Protein AF-A0A317QPI5-F1 (afdb_monomer_lite)

Radius of gyration: 30.56 Å; chains: 1; bounding box: 84×62×87 Å

Sequence (393 aa):
MATTNKNPTDRDPDASVELTRADHQRQRTLEEIRAASKDKVAAAPPISWEVANDVYGLLYATRDRDPSELVVWRCRLYCGHVAEWTAHRDHREPSSHRCPECEQDMTIVAAKRLGPPREGWRPRPPRLPEKALPGRVRPQREVLAEVEQHNAKVRQRIREHWQVPEDQPTPNLEAAYCAAPETLFRWKIGLDCGCITETLTRGDDPAKLEGSTHRCRKSSHDHPSRRRIVEWRDRAEVCRTDLYEEYWREEYGISTPASRRHEHLALWTIVLECGHTVEQHSTAADFDPTEGPSYATPKRVAELRADRELAGDPDWQTWLEQGLPSPRQDWNCTDCWMHRSVVAYDPIGWLIPRERPRKRTTAQSKPSRAELERRLRHTEVEAARLRRQLELE

Structure (mmCIF, N/CA/C/O backbone):
data_AF-A0A317QPI5-F1
#
_entry.id   AF-A0A317QPI5-F1
#
loop_
_atom_site.group_PDB
_atom_site.id
_atom_site.type_symbol
_atom_site.label_atom_id
_atom_site.label_alt_id
_atom_site.label_comp_id
_atom_site.label_asym_id
_atom_site.label_entity_id
_atom_site.label_seq_id
_atom_site.pdbx_PDB_ins_code
_atom_site.Cartn_x
_atom_site.Cartn_y
_atom_site.Cartn_z
_atom_site.occupancy
_atom_site.B_iso_or_equiv
_atom_site.auth_seq_id
_atom_site.auth_comp_id
_atom_site.auth_asym_id
_atom_site.auth_atom_id
_atom_site.pdbx_PDB_model_num
ATOM 1 N N . MET A 1 1 ? -26.868 21.113 -31.308 1.00 40.50 1 MET A N 1
ATOM 2 C CA . MET A 1 1 ? -27.509 20.318 -30.239 1.00 40.50 1 MET A CA 1
ATOM 3 C C . MET A 1 1 ? -26.810 20.644 -28.931 1.00 40.50 1 MET A C 1
ATOM 5 O O . MET A 1 1 ? -25.626 20.363 -28.811 1.00 40.50 1 MET A O 1
ATOM 9 N N . ALA A 1 2 ? -27.486 21.329 -28.007 1.00 35.56 2 ALA A N 1
ATOM 10 C CA . ALA A 1 2 ? -26.918 21.659 -26.704 1.00 35.56 2 ALA A CA 1
ATOM 11 C C . ALA A 1 2 ? -26.837 20.376 -25.866 1.00 35.56 2 ALA A C 1
ATOM 13 O O . ALA A 1 2 ? -27.859 19.850 -25.433 1.00 35.56 2 ALA A O 1
ATOM 14 N N . THR A 1 3 ? -25.633 19.840 -25.676 1.00 40.56 3 THR A N 1
ATOM 15 C CA . THR A 1 3 ? -25.388 18.780 -24.697 1.00 40.56 3 THR A CA 1
ATOM 16 C C . THR A 1 3 ? -25.565 19.395 -23.316 1.00 40.56 3 THR A C 1
ATOM 18 O O . THR A 1 3 ? -24.658 20.050 -22.804 1.00 40.56 3 THR A O 1
ATOM 21 N N . THR A 1 4 ? -26.755 19.249 -22.735 1.00 46.41 4 THR A N 1
ATOM 22 C CA . THR A 1 4 ? -26.984 19.548 -21.324 1.00 46.41 4 THR A CA 1
ATOM 23 C C . THR A 1 4 ? -25.973 18.749 -20.517 1.00 46.41 4 THR A C 1
ATOM 25 O O . THR A 1 4 ? -25.908 17.521 -20.608 1.00 46.41 4 THR A O 1
ATOM 28 N N . ASN A 1 5 ? -25.127 19.462 -19.778 1.00 52.50 5 ASN A N 1
ATOM 29 C CA . ASN A 1 5 ? -24.108 18.872 -18.928 1.00 52.50 5 ASN A CA 1
ATOM 30 C C . ASN A 1 5 ? -24.830 18.217 -17.742 1.00 52.50 5 ASN A C 1
ATOM 32 O O . ASN A 1 5 ? -25.014 18.838 -16.701 1.00 52.50 5 ASN A O 1
ATOM 36 N N . LYS A 1 6 ? -25.354 17.000 -17.945 1.00 63.72 6 LYS A N 1
ATOM 37 C CA . LYS A 1 6 ? -26.044 16.247 -16.892 1.00 63.72 6 LYS A CA 1
ATOM 38 C C . LYS A 1 6 ? -25.060 16.002 -15.757 1.00 63.72 6 LYS A C 1
ATOM 40 O O . LYS A 1 6 ? -23.952 15.517 -16.022 1.00 63.72 6 LYS A O 1
ATOM 45 N N . ASN A 1 7 ? -25.472 16.349 -14.542 1.00 77.56 7 ASN A N 1
ATOM 46 C CA . ASN A 1 7 ? -24.683 16.148 -13.338 1.00 77.56 7 ASN A CA 1
ATOM 47 C C . ASN A 1 7 ? -24.431 14.633 -13.176 1.00 77.56 7 ASN A C 1
ATOM 49 O O . ASN A 1 7 ? -25.332 13.849 -13.490 1.00 77.56 7 ASN A O 1
ATOM 53 N N . PRO A 1 8 ? -23.236 14.175 -12.753 1.00 76.25 8 PRO A N 1
ATOM 54 C CA . PRO A 1 8 ? -22.991 12.761 -12.464 1.00 76.25 8 PRO A CA 1
ATOM 55 C C . PRO A 1 8 ? -24.089 12.087 -11.628 1.00 76.25 8 PRO A C 1
ATOM 57 O O . PRO A 1 8 ? -24.398 10.921 -11.859 1.00 76.25 8 PRO A O 1
ATOM 60 N N . THR A 1 9 ? -24.731 12.812 -10.711 1.00 81.19 9 THR A N 1
ATOM 61 C CA . THR A 1 9 ? -25.827 12.288 -9.876 1.00 81.19 9 THR A CA 1
ATOM 62 C C . THR A 1 9 ? -27.118 11.968 -10.633 1.00 81.19 9 THR A C 1
ATOM 64 O O . THR A 1 9 ? -27.974 11.259 -10.109 1.00 81.19 9 THR A O 1
ATOM 67 N N . ASP A 1 10 ? -27.268 12.474 -11.857 1.00 79.75 10 ASP A N 1
ATOM 68 C CA . ASP A 1 10 ? -28.462 12.285 -12.690 1.00 79.75 10 ASP A CA 1
ATOM 69 C C . ASP A 1 10 ? -28.372 11.024 -13.567 1.00 79.75 10 ASP A C 1
ATOM 71 O O . ASP A 1 10 ? -29.290 10.726 -14.336 1.00 79.75 10 ASP A O 1
ATOM 75 N N . ARG A 1 11 ? -27.242 10.306 -13.519 1.00 84.81 11 ARG A N 1
ATOM 76 C CA . ARG A 1 11 ? -26.970 9.122 -14.341 1.00 84.81 11 ARG A CA 1
ATOM 77 C C . ARG A 1 11 ? -26.926 7.872 -13.468 1.00 84.81 11 ARG A C 1
ATOM 79 O O . ARG A 1 11 ? -26.352 7.884 -12.382 1.00 84.81 11 ARG A O 1
ATOM 86 N N . ASP A 1 12 ? -27.495 6.777 -13.967 1.00 87.69 12 ASP A N 1
ATOM 87 C CA . ASP A 1 12 ? -27.418 5.480 -13.294 1.00 87.69 12 ASP A CA 1
ATOM 88 C C . ASP A 1 12 ? -25.999 4.894 -13.436 1.00 87.69 12 ASP A C 1
ATOM 90 O O . ASP A 1 12 ? -25.557 4.667 -14.567 1.00 87.69 12 ASP A O 1
ATOM 94 N N . PRO A 1 13 ? -25.263 4.648 -12.335 1.00 86.56 13 PRO A N 1
ATOM 95 C CA . PRO A 1 13 ? -23.927 4.061 -12.399 1.00 86.56 13 PRO A CA 1
ATOM 96 C C . PRO A 1 13 ? -23.908 2.627 -12.951 1.00 86.56 13 PRO A C 1
ATOM 98 O O . PRO A 1 13 ? -22.883 2.209 -13.495 1.00 86.56 13 PRO A O 1
ATOM 101 N N . ASP A 1 14 ? -25.012 1.879 -12.845 1.00 83.56 14 ASP A N 1
ATOM 102 C CA . ASP A 1 14 ? -25.087 0.487 -13.307 1.00 83.56 14 ASP A CA 1
ATOM 103 C C . ASP A 1 14 ? -25.416 0.368 -14.806 1.00 83.56 14 ASP A C 1
ATOM 105 O O . ASP A 1 14 ? -25.131 -0.659 -15.426 1.00 83.56 14 ASP A O 1
ATOM 109 N N . ALA A 1 15 ? -25.951 1.425 -15.421 1.00 82.62 15 ALA A N 1
ATOM 110 C CA . ALA A 1 15 ? -26.210 1.471 -16.856 1.00 82.62 15 ALA A CA 1
ATOM 111 C C . ALA A 1 15 ? -24.921 1.718 -17.658 1.00 82.62 15 ALA A C 1
ATOM 113 O O . ALA A 1 15 ? -23.960 2.308 -17.162 1.00 82.62 15 ALA A O 1
ATOM 114 N N . SER A 1 16 ? -24.896 1.309 -18.930 1.00 78.81 16 SER A N 1
ATOM 115 C CA . SER A 1 16 ? -23.842 1.735 -19.855 1.00 78.81 16 SER A CA 1
ATOM 116 C C . SER A 1 16 ? -23.904 3.255 -20.024 1.00 78.81 16 SER A C 1
ATOM 118 O O . SER A 1 16 ? -24.882 3.785 -20.553 1.00 78.81 16 SER A O 1
ATOM 120 N N . VAL A 1 17 ? -22.869 3.954 -19.563 1.00 82.81 17 VAL A N 1
ATOM 121 C CA . VAL A 1 17 ? -22.757 5.411 -19.685 1.00 82.81 17 VAL A CA 1
ATOM 122 C C . VAL A 1 17 ? -21.858 5.728 -20.872 1.00 82.81 17 VAL A C 1
ATOM 124 O O . VAL A 1 17 ? -20.674 5.395 -20.850 1.00 82.81 17 VAL A O 1
ATOM 127 N N . GLU A 1 18 ? -22.404 6.387 -21.892 1.00 88.62 18 GLU A N 1
ATOM 128 C CA . GLU A 1 18 ? -21.589 6.993 -22.946 1.00 88.62 18 GLU A CA 1
ATOM 129 C C . GLU A 1 18 ? -20.831 8.198 -22.375 1.00 88.62 18 GLU A C 1
ATOM 131 O O . GLU A 1 18 ? -21.425 9.105 -21.780 1.00 88.62 18 GLU A O 1
ATOM 136 N N . LEU A 1 19 ? -19.506 8.195 -22.533 1.00 91.94 19 LEU A N 1
ATOM 137 C CA . LEU A 1 19 ? -18.658 9.290 -22.075 1.00 91.94 19 LEU A CA 1
ATOM 138 C C . LEU A 1 19 ? -18.911 10.533 -22.925 1.00 91.94 19 LEU A C 1
ATOM 140 O O . LEU A 1 19 ? -18.876 10.504 -24.154 1.00 91.94 19 LEU A O 1
ATOM 144 N N . THR A 1 20 ? -19.155 11.653 -22.256 1.00 92.19 20 THR A N 1
ATOM 145 C CA . THR A 1 20 ? -19.359 12.937 -22.925 1.00 92.19 20 THR A CA 1
ATOM 146 C C . THR A 1 20 ? -18.035 13.673 -23.104 1.00 92.19 20 THR A C 1
ATOM 148 O O . THR A 1 20 ? -17.067 13.452 -22.377 1.00 92.19 20 THR A O 1
ATOM 151 N N . ARG A 1 21 ? -17.996 14.658 -24.010 1.00 92.25 21 ARG A N 1
ATOM 152 C CA . ARG A 1 21 ? -16.847 15.575 -24.134 1.00 92.25 21 ARG A CA 1
ATOM 153 C C . ARG A 1 21 ? -16.483 16.248 -22.802 1.00 92.25 21 ARG A C 1
ATOM 155 O O . ARG A 1 21 ? -15.309 16.496 -22.544 1.00 92.25 21 ARG A O 1
ATOM 162 N N . ALA A 1 22 ? -17.476 16.520 -21.956 1.00 90.69 22 ALA A N 1
ATOM 163 C CA . ALA A 1 22 ? -17.255 17.078 -20.628 1.00 90.69 22 ALA A CA 1
ATOM 164 C C . ALA A 1 22 ? -16.589 16.077 -19.669 1.00 90.69 22 ALA A C 1
ATOM 166 O O . ALA A 1 22 ? -15.743 16.486 -18.881 1.00 90.69 22 ALA A O 1
ATOM 167 N N . ASP A 1 23 ? -16.918 14.783 -19.760 1.00 91.12 23 ASP A N 1
ATOM 168 C CA . ASP A 1 23 ? -16.251 13.725 -18.988 1.00 91.12 23 ASP A CA 1
ATOM 169 C C . ASP A 1 23 ? -14.759 13.648 -19.350 1.00 91.12 23 ASP A C 1
ATOM 171 O O . ASP A 1 23 ? -13.910 13.675 -18.461 1.00 91.12 23 ASP A O 1
ATOM 175 N N . HIS A 1 24 ? -14.436 13.666 -20.650 1.00 93.50 24 HIS A N 1
ATOM 176 C CA . HIS A 1 24 ? -13.052 13.712 -21.142 1.00 93.50 24 HIS A CA 1
ATOM 177 C C . HIS A 1 24 ? -12.293 14.954 -20.663 1.00 93.50 24 HIS A C 1
ATOM 179 O O . HIS A 1 24 ? -11.145 14.854 -20.232 1.00 93.50 24 HIS A O 1
ATOM 185 N N . GLN A 1 25 ? -12.931 16.128 -20.714 1.00 93.12 25 GLN A N 1
ATOM 186 C CA . GLN A 1 25 ? -12.315 17.368 -20.247 1.00 93.12 25 GLN A CA 1
ATOM 187 C C . GLN A 1 25 ? -12.041 17.328 -18.738 1.00 93.12 25 GLN A C 1
ATOM 189 O O . GLN A 1 25 ? -10.956 17.714 -18.314 1.00 93.12 25 GLN A O 1
ATOM 194 N N . ARG A 1 26 ? -12.991 16.835 -17.931 1.00 91.19 26 ARG A N 1
ATOM 195 C CA . ARG A 1 26 ? -12.807 16.688 -16.479 1.00 91.19 26 ARG A CA 1
ATOM 196 C C . ARG A 1 26 ? -11.661 15.742 -16.140 1.00 91.19 26 ARG A C 1
ATOM 198 O O . ARG A 1 26 ? -10.851 16.085 -15.286 1.00 91.19 26 ARG A O 1
ATOM 205 N N . GLN A 1 27 ? -11.572 14.599 -16.822 1.00 94.12 27 GLN A N 1
ATOM 206 C CA . GLN A 1 27 ? -10.480 13.652 -16.606 1.00 94.12 27 GLN A CA 1
ATOM 207 C C . GLN A 1 27 ? -9.121 14.275 -16.937 1.00 94.12 27 GLN A C 1
ATOM 209 O O . GLN A 1 27 ? -8.209 14.197 -16.120 1.00 94.12 27 GLN A O 1
ATOM 214 N N . ARG A 1 28 ? -9.009 14.969 -18.074 1.00 94.00 28 ARG A N 1
ATOM 215 C CA . ARG A 1 28 ? -7.777 15.675 -18.446 1.00 94.00 28 ARG A CA 1
ATOM 216 C C . ARG A 1 28 ? -7.390 16.735 -17.416 1.00 94.00 28 ARG A C 1
ATOM 218 O O . ARG A 1 28 ? -6.251 16.777 -16.977 1.00 94.00 28 ARG A O 1
ATOM 225 N N . THR A 1 29 ? -8.342 17.563 -16.989 1.00 93.75 29 THR A N 1
ATOM 226 C CA . THR A 1 29 ? -8.085 18.588 -15.969 1.00 93.75 29 THR A CA 1
ATOM 227 C C . THR A 1 29 ? -7.661 17.970 -14.635 1.00 93.75 29 THR A C 1
ATOM 229 O O . THR A 1 29 ? -6.788 18.510 -13.963 1.00 93.75 29 THR A O 1
ATOM 232 N N . LEU A 1 30 ? -8.227 16.825 -14.248 1.00 91.12 30 LEU A N 1
ATOM 233 C CA . LEU A 1 30 ? -7.807 16.093 -13.053 1.00 91.12 30 LEU A CA 1
ATOM 234 C C . LEU A 1 30 ? -6.342 15.630 -13.154 1.00 91.12 30 LEU A C 1
ATOM 236 O O . LEU A 1 30 ? -5.587 15.766 -12.192 1.00 91.12 30 LEU A O 1
ATOM 240 N N . GLU A 1 31 ? -5.935 15.112 -14.313 1.00 90.06 31 GLU A N 1
ATOM 241 C CA . GLU A 1 31 ? -4.553 14.702 -14.595 1.00 90.06 31 GLU A CA 1
ATOM 242 C C . GLU A 1 31 ? -3.586 15.897 -14.596 1.00 90.06 31 GLU A C 1
ATOM 244 O O . GLU A 1 31 ? -2.536 15.835 -13.956 1.00 90.06 31 GLU A O 1
ATOM 249 N N . GLU A 1 32 ? -3.969 17.011 -15.225 1.00 93.38 32 GLU A N 1
ATOM 250 C CA . GLU A 1 32 ? -3.206 18.267 -15.235 1.00 93.38 32 GLU A CA 1
ATOM 251 C C . GLU A 1 32 ? -3.015 18.830 -13.819 1.00 93.38 32 GLU A C 1
ATOM 253 O O . GLU A 1 32 ? -1.900 19.193 -13.440 1.00 93.38 32 GLU A O 1
ATOM 258 N N . ILE A 1 33 ? -4.082 18.858 -13.006 1.00 90.88 33 ILE A N 1
ATOM 259 C CA . ILE A 1 33 ? -4.011 19.289 -11.603 1.00 90.88 33 ILE A CA 1
ATOM 260 C C . ILE A 1 33 ? -3.026 18.412 -10.834 1.00 90.88 33 ILE A C 1
ATOM 262 O O . ILE A 1 33 ? -2.219 18.944 -10.078 1.00 90.88 33 ILE A O 1
ATOM 266 N N . ARG A 1 34 ? -3.040 17.088 -11.032 1.00 86.62 34 ARG A N 1
ATOM 267 C CA . ARG A 1 34 ? -2.090 16.196 -10.351 1.00 86.62 34 ARG A CA 1
ATOM 268 C C . ARG A 1 34 ? -0.650 16.457 -10.737 1.00 86.62 34 ARG A C 1
ATOM 270 O O . ARG A 1 34 ? 0.192 16.507 -9.844 1.00 86.62 34 ARG A O 1
ATOM 277 N N . ALA A 1 35 ? -0.376 16.591 -12.032 1.00 86.12 35 ALA A N 1
ATOM 278 C CA . ALA A 1 35 ? 0.966 16.890 -12.513 1.00 86.12 35 ALA A CA 1
ATOM 279 C C . ALA A 1 35 ? 1.469 18.194 -11.874 1.00 86.12 35 ALA A C 1
ATOM 281 O O . ALA A 1 35 ? 2.483 18.193 -11.181 1.00 86.12 35 ALA A O 1
ATOM 282 N N . ALA A 1 36 ? 0.664 19.259 -11.948 1.00 92.31 36 ALA A N 1
ATOM 283 C CA . ALA A 1 36 ? 0.994 20.544 -11.342 1.00 92.31 36 ALA A CA 1
ATOM 284 C C . ALA A 1 36 ? 1.139 20.473 -9.809 1.00 92.31 36 ALA A C 1
ATOM 286 O O . ALA A 1 36 ? 2.003 21.133 -9.235 1.00 92.31 36 ALA A O 1
ATOM 287 N N . SER A 1 37 ? 0.304 19.690 -9.118 1.00 89.31 37 SER A N 1
ATOM 288 C CA . SER A 1 37 ? 0.425 19.465 -7.674 1.00 89.31 37 SER A CA 1
ATOM 289 C C . SER A 1 37 ? 1.727 18.755 -7.321 1.00 89.31 37 SER A C 1
ATOM 291 O O . SER A 1 37 ? 2.372 19.153 -6.356 1.00 89.31 37 SER A O 1
ATOM 293 N N . LYS A 1 38 ? 2.135 17.742 -8.093 1.00 85.38 38 LYS A N 1
ATOM 294 C CA . LYS A 1 38 ? 3.398 17.024 -7.882 1.00 85.38 38 LYS A CA 1
ATOM 295 C C . LYS A 1 38 ? 4.593 17.964 -8.036 1.00 85.38 38 LYS A C 1
ATOM 297 O O . LYS A 1 38 ? 5.450 17.985 -7.157 1.00 85.38 38 LYS A O 1
ATOM 302 N N . ASP A 1 39 ? 4.593 18.791 -9.079 1.00 87.56 39 ASP A N 1
ATOM 303 C CA . ASP A 1 39 ? 5.656 19.771 -9.326 1.00 87.56 39 ASP A CA 1
ATOM 304 C C . ASP A 1 39 ? 5.731 20.812 -8.202 1.00 87.56 39 ASP A C 1
ATOM 306 O O . ASP A 1 39 ? 6.808 21.125 -7.696 1.00 87.56 39 ASP A O 1
ATOM 310 N N . LYS A 1 40 ? 4.575 21.308 -7.740 1.00 91.12 40 LYS A N 1
ATOM 311 C CA . LYS A 1 40 ? 4.512 22.251 -6.615 1.00 91.12 40 LYS A CA 1
ATOM 312 C C . LYS A 1 40 ? 4.988 21.640 -5.303 1.00 91.12 40 LYS A C 1
ATOM 314 O O . LYS A 1 40 ? 5.661 22.328 -4.547 1.00 91.12 40 LYS A O 1
ATOM 319 N N . VAL A 1 41 ? 4.635 20.386 -5.021 1.00 85.81 41 VAL A N 1
ATOM 320 C CA . VAL A 1 41 ? 5.104 19.679 -3.820 1.00 85.81 41 VAL A CA 1
ATOM 321 C C . VAL A 1 41 ? 6.615 19.473 -3.881 1.00 85.81 41 VAL A C 1
ATOM 323 O O . VAL A 1 41 ? 7.284 19.692 -2.879 1.00 85.81 41 VAL A O 1
ATOM 326 N N . ALA A 1 42 ? 7.161 19.119 -5.046 1.00 82.75 42 ALA A N 1
ATOM 327 C CA . ALA A 1 42 ? 8.601 18.961 -5.230 1.00 82.75 42 ALA A CA 1
ATOM 328 C C . ALA A 1 42 ? 9.375 20.284 -5.073 1.00 82.75 42 ALA A C 1
ATOM 330 O O . ALA A 1 42 ? 10.497 20.279 -4.579 1.00 82.75 42 ALA A O 1
ATOM 331 N N . ALA A 1 43 ? 8.777 21.412 -5.471 1.00 89.81 43 ALA A N 1
ATOM 332 C CA . ALA A 1 43 ? 9.379 22.741 -5.350 1.00 89.81 43 ALA A CA 1
ATOM 333 C C . ALA A 1 43 ? 9.142 23.421 -3.987 1.00 89.81 43 ALA A C 1
ATOM 335 O O . ALA A 1 43 ? 9.728 24.472 -3.718 1.00 89.81 43 ALA A O 1
ATOM 336 N N . ALA A 1 44 ? 8.253 22.884 -3.147 1.00 86.88 44 ALA A N 1
ATOM 337 C CA . ALA A 1 44 ? 7.919 23.491 -1.867 1.00 86.88 44 ALA A CA 1
ATOM 338 C C . ALA A 1 44 ? 9.086 23.355 -0.873 1.00 86.88 44 ALA A C 1
ATOM 340 O O . ALA A 1 44 ? 9.739 22.310 -0.831 1.00 86.88 44 ALA A O 1
ATOM 341 N N . PRO A 1 45 ? 9.342 24.377 -0.034 1.00 87.88 45 PRO A N 1
ATOM 342 C CA . PRO A 1 45 ? 10.287 24.223 1.060 1.00 87.88 45 PRO A CA 1
ATOM 343 C C . PRO A 1 45 ? 9.801 23.129 2.026 1.00 87.88 45 PRO A C 1
ATOM 345 O O . PRO A 1 45 ? 8.587 22.936 2.172 1.00 87.88 45 PRO A O 1
ATOM 348 N N . PRO A 1 46 ? 10.721 22.426 2.710 1.00 85.38 46 PRO A N 1
ATOM 349 C CA . PRO A 1 46 ? 10.343 21.455 3.727 1.00 85.38 46 PRO A CA 1
ATOM 350 C C . PRO A 1 46 ? 9.511 22.141 4.818 1.00 85.38 46 PRO A C 1
ATOM 352 O O . PRO A 1 46 ? 9.866 23.217 5.305 1.00 85.38 46 PRO A O 1
ATOM 355 N N . ILE A 1 47 ? 8.381 21.533 5.181 1.00 89.25 47 ILE A N 1
ATOM 356 C CA . ILE A 1 47 ? 7.534 22.030 6.272 1.00 89.25 47 ILE A CA 1
ATOM 357 C C . ILE A 1 47 ? 8.213 21.750 7.620 1.00 89.25 47 ILE A C 1
ATOM 359 O O . ILE A 1 47 ? 8.913 20.747 7.763 1.00 89.25 47 ILE A O 1
ATOM 363 N N . SER A 1 48 ? 8.019 22.624 8.612 1.00 91.44 48 SER A N 1
ATOM 364 C CA . SER A 1 48 ? 8.528 22.358 9.962 1.00 91.44 48 SER A CA 1
ATOM 365 C C . SER A 1 48 ? 7.778 21.191 10.602 1.00 91.44 48 SER A C 1
ATOM 367 O O . SER A 1 48 ? 6.648 20.866 10.214 1.00 91.44 48 SER A O 1
ATOM 369 N N . TRP A 1 49 ? 8.387 20.569 11.610 1.00 91.81 49 TRP A N 1
ATOM 370 C CA . TRP A 1 49 ? 7.745 19.477 12.331 1.00 91.81 49 TRP A CA 1
ATOM 371 C C . TRP A 1 49 ? 6.470 19.917 13.062 1.00 91.81 49 TRP A C 1
ATOM 373 O O . TRP A 1 49 ? 5.543 19.112 13.135 1.00 91.81 49 TRP A O 1
ATOM 383 N N . GLU A 1 50 ? 6.379 21.162 13.562 1.00 91.94 50 GLU A N 1
ATOM 384 C CA . GLU A 1 50 ? 5.153 21.652 14.214 1.00 91.94 50 GLU A CA 1
ATOM 385 C C . GLU A 1 50 ? 4.005 21.693 13.207 1.00 91.94 50 GLU A C 1
ATOM 387 O O . GLU A 1 50 ? 2.941 21.122 13.439 1.00 91.94 50 GLU A O 1
ATOM 392 N N . VAL A 1 51 ? 4.259 22.297 12.040 1.00 91.81 51 VAL A N 1
ATOM 393 C CA . VAL A 1 51 ? 3.273 22.398 10.959 1.00 91.81 51 VAL A CA 1
ATOM 394 C C . VAL A 1 51 ? 2.881 21.010 10.468 1.00 91.81 51 VAL A C 1
ATOM 396 O O . VAL A 1 51 ? 1.695 20.738 10.284 1.00 91.81 51 VAL A O 1
ATOM 399 N N . ALA A 1 52 ? 3.852 20.110 10.286 1.00 88.94 52 ALA A N 1
ATOM 400 C CA . ALA A 1 52 ? 3.571 18.729 9.922 1.00 88.94 52 ALA A CA 1
ATOM 401 C C . ALA A 1 52 ? 2.672 18.071 10.978 1.00 88.94 52 ALA A C 1
ATOM 403 O O . ALA A 1 52 ? 1.601 17.568 10.647 1.00 88.94 52 ALA A O 1
ATOM 404 N N . ASN A 1 53 ? 3.052 18.115 12.253 1.00 89.69 53 ASN A N 1
ATOM 405 C CA . ASN A 1 53 ? 2.284 17.512 13.333 1.00 89.69 53 ASN A CA 1
ATOM 406 C C . ASN A 1 53 ? 0.850 18.065 13.411 1.00 89.69 53 ASN A C 1
ATOM 408 O O . ASN A 1 53 ? -0.091 17.284 13.552 1.00 89.69 53 ASN A O 1
ATOM 412 N N . ASP A 1 54 ? 0.644 19.367 13.243 1.00 90.62 54 ASP A N 1
ATOM 413 C CA . ASP A 1 54 ? -0.695 19.966 13.253 1.00 90.62 54 ASP A CA 1
ATOM 414 C C . ASP A 1 54 ? -1.531 19.545 12.040 1.00 90.62 54 ASP A C 1
ATOM 416 O O . ASP A 1 54 ? -2.682 19.122 12.187 1.00 90.62 54 ASP A O 1
ATOM 420 N N . VAL A 1 55 ? -0.944 19.576 10.840 1.00 89.50 55 VAL A N 1
ATOM 421 C CA . VAL A 1 55 ? -1.610 19.132 9.606 1.00 89.50 55 VAL A CA 1
ATOM 422 C C . VAL A 1 55 ? -2.003 17.660 9.706 1.00 89.50 55 VAL A C 1
ATOM 424 O O . VAL A 1 55 ? -3.137 17.304 9.386 1.00 89.50 55 VAL A O 1
ATOM 427 N N . TYR A 1 56 ? -1.112 16.799 10.199 1.00 86.06 56 TYR A N 1
ATOM 428 C CA . TYR A 1 56 ? -1.429 15.392 10.433 1.00 86.06 56 TYR A CA 1
ATOM 429 C C . TYR A 1 56 ? -2.523 15.227 11.494 1.00 86.06 56 TYR A C 1
ATOM 431 O O . TYR A 1 56 ? -3.393 14.374 11.327 1.00 86.06 56 TYR A O 1
ATOM 439 N N . GLY A 1 57 ? -2.556 16.076 12.523 1.00 86.06 57 GLY A N 1
ATOM 440 C CA . GLY A 1 57 ? -3.648 16.111 13.496 1.00 86.06 57 GLY A CA 1
ATOM 441 C C . GLY A 1 57 ? -4.994 16.380 12.831 1.00 86.06 57 GLY A C 1
ATOM 442 O O . GLY A 1 57 ? -5.941 15.623 13.026 1.00 86.06 57 GLY A O 1
ATOM 443 N N . LEU A 1 58 ? -5.064 17.394 11.968 1.00 85.62 58 LEU A N 1
ATOM 444 C CA . LEU A 1 58 ? -6.278 17.736 11.220 1.00 85.62 58 LEU A CA 1
ATOM 445 C C . LEU A 1 58 ? -6.699 16.625 10.251 1.00 85.62 58 LEU A C 1
ATOM 447 O O . LEU A 1 58 ? -7.873 16.252 10.195 1.00 85.62 58 LEU A O 1
ATOM 451 N N . LEU A 1 59 ? -5.747 16.068 9.501 1.00 81.44 59 LEU A N 1
ATOM 452 C CA . LEU A 1 59 ? -6.019 15.014 8.525 1.00 81.44 59 LEU A CA 1
ATOM 453 C C . LEU A 1 59 ? -6.535 13.741 9.205 1.00 81.44 59 LEU A C 1
ATOM 455 O O . LEU A 1 59 ? -7.509 13.144 8.742 1.00 81.44 59 LEU A O 1
ATOM 459 N N . TYR A 1 60 ? -5.922 13.337 10.319 1.00 73.62 60 TYR A N 1
ATOM 460 C CA . TYR A 1 60 ? -6.229 12.068 10.977 1.00 73.62 60 TYR A CA 1
ATOM 461 C C . TYR A 1 60 ? -7.342 12.169 12.024 1.00 73.62 60 TYR A C 1
ATOM 463 O O . TYR A 1 60 ? -8.022 11.168 12.243 1.00 73.62 60 TYR A O 1
ATOM 471 N N . ALA A 1 61 ? -7.632 13.353 12.574 1.00 69.19 61 ALA A N 1
ATOM 472 C CA . ALA A 1 61 ? -8.824 13.574 13.400 1.00 69.19 61 ALA A CA 1
ATOM 473 C C . ALA A 1 61 ? -10.123 13.245 12.646 1.00 69.19 61 ALA A C 1
ATOM 475 O O . ALA A 1 61 ? -11.114 12.842 13.247 1.00 69.19 61 ALA A O 1
ATOM 476 N N . THR A 1 62 ? -10.117 13.364 11.315 1.00 62.59 62 THR A N 1
ATOM 477 C CA . THR A 1 62 ? -11.288 13.077 10.471 1.00 62.59 62 THR A CA 1
ATOM 478 C C . THR A 1 62 ? -11.366 11.633 9.968 1.00 62.59 62 THR A C 1
ATOM 480 O O . THR A 1 62 ? -12.253 11.324 9.166 1.00 62.59 62 THR A O 1
ATOM 483 N N . ARG A 1 63 ? -10.444 10.754 10.390 1.00 64.31 63 ARG A N 1
ATOM 484 C CA . ARG A 1 63 ? -10.339 9.370 9.897 1.00 64.31 63 ARG A CA 1
ATOM 485 C C . ARG A 1 63 ? -11.358 8.430 10.547 1.00 64.31 63 ARG A C 1
ATOM 487 O O . ARG A 1 63 ? -11.873 7.549 9.863 1.00 64.31 63 ARG A O 1
ATOM 494 N N . ASP A 1 64 ? -11.695 8.669 11.811 1.00 61.16 64 ASP A N 1
ATOM 495 C CA . ASP A 1 64 ? -12.700 7.913 12.565 1.00 61.16 64 ASP A CA 1
ATOM 496 C C . ASP A 1 64 ? -14.032 8.674 12.586 1.00 61.16 64 ASP A C 1
ATOM 498 O O . ASP A 1 64 ? -14.501 9.129 13.628 1.00 61.16 64 ASP A O 1
ATOM 502 N N . ARG A 1 65 ? -14.637 8.863 11.406 1.00 67.25 65 ARG A N 1
ATOM 503 C CA . ARG A 1 65 ? -15.967 9.486 11.328 1.00 67.25 65 ARG A CA 1
ATOM 504 C C . ARG A 1 65 ? -17.017 8.546 11.892 1.00 67.25 65 ARG A C 1
ATOM 506 O O . ARG A 1 65 ? -16.987 7.344 11.617 1.00 67.25 65 ARG A O 1
ATOM 513 N N . ASP A 1 66 ? -17.971 9.109 12.626 1.00 72.38 66 ASP A N 1
ATOM 514 C CA . ASP A 1 66 ? -19.138 8.360 13.072 1.00 72.38 66 ASP A CA 1
ATOM 515 C C . ASP A 1 66 ? -19.852 7.801 11.824 1.00 72.38 66 ASP A C 1
ATOM 517 O O . ASP A 1 66 ? -20.166 8.563 10.903 1.00 72.38 66 ASP A O 1
ATOM 521 N N . PRO A 1 67 ? -20.114 6.484 11.735 1.00 74.56 67 PRO A N 1
ATOM 522 C CA . PRO A 1 67 ? -20.827 5.909 10.598 1.00 74.56 67 PRO A CA 1
ATOM 523 C C . PRO A 1 67 ? -22.166 6.599 10.288 1.00 74.56 67 PRO A C 1
ATOM 525 O O . PRO A 1 67 ? -22.597 6.595 9.136 1.00 74.56 67 PRO A O 1
ATOM 528 N N . SER A 1 68 ? -22.809 7.226 11.279 1.00 78.88 68 SER A N 1
ATOM 529 C CA . SER A 1 68 ? -24.040 8.014 11.115 1.00 78.88 68 SER A CA 1
ATOM 530 C C . SER A 1 68 ? -23.848 9.358 10.392 1.00 78.88 68 SER A C 1
ATOM 532 O O . SER A 1 68 ? -24.817 9.961 9.915 1.00 78.88 68 SER A O 1
ATOM 534 N N . GLU A 1 69 ? -22.608 9.829 10.272 1.00 85.50 69 GLU A N 1
ATOM 535 C CA . GLU A 1 69 ? -22.221 11.002 9.485 1.00 85.50 69 GLU A CA 1
ATOM 536 C C . GLU A 1 69 ? -21.885 10.649 8.036 1.00 85.50 69 GLU A C 1
ATOM 538 O O . GLU A 1 69 ? -21.687 11.541 7.210 1.00 85.50 69 GLU A O 1
ATOM 543 N N . LEU A 1 70 ? -21.824 9.361 7.704 1.00 87.12 70 LEU A N 1
ATOM 544 C CA . LEU A 1 70 ? -21.460 8.892 6.380 1.00 87.12 70 LEU A CA 1
ATOM 545 C C . LEU A 1 70 ? -22.694 8.519 5.558 1.00 87.12 70 LEU A C 1
ATOM 547 O O . LEU A 1 70 ? -23.761 8.184 6.071 1.00 87.12 70 LEU A O 1
ATOM 551 N N . VAL A 1 71 ? -22.525 8.550 4.242 1.00 90.31 71 VAL A N 1
ATOM 552 C CA . VAL A 1 71 ? -23.444 7.973 3.263 1.00 90.31 71 VAL A CA 1
ATOM 553 C C . VAL A 1 71 ? -22.661 7.201 2.223 1.00 90.31 71 VAL A C 1
ATOM 555 O O . VAL A 1 71 ? -21.549 7.581 1.853 1.00 90.31 71 VAL A O 1
ATOM 558 N N . VAL A 1 72 ? -23.261 6.122 1.746 1.00 90.06 72 VAL A N 1
ATOM 559 C CA . VAL A 1 72 ? -22.702 5.276 0.704 1.00 90.06 72 VAL A CA 1
ATOM 560 C C . VAL A 1 72 ? -23.102 5.830 -0.656 1.00 90.06 72 VAL A C 1
ATOM 562 O O . VAL A 1 72 ? -24.277 6.102 -0.920 1.00 90.06 72 VAL A O 1
ATOM 565 N N . TRP A 1 73 ? -22.116 5.969 -1.526 1.00 92.44 73 TRP A N 1
ATOM 566 C CA . TRP A 1 73 ? -22.254 6.343 -2.921 1.00 92.44 73 TRP A CA 1
ATOM 567 C C . TRP A 1 73 ? -21.826 5.179 -3.793 1.00 92.44 73 TRP A C 1
ATOM 569 O O . TRP A 1 73 ? -20.759 4.613 -3.583 1.00 92.44 73 TRP A O 1
ATOM 579 N N . ARG A 1 74 ? -22.629 4.855 -4.799 1.00 92.06 74 ARG A N 1
ATOM 580 C CA . ARG A 1 74 ? -22.250 3.963 -5.889 1.00 92.06 74 ARG A CA 1
ATOM 581 C C . ARG A 1 74 ? -21.871 4.818 -7.083 1.00 92.06 74 ARG A C 1
ATOM 583 O O . ARG A 1 74 ? -22.707 5.573 -7.571 1.00 92.06 74 ARG A O 1
ATOM 590 N N . CYS A 1 75 ? -20.630 4.729 -7.533 1.00 92.81 75 CYS A N 1
ATOM 591 C CA . CYS A 1 75 ? -20.094 5.602 -8.569 1.00 92.81 75 CYS A CA 1
ATOM 592 C C . CYS A 1 75 ? -19.545 4.786 -9.731 1.00 92.81 75 CYS A C 1
ATOM 594 O O . CYS A 1 75 ? -18.808 3.825 -9.520 1.00 92.81 75 CYS A O 1
ATOM 596 N N . ARG A 1 76 ? -19.848 5.223 -10.952 1.00 93.62 76 ARG A N 1
ATOM 597 C CA . ARG A 1 76 ? -19.158 4.801 -12.165 1.00 93.62 76 ARG A CA 1
ATOM 598 C C . ARG A 1 76 ? -18.025 5.773 -12.450 1.00 93.62 76 ARG A C 1
ATOM 600 O O . ARG A 1 76 ? -18.230 6.989 -12.485 1.00 93.62 76 ARG A O 1
ATOM 607 N N . LEU A 1 77 ? -16.838 5.227 -12.642 1.00 94.12 77 LEU A N 1
ATOM 608 C CA . LEU A 1 77 ? -15.623 5.969 -12.934 1.00 94.12 77 LEU A CA 1
ATOM 609 C C . LEU A 1 77 ? -15.447 6.150 -14.440 1.00 94.12 77 LEU A C 1
ATOM 611 O O . LEU A 1 77 ? -16.025 5.416 -15.239 1.00 94.12 77 LEU A O 1
ATOM 615 N N . TYR A 1 78 ? -14.614 7.113 -14.821 1.00 94.25 78 TYR A N 1
ATOM 616 C CA . TYR A 1 78 ? -14.279 7.409 -16.213 1.00 94.25 78 TYR A CA 1
ATOM 617 C C . TYR A 1 78 ? -13.745 6.189 -16.982 1.00 94.25 78 TYR A C 1
ATOM 619 O O . TYR A 1 78 ? -14.089 6.002 -18.144 1.00 94.25 78 TYR A O 1
ATOM 627 N N . CYS A 1 79 ? -12.994 5.301 -16.321 1.00 91.69 79 CYS A N 1
ATOM 628 C CA . CYS A 1 79 ? -12.534 4.030 -16.891 1.00 91.69 79 CYS A CA 1
ATOM 629 C C . CYS A 1 79 ? -13.643 2.979 -17.102 1.00 91.69 79 CYS A C 1
ATOM 631 O O . CYS A 1 79 ? -13.380 1.909 -17.637 1.00 91.69 79 CYS A O 1
ATOM 633 N N . GLY A 1 80 ? -14.877 3.249 -16.669 1.00 92.00 80 GLY A N 1
ATOM 634 C CA . GLY A 1 80 ? -16.025 2.353 -16.803 1.00 92.00 80 GLY A CA 1
ATOM 635 C C . GLY A 1 80 ? -16.286 1.447 -15.597 1.00 92.00 80 GLY A C 1
ATOM 636 O O . GLY A 1 80 ? -17.398 0.929 -15.489 1.00 92.00 80 GLY A O 1
ATOM 637 N N . HIS A 1 81 ? -15.329 1.300 -14.675 1.00 90.88 81 HIS A N 1
ATOM 638 C CA . HIS A 1 81 ? -15.507 0.520 -13.446 1.00 90.88 81 HIS A CA 1
ATOM 639 C C . HIS A 1 81 ? -16.501 1.176 -12.483 1.00 90.88 81 HIS A C 1
ATOM 641 O O . HIS A 1 81 ? -16.624 2.403 -12.419 1.00 90.88 81 HIS A O 1
ATOM 647 N N . VAL A 1 82 ? -17.198 0.344 -11.710 1.00 90.56 82 VAL A N 1
ATOM 648 C CA . VAL A 1 82 ? -18.183 0.773 -10.711 1.00 90.56 82 VAL A CA 1
ATOM 649 C C . VAL A 1 82 ? -17.673 0.414 -9.324 1.00 90.56 82 VAL A C 1
ATOM 651 O O . VAL A 1 82 ? -17.292 -0.726 -9.074 1.00 90.56 82 VAL A O 1
ATOM 654 N N . ALA A 1 83 ? -17.711 1.375 -8.410 1.00 87.94 83 ALA A N 1
ATOM 655 C CA . ALA A 1 83 ? -17.247 1.202 -7.042 1.00 87.94 83 ALA A CA 1
ATOM 656 C C . ALA A 1 83 ? -18.187 1.885 -6.047 1.00 87.94 83 ALA A C 1
ATOM 658 O O . ALA A 1 83 ? -18.912 2.821 -6.392 1.00 87.94 83 ALA A O 1
ATOM 659 N N . GLU A 1 84 ? -18.176 1.395 -4.809 1.00 88.44 84 GLU A N 1
ATOM 660 C CA . GLU A 1 84 ? -18.930 1.973 -3.701 1.00 88.44 84 GLU A CA 1
ATOM 661 C C . GLU A 1 84 ? -17.984 2.630 -2.699 1.00 88.44 84 GLU A C 1
ATOM 663 O O . GLU A 1 84 ? -16.965 2.054 -2.325 1.00 88.44 84 GLU A O 1
ATOM 668 N N . TRP A 1 85 ? -18.343 3.829 -2.253 1.00 85.62 85 TRP A N 1
ATOM 669 C CA . TRP A 1 85 ? -17.517 4.682 -1.402 1.00 85.62 85 TRP A CA 1
ATOM 670 C C . TRP A 1 85 ? -18.378 5.286 -0.310 1.00 85.62 85 TRP A C 1
ATOM 672 O O . TRP A 1 85 ? -19.580 5.476 -0.495 1.00 85.62 85 TRP A O 1
ATOM 682 N N . THR A 1 86 ? -17.761 5.665 0.800 1.00 85.75 86 THR A N 1
ATOM 683 C CA . THR A 1 86 ? -18.402 6.535 1.781 1.00 85.75 86 THR A CA 1
ATOM 684 C C . THR A 1 86 ? -17.950 7.971 1.591 1.00 85.75 86 THR A C 1
ATOM 686 O O . THR A 1 86 ? -16.785 8.254 1.327 1.00 85.75 86 THR A O 1
ATOM 689 N N . ALA A 1 87 ? -18.887 8.894 1.758 1.00 86.50 87 ALA A N 1
ATOM 690 C CA . ALA A 1 87 ? -18.599 10.312 1.899 1.00 86.50 87 ALA A CA 1
ATOM 691 C C . ALA A 1 87 ? -19.404 10.865 3.072 1.00 86.50 87 ALA A C 1
ATOM 693 O O . ALA A 1 87 ? -20.365 10.238 3.522 1.00 86.50 87 ALA A O 1
ATO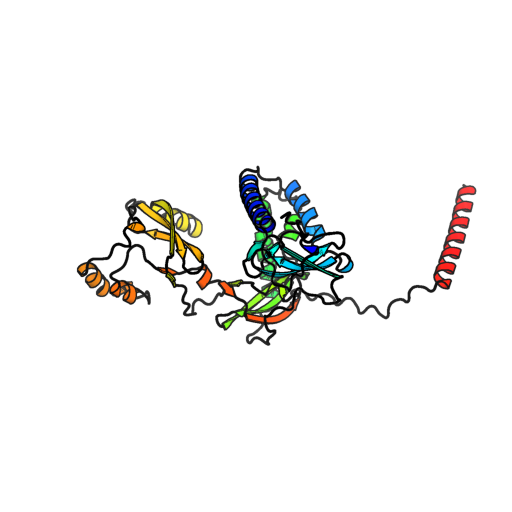M 694 N N . HIS A 1 88 ? -19.033 12.047 3.559 1.00 87.44 88 HIS A N 1
ATOM 695 C CA . HIS A 1 88 ? -19.843 12.734 4.556 1.00 87.44 88 HIS A CA 1
ATOM 696 C C . HIS A 1 88 ? -21.251 12.987 4.011 1.00 87.44 88 HIS A C 1
ATOM 698 O O . HIS A 1 88 ? -21.421 13.306 2.834 1.00 87.44 88 HIS A O 1
ATOM 704 N N . ARG A 1 89 ? -22.271 12.876 4.860 1.00 86.56 89 ARG A N 1
ATOM 705 C CA . ARG A 1 89 ? -23.678 13.017 4.465 1.00 86.56 89 ARG A CA 1
ATOM 706 C C . ARG A 1 89 ? -24.015 14.380 3.861 1.00 86.56 89 ARG A C 1
ATOM 708 O O . ARG A 1 89 ? -24.969 14.442 3.086 1.00 86.56 89 ARG A O 1
ATOM 715 N N . ASP A 1 90 ? -23.229 15.409 4.188 1.00 87.12 90 ASP A N 1
ATOM 716 C CA . ASP A 1 90 ? -23.380 16.779 3.675 1.00 87.12 90 ASP A CA 1
ATOM 717 C C . ASP A 1 90 ? -22.753 16.975 2.289 1.00 87.12 90 ASP A C 1
ATOM 719 O O . ASP A 1 90 ? -23.005 17.987 1.631 1.00 87.12 90 ASP A O 1
ATOM 723 N N . HIS A 1 91 ? -21.948 16.018 1.812 1.00 85.88 91 HIS A N 1
ATOM 724 C CA . HIS A 1 91 ? -21.461 16.058 0.441 1.00 85.88 91 HIS A CA 1
ATOM 725 C C . HIS A 1 91 ? -22.646 15.860 -0.501 1.00 85.88 91 HIS A C 1
ATOM 727 O O . HIS A 1 91 ? -23.336 14.838 -0.460 1.00 85.88 91 HIS A O 1
ATOM 733 N N . ARG A 1 92 ? -22.873 16.854 -1.362 1.00 85.94 92 ARG A N 1
ATOM 734 C CA . ARG A 1 92 ? -23.895 16.779 -2.412 1.00 85.94 92 ARG A CA 1
ATOM 735 C C . ARG A 1 92 ? -23.496 15.824 -3.531 1.00 85.94 92 ARG A C 1
ATOM 737 O O . ARG A 1 92 ? -24.370 15.237 -4.155 1.00 85.94 92 ARG A O 1
ATOM 744 N N . GLU A 1 93 ? -22.195 15.669 -3.749 1.00 83.56 93 GLU A N 1
ATOM 745 C CA . GLU A 1 93 ? -21.606 14.858 -4.807 1.00 83.56 93 GLU A CA 1
ATOM 746 C C . GLU A 1 93 ? -20.358 14.138 -4.269 1.00 83.56 93 GLU A C 1
ATOM 748 O O . GLU A 1 93 ? -19.645 14.693 -3.422 1.00 83.56 93 GLU A O 1
ATOM 753 N N . PRO A 1 94 ? -20.078 12.906 -4.725 1.00 82.94 94 PRO A N 1
ATOM 754 C CA . PRO A 1 94 ? -18.826 12.231 -4.416 1.00 82.94 94 PRO A CA 1
ATOM 755 C C . PRO A 1 94 ? -17.666 12.892 -5.180 1.00 82.94 94 PRO A C 1
ATOM 757 O O . PRO A 1 94 ? -17.817 13.314 -6.326 1.00 82.94 94 PRO A O 1
ATOM 760 N N . SER A 1 95 ? -16.500 12.992 -4.544 1.00 82.25 95 SER A N 1
ATOM 761 C CA . SER A 1 95 ? -15.279 13.545 -5.149 1.00 82.25 95 SER A CA 1
ATOM 762 C C . SER A 1 95 ? -14.551 12.506 -6.010 1.00 82.25 95 SER A C 1
ATOM 764 O O . SER A 1 95 ? -14.845 11.322 -5.927 1.00 82.25 95 SER A O 1
ATOM 766 N N . SER A 1 96 ? -13.566 12.918 -6.816 1.00 73.00 96 SER A N 1
ATOM 767 C CA . SER A 1 96 ? -12.706 11.977 -7.556 1.00 73.00 96 SER A CA 1
ATOM 768 C C . SER A 1 96 ? -12.074 10.931 -6.633 1.00 73.00 96 SER A C 1
ATOM 770 O O . SER A 1 96 ? -11.672 11.264 -5.515 1.00 73.00 96 SER A O 1
ATOM 772 N N . HIS A 1 97 ? -11.925 9.700 -7.122 1.00 80.12 97 HIS A N 1
ATOM 773 C CA . HIS A 1 97 ? -11.385 8.594 -6.333 1.00 80.12 97 HIS A CA 1
ATOM 774 C C . HIS A 1 97 ? -10.467 7.675 -7.146 1.00 80.12 97 HIS A C 1
ATOM 776 O O . HIS A 1 97 ? -10.617 7.547 -8.364 1.00 80.12 97 HIS A O 1
ATOM 782 N N . ARG A 1 98 ? -9.551 6.995 -6.444 1.00 83.44 98 ARG A N 1
ATOM 783 C CA . ARG A 1 98 ? -8.679 5.944 -6.982 1.00 83.44 98 ARG A CA 1
ATOM 784 C C . ARG A 1 98 ? -9.490 4.714 -7.353 1.00 83.44 98 ARG A C 1
ATOM 786 O O . ARG A 1 98 ? -10.074 4.083 -6.480 1.00 83.44 98 ARG A O 1
ATOM 793 N N . CYS A 1 99 ? -9.540 4.379 -8.638 1.00 84.25 99 CYS A N 1
ATOM 794 C CA . CYS A 1 99 ? -10.206 3.180 -9.127 1.00 84.25 99 CYS A CA 1
ATOM 795 C C . CYS A 1 99 ? -9.594 1.932 -8.470 1.00 84.25 99 CYS A C 1
ATOM 797 O O . CYS A 1 99 ? -8.377 1.776 -8.543 1.00 84.25 99 CYS A O 1
ATOM 799 N N . PRO A 1 100 ? -10.401 1.030 -7.881 1.00 76.44 100 PRO A N 1
ATOM 800 C CA . PRO A 1 100 ? -9.878 -0.181 -7.247 1.00 76.44 100 PRO A CA 1
ATOM 801 C C . PRO A 1 100 ? -9.329 -1.199 -8.256 1.00 76.44 100 PRO A C 1
ATOM 803 O O . PRO A 1 100 ? -8.554 -2.064 -7.877 1.00 76.44 100 PRO A O 1
ATOM 806 N N . GLU A 1 101 ? -9.726 -1.105 -9.528 1.00 76.81 101 GLU A N 1
ATOM 807 C CA . GLU A 1 101 ? -9.296 -2.033 -10.582 1.00 76.81 101 GLU A CA 1
ATOM 808 C C . GLU A 1 101 ? -8.130 -1.467 -11.405 1.00 76.81 101 GLU A C 1
ATOM 810 O O . GLU A 1 101 ? -7.183 -2.180 -11.711 1.00 76.81 101 GLU A O 1
ATOM 815 N N . CYS A 1 102 ? -8.171 -0.174 -11.751 1.00 79.00 102 CYS A N 1
ATOM 816 C CA . CYS A 1 102 ? -7.112 0.471 -12.539 1.00 79.00 102 CYS A CA 1
ATOM 817 C C . CYS A 1 102 ? -6.005 1.096 -11.689 1.00 79.00 102 CYS A C 1
ATOM 819 O O . CYS A 1 102 ? -5.023 1.568 -12.252 1.00 79.00 102 CYS A O 1
ATOM 821 N N . GLU A 1 103 ? -6.203 1.231 -10.375 1.00 78.31 103 GLU A N 1
ATOM 822 C CA . GLU A 1 103 ? -5.274 1.906 -9.457 1.00 78.31 103 GLU A CA 1
ATOM 823 C C . GLU A 1 103 ? -4.928 3.364 -9.811 1.00 78.31 103 GLU A C 1
ATOM 825 O O . GLU A 1 103 ? -4.008 3.973 -9.258 1.00 78.31 103 GLU A O 1
ATOM 830 N N . GLN A 1 104 ? -5.713 3.959 -10.699 1.00 80.50 104 GLN A N 1
ATOM 831 C CA . GLN A 1 104 ? -5.598 5.337 -11.134 1.00 80.50 104 GLN A CA 1
ATOM 832 C C . GLN A 1 104 ? -6.765 6.132 -10.576 1.00 80.50 104 GLN A C 1
ATOM 834 O O . GLN A 1 104 ? -7.895 5.649 -10.496 1.00 80.50 104 GLN A O 1
ATOM 839 N N . ASP A 1 105 ? -6.509 7.371 -10.201 1.00 86.12 105 ASP A N 1
ATOM 840 C CA . ASP A 1 105 ? -7.570 8.265 -9.776 1.00 86.12 105 ASP A CA 1
ATOM 841 C C . ASP A 1 105 ? -8.383 8.782 -10.969 1.00 86.12 105 ASP A C 1
ATOM 843 O O . ASP A 1 105 ? -7.862 9.374 -11.922 1.00 86.12 105 ASP A O 1
ATOM 847 N N . MET A 1 106 ? -9.693 8.619 -10.854 1.00 91.88 106 MET A N 1
ATOM 848 C CA . MET A 1 106 ? -10.636 8.798 -11.942 1.00 91.88 106 MET A CA 1
ATOM 849 C C . MET A 1 106 ? -11.688 9.850 -11.607 1.00 91.88 106 MET A C 1
ATOM 851 O O . MET A 1 106 ? -12.121 10.009 -10.460 1.00 91.88 106 MET A O 1
ATOM 855 N N . THR A 1 107 ? -12.153 10.526 -12.653 1.00 93.00 107 THR A N 1
ATOM 856 C CA . THR A 1 107 ? -13.378 11.324 -12.617 1.00 93.00 107 THR A CA 1
ATOM 857 C C . THR A 1 107 ? -14.589 10.407 -12.451 1.00 93.00 107 THR A C 1
ATOM 859 O O . THR A 1 107 ? -14.663 9.340 -13.063 1.00 93.00 107 THR A O 1
ATOM 862 N N . ILE A 1 108 ? -15.562 10.828 -11.644 1.00 93.31 108 ILE A N 1
ATOM 863 C CA . ILE A 1 108 ? -16.857 10.152 -11.529 1.00 93.31 108 ILE A CA 1
ATOM 864 C C . ILE A 1 108 ? -17.771 10.636 -12.656 1.00 93.31 108 ILE A C 1
ATOM 866 O O . ILE A 1 108 ? -18.014 11.834 -12.794 1.00 93.31 108 ILE A O 1
ATOM 870 N N . VAL A 1 109 ? -18.280 9.699 -13.457 1.00 93.50 109 VAL A N 1
ATOM 871 C CA . VAL A 1 109 ? -19.141 9.990 -14.619 1.00 93.50 109 VAL A CA 1
ATOM 872 C C . VAL A 1 109 ? -20.615 9.692 -14.353 1.00 93.50 109 VAL A C 1
ATOM 874 O O . VAL A 1 109 ? -21.481 10.222 -15.046 1.00 93.50 109 VAL A O 1
ATOM 877 N N . ALA A 1 110 ? -20.906 8.873 -13.339 1.00 92.81 110 ALA A N 1
ATOM 878 C CA . ALA A 1 110 ? -22.249 8.642 -12.817 1.00 92.81 110 ALA A CA 1
ATOM 879 C C . ALA A 1 110 ? -22.186 8.304 -11.323 1.00 92.81 110 ALA A C 1
ATOM 881 O O . ALA A 1 110 ? -21.254 7.627 -10.888 1.00 92.81 110 ALA A O 1
ATOM 882 N N . ALA A 1 111 ? -23.160 8.749 -10.535 1.00 93.56 111 ALA A N 1
ATOM 883 C CA . ALA A 1 111 ? -23.187 8.538 -9.093 1.00 93.56 111 ALA A CA 1
ATOM 884 C C . ALA A 1 111 ? -24.612 8.350 -8.575 1.00 93.56 111 ALA A C 1
ATOM 886 O O . ALA A 1 111 ? -25.526 9.074 -8.950 1.00 93.56 111 ALA A O 1
ATOM 887 N N . LYS A 1 112 ? -24.790 7.422 -7.636 1.00 93.31 112 LYS A N 1
ATOM 888 C CA . LYS A 1 112 ? -26.059 7.178 -6.953 1.00 93.31 112 LYS A CA 1
ATOM 889 C C . LYS A 1 112 ? -25.843 7.093 -5.451 1.00 93.31 112 LYS A C 1
ATOM 891 O O . LYS A 1 112 ? -25.090 6.247 -4.969 1.00 93.31 112 LYS A O 1
ATOM 896 N N . ARG A 1 113 ? -26.533 7.949 -4.700 1.00 92.56 113 ARG A N 1
ATOM 897 C CA . ARG A 1 113 ? -26.544 7.912 -3.233 1.00 92.56 113 ARG A CA 1
ATOM 898 C C . ARG A 1 113 ? -27.413 6.745 -2.767 1.00 92.56 113 ARG A C 1
ATOM 900 O O . ARG A 1 113 ? -28.595 6.691 -3.096 1.00 92.56 113 ARG A O 1
ATOM 907 N N . LEU A 1 114 ? -26.836 5.817 -2.010 1.00 89.62 114 LEU A N 1
ATOM 908 C CA . LEU A 1 114 ? -27.530 4.629 -1.502 1.00 89.62 114 LEU A CA 1
ATOM 909 C C . LEU A 1 114 ? -28.145 4.839 -0.107 1.00 89.62 114 LEU A C 1
ATOM 911 O O . LEU A 1 114 ? -29.020 4.073 0.290 1.00 89.62 114 LEU A O 1
ATOM 915 N N . GLY A 1 115 ? -27.717 5.878 0.618 1.00 87.19 115 GLY A N 1
ATOM 916 C CA . GLY A 1 115 ? -28.162 6.179 1.983 1.00 87.19 115 GLY A CA 1
ATOM 917 C C . GLY A 1 115 ? -27.057 5.963 3.023 1.00 87.19 115 GLY A C 1
ATOM 918 O O . GLY A 1 115 ? -25.891 5.851 2.643 1.00 87.19 115 GLY A O 1
ATOM 919 N N . PRO A 1 116 ? -27.380 5.955 4.328 1.00 84.88 116 PRO A N 1
ATOM 920 C CA . PRO A 1 116 ? -26.391 5.701 5.372 1.00 84.88 116 PRO A CA 1
ATOM 921 C C . PRO A 1 116 ? -25.804 4.281 5.253 1.00 84.88 116 PRO A C 1
ATOM 923 O O . PRO A 1 116 ? -26.486 3.379 4.749 1.00 84.88 116 PRO A O 1
ATOM 926 N N . PRO A 1 117 ? -24.566 4.049 5.731 1.00 79.62 117 PRO A N 1
ATOM 927 C CA . PRO A 1 117 ? -24.024 2.707 5.874 1.00 79.62 117 PRO A CA 1
ATOM 928 C C . PRO A 1 117 ? -24.982 1.871 6.729 1.00 79.62 117 PRO A C 1
ATOM 930 O O . PRO A 1 117 ? -25.384 2.282 7.817 1.00 79.62 117 PRO A O 1
ATOM 933 N N . ARG A 1 118 ? -25.376 0.696 6.236 1.00 74.38 118 ARG A N 1
ATOM 934 C CA . ARG A 1 118 ? -26.114 -0.285 7.048 1.00 74.38 118 ARG A CA 1
ATOM 935 C C . ARG A 1 118 ? -25.249 -0.718 8.240 1.00 74.38 118 ARG A C 1
ATOM 937 O O . ARG A 1 118 ? -24.026 -0.629 8.183 1.00 74.38 118 ARG A O 1
ATOM 944 N N . GLU A 1 119 ? -25.856 -1.210 9.316 1.00 57.09 119 GLU A N 1
ATOM 945 C CA . GLU A 1 119 ? -25.087 -1.813 10.411 1.00 57.09 119 GLU A CA 1
ATOM 946 C C . GLU A 1 119 ? -24.294 -3.015 9.866 1.00 57.09 119 GLU A C 1
ATOM 948 O O . GLU A 1 119 ? -24.854 -3.881 9.196 1.00 57.09 119 GLU A O 1
ATOM 953 N N . GLY A 1 120 ? -22.969 -3.009 10.048 1.00 56.19 120 GLY A N 1
ATOM 954 C CA . GLY A 1 120 ? -22.076 -3.976 9.397 1.00 56.19 120 GLY A CA 1
ATOM 955 C C . GLY A 1 120 ? -21.823 -3.721 7.905 1.00 56.19 120 GLY A C 1
ATOM 956 O O . GLY A 1 120 ? -21.235 -4.575 7.245 1.00 56.19 120 GLY A O 1
ATOM 957 N N . TRP A 1 121 ? -22.227 -2.567 7.359 1.00 55.75 121 TRP A N 1
ATOM 958 C CA . TRP A 1 121 ? -21.844 -2.173 6.006 1.00 55.75 121 TRP A CA 1
ATOM 959 C C . TRP A 1 121 ? -20.324 -2.116 5.919 1.00 55.75 121 TRP A C 1
ATOM 961 O O . TRP A 1 121 ? -19.629 -1.482 6.719 1.00 55.75 121 TRP A O 1
ATOM 971 N N . ARG A 1 122 ? -19.833 -2.839 4.929 1.00 57.47 122 ARG A N 1
ATOM 972 C CA . ARG A 1 122 ? -18.473 -2.808 4.435 1.00 57.47 122 ARG A CA 1
ATOM 973 C C . ARG A 1 122 ? -18.580 -2.379 2.972 1.00 57.47 122 ARG A C 1
ATOM 975 O O . ARG A 1 122 ? -19.619 -2.655 2.354 1.00 57.47 122 ARG A O 1
ATOM 982 N N . PRO A 1 123 ? -17.537 -1.760 2.394 1.00 55.12 123 PRO A N 1
ATOM 983 C CA . PRO A 1 123 ? -17.351 -1.813 0.948 1.00 55.12 123 PRO A CA 1
ATOM 984 C C . PRO A 1 123 ? -17.633 -3.248 0.488 1.00 55.12 123 PRO A C 1
ATOM 986 O O . PRO A 1 123 ? -17.335 -4.179 1.241 1.00 55.12 123 PRO A O 1
ATOM 989 N N . ARG A 1 124 ? -18.301 -3.402 -0.664 1.00 51.69 124 ARG A N 1
ATOM 990 C CA . ARG A 1 124 ? -18.770 -4.686 -1.220 1.00 51.69 124 ARG A CA 1
ATOM 991 C C . ARG A 1 124 ? -17.863 -5.845 -0.769 1.00 51.69 124 ARG A C 1
ATOM 993 O O . ARG A 1 124 ? -16.656 -5.710 -0.946 1.00 51.69 124 ARG A O 1
ATOM 1000 N N . PRO A 1 125 ? -18.415 -6.920 -0.164 1.00 46.19 125 PRO A N 1
ATOM 1001 C CA . PRO A 1 125 ? -17.616 -7.934 0.514 1.00 46.19 125 PRO A CA 1
ATOM 1002 C C . PRO A 1 125 ? -16.490 -8.405 -0.399 1.00 46.19 125 PRO A C 1
ATOM 1004 O O . PRO A 1 125 ? -16.744 -8.585 -1.600 1.00 46.19 125 PRO A O 1
ATOM 1007 N N . PRO A 1 126 ? -15.281 -8.582 0.153 1.00 52.06 126 PRO A N 1
ATOM 1008 C CA . PRO A 1 126 ? -14.144 -8.916 -0.666 1.00 52.06 126 PRO A CA 1
ATOM 1009 C C . PRO A 1 126 ? -14.431 -10.203 -1.425 1.00 52.06 126 PRO A C 1
ATOM 1011 O O . PRO A 1 126 ? -15.006 -11.150 -0.884 1.00 52.06 126 PRO A O 1
ATOM 1014 N N . ARG A 1 127 ? -14.013 -10.268 -2.690 1.00 63.31 127 ARG A N 1
ATOM 1015 C CA . ARG A 1 127 ? -14.030 -11.525 -3.453 1.00 63.31 127 ARG A CA 1
ATOM 1016 C C . ARG A 1 127 ? -13.103 -12.574 -2.830 1.00 63.31 127 ARG A C 1
ATOM 1018 O O . ARG A 1 127 ? -13.112 -13.724 -3.266 1.00 63.31 127 ARG A O 1
ATOM 1025 N N . LEU A 1 128 ? -12.300 -12.185 -1.836 1.00 81.19 128 LEU A N 1
ATOM 1026 C CA . LEU A 1 128 ? -11.405 -13.062 -1.105 1.00 81.19 128 LEU A CA 1
ATOM 1027 C C . LEU A 1 128 ? -12.188 -14.021 -0.199 1.00 81.19 128 LEU A C 1
ATOM 1029 O O . LEU A 1 128 ? -12.882 -13.578 0.714 1.00 81.19 128 LEU A O 1
ATOM 1033 N N . PRO A 1 129 ? -12.058 -15.339 -0.404 1.00 89.19 129 PRO A N 1
ATOM 1034 C CA . PRO A 1 129 ? -12.688 -16.319 0.459 1.00 89.19 129 PRO A CA 1
ATOM 1035 C C . PRO A 1 129 ? -11.980 -16.401 1.817 1.00 89.19 129 PRO A C 1
ATOM 1037 O O . PRO A 1 129 ? -10.763 -16.601 1.891 1.00 89.19 129 PRO A O 1
ATOM 1040 N N . GLU A 1 130 ? -12.768 -16.342 2.887 1.00 93.25 130 GLU A N 1
ATOM 1041 C CA . GLU A 1 130 ? -12.339 -16.755 4.222 1.00 93.25 130 GLU A CA 1
ATOM 1042 C C . GLU A 1 130 ? -12.150 -18.277 4.250 1.00 93.25 130 GLU A C 1
ATOM 1044 O O . GLU A 1 130 ? -13.046 -19.036 3.865 1.00 93.25 130 GLU A O 1
ATOM 1049 N N . LYS A 1 131 ? -10.965 -18.742 4.653 1.00 93.44 131 LYS A N 1
ATOM 1050 C CA . LYS A 1 131 ? -10.602 -20.164 4.690 1.00 93.44 131 LYS A CA 1
ATOM 1051 C C . LYS A 1 131 ? -9.738 -20.441 5.910 1.00 93.44 131 LYS A C 1
ATOM 1053 O O . LYS A 1 131 ? -8.839 -19.670 6.211 1.00 93.44 131 LYS A O 1
ATOM 1058 N N . ALA A 1 132 ? -9.933 -21.596 6.542 1.00 94.94 132 ALA A N 1
ATOM 1059 C CA . ALA A 1 132 ? -8.994 -22.089 7.545 1.00 94.94 132 ALA A CA 1
ATOM 1060 C C . ALA A 1 132 ? -7.654 -22.414 6.863 1.00 94.94 132 ALA A C 1
ATOM 1062 O O . ALA A 1 132 ? -7.551 -23.387 6.110 1.00 94.94 132 ALA A O 1
ATOM 1063 N N . LEU A 1 133 ? -6.637 -21.582 7.089 1.00 95.88 133 LEU A N 1
ATOM 1064 C CA . LEU A 1 133 ? -5.338 -21.720 6.436 1.00 95.88 133 LEU A CA 1
ATOM 1065 C C . LEU A 1 133 ? -4.398 -22.576 7.301 1.00 95.88 133 LEU A C 1
ATOM 1067 O O . LEU A 1 133 ? -4.282 -22.342 8.514 1.00 95.88 133 LEU A O 1
ATOM 1071 N N . PRO A 1 134 ? -3.696 -23.566 6.712 1.00 95.31 134 PRO A N 1
ATOM 1072 C CA . PRO A 1 134 ? -2.793 -24.426 7.463 1.00 95.31 134 PRO A CA 1
ATOM 1073 C C . PRO A 1 134 ? -1.590 -23.652 8.021 1.00 95.31 134 PRO A C 1
ATOM 1075 O O . PRO A 1 134 ? -1.261 -22.548 7.593 1.00 95.31 134 PRO A O 1
ATOM 1078 N N . GLY A 1 135 ? -0.907 -24.267 8.985 1.00 92.81 135 GLY A N 1
ATOM 1079 C CA . GLY A 1 135 ? 0.262 -23.690 9.646 1.00 92.81 135 GLY A CA 1
ATOM 1080 C C . GLY A 1 135 ? -0.045 -23.118 11.030 1.00 92.81 135 GLY A C 1
ATOM 1081 O O . GLY A 1 135 ? -1.173 -22.720 11.343 1.00 92.81 135 GLY A O 1
ATOM 1082 N N . ARG A 1 136 ? 0.982 -23.118 11.886 1.00 93.25 136 ARG A N 1
ATOM 1083 C CA . ARG A 1 136 ? 0.894 -22.609 13.258 1.00 93.25 136 ARG A CA 1
ATOM 1084 C C . ARG A 1 136 ? 0.934 -21.086 13.256 1.00 93.25 136 ARG A C 1
ATOM 1086 O O . ARG A 1 136 ? 1.759 -20.497 12.566 1.00 93.25 136 ARG A O 1
ATOM 1093 N N . VAL A 1 137 ? 0.064 -20.485 14.063 1.00 95.25 137 VAL A N 1
ATOM 1094 C CA . VAL A 1 137 ? 0.098 -19.048 14.344 1.00 95.25 137 VAL A CA 1
ATOM 1095 C C . VAL A 1 137 ? 1.338 -18.731 15.182 1.00 95.25 137 VAL A C 1
ATOM 1097 O O . VAL A 1 137 ? 1.649 -19.450 16.134 1.00 95.25 137 VAL A O 1
ATOM 1100 N N . ARG A 1 138 ? 2.033 -17.649 14.845 1.00 95.75 138 ARG A N 1
ATOM 1101 C CA . ARG A 1 138 ? 3.178 -17.122 15.583 1.00 95.75 138 ARG A CA 1
ATOM 1102 C C . ARG A 1 138 ? 2.763 -16.682 16.990 1.00 95.75 138 ARG A C 1
ATOM 1104 O O . ARG A 1 138 ? 1.671 -16.123 17.160 1.00 95.75 138 ARG A O 1
ATOM 1111 N N . PRO A 1 139 ? 3.616 -16.862 18.010 1.00 97.12 139 PRO A N 1
ATOM 1112 C CA . PRO A 1 139 ? 3.334 -16.361 19.350 1.00 97.12 139 PRO A CA 1
ATOM 1113 C C . PRO A 1 139 ? 3.054 -14.854 19.343 1.00 97.12 139 PRO A C 1
ATOM 1115 O O . PRO A 1 139 ? 3.821 -14.070 18.790 1.00 97.12 139 PRO A O 1
ATOM 1118 N N . GLN A 1 140 ? 1.966 -14.436 19.995 1.00 96.06 140 GLN A N 1
ATOM 1119 C CA . GLN A 1 140 ? 1.542 -13.030 20.053 1.00 96.06 140 GLN A CA 1
ATOM 1120 C C . GLN A 1 140 ? 2.660 -12.098 20.544 1.00 96.06 140 GLN A C 1
ATOM 1122 O O . GLN A 1 140 ? 2.853 -11.031 19.974 1.00 96.06 140 GLN A O 1
ATOM 1127 N N . ARG A 1 141 ? 3.432 -12.533 21.551 1.00 96.69 141 ARG A N 1
ATOM 1128 C CA . ARG A 1 141 ? 4.569 -11.781 22.106 1.00 96.69 141 ARG A CA 1
ATOM 1129 C C . ARG A 1 141 ? 5.641 -11.436 21.068 1.00 96.69 141 ARG A C 1
ATOM 1131 O O . ARG A 1 141 ? 6.229 -10.369 21.142 1.00 96.69 141 ARG A O 1
ATOM 1138 N N . GLU A 1 142 ? 5.887 -12.325 20.106 1.00 97.00 142 GLU A N 1
ATOM 1139 C CA . GLU A 1 142 ? 6.902 -12.105 19.068 1.00 97.00 142 GLU A CA 1
ATOM 1140 C C . GLU A 1 142 ? 6.406 -11.083 18.052 1.00 97.00 142 GLU A C 1
ATOM 1142 O O . GLU A 1 142 ? 7.137 -10.173 17.679 1.00 97.00 142 GLU A O 1
ATOM 1147 N N . VAL A 1 143 ? 5.136 -11.197 17.652 1.00 96.62 143 VAL A N 1
ATOM 1148 C CA . VAL A 1 143 ? 4.505 -10.237 16.739 1.00 96.62 143 VAL A CA 1
ATOM 1149 C C . VAL A 1 143 ? 4.413 -8.852 17.385 1.00 96.62 143 VAL A C 1
ATOM 1151 O O . VAL A 1 143 ? 4.660 -7.852 16.719 1.00 96.62 143 VAL A O 1
ATOM 1154 N N . LEU A 1 144 ? 4.108 -8.781 18.685 1.00 96.62 144 LEU A N 1
ATOM 1155 C CA . LEU A 1 144 ? 4.091 -7.525 19.435 1.00 96.62 144 LEU A CA 1
ATOM 1156 C C . LEU A 1 144 ? 5.483 -6.878 19.485 1.00 96.62 144 LEU A C 1
ATOM 1158 O O . LEU A 1 144 ? 5.607 -5.706 19.143 1.00 96.62 144 LEU A O 1
ATOM 1162 N N . ALA A 1 145 ? 6.525 -7.649 19.810 1.00 97.00 145 ALA A N 1
ATOM 1163 C CA . ALA A 1 145 ? 7.900 -7.152 19.832 1.00 97.00 145 ALA A CA 1
ATOM 1164 C C . ALA A 1 145 ? 8.360 -6.628 18.456 1.00 97.00 145 ALA A C 1
ATOM 1166 O O . ALA A 1 145 ? 9.033 -5.602 18.376 1.00 97.00 145 ALA A O 1
ATOM 1167 N N . GLU A 1 146 ? 7.963 -7.283 17.358 1.00 95.75 146 GLU A N 1
ATOM 1168 C CA . GLU A 1 146 ? 8.237 -6.795 15.998 1.00 95.75 146 GLU A CA 1
ATOM 1169 C C . GLU A 1 146 ? 7.537 -5.464 15.699 1.00 95.75 146 GLU A C 1
ATOM 1171 O O . GLU A 1 146 ? 8.147 -4.570 15.108 1.00 95.75 146 GLU A O 1
ATOM 1176 N N . VAL A 1 147 ? 6.274 -5.311 16.112 1.00 96.12 147 VAL A N 1
ATOM 1177 C CA . VAL A 1 147 ? 5.524 -4.053 15.956 1.00 96.12 147 VAL A CA 1
ATOM 1178 C C . VAL A 1 147 ? 6.174 -2.934 16.763 1.00 96.12 147 VAL A C 1
ATOM 1180 O O . VAL A 1 147 ? 6.348 -1.834 16.246 1.00 96.12 147 VAL A O 1
ATOM 1183 N N . GLU A 1 148 ? 6.574 -3.203 18.003 1.00 96.19 148 GLU A N 1
ATOM 1184 C CA . GLU A 1 148 ? 7.256 -2.229 18.860 1.00 96.19 148 GLU A CA 1
ATOM 1185 C C . GLU A 1 148 ? 8.608 -1.812 18.277 1.00 96.19 148 GLU A C 1
ATOM 1187 O O . GLU A 1 148 ? 8.896 -0.617 18.188 1.00 96.19 148 GLU A O 1
ATOM 1192 N N . GLN A 1 149 ? 9.403 -2.773 17.795 1.00 96.25 149 GLN A N 1
ATOM 1193 C CA . GLN A 1 149 ? 10.675 -2.499 17.130 1.00 96.25 149 GLN A CA 1
ATOM 1194 C C . GLN A 1 149 ? 10.478 -1.686 15.843 1.00 96.25 149 GLN A C 1
ATOM 1196 O O . GLN A 1 149 ? 11.243 -0.759 15.567 1.00 96.25 149 GLN A O 1
ATOM 1201 N N . HIS A 1 150 ? 9.459 -2.014 15.045 1.00 94.50 150 HIS A N 1
ATOM 1202 C CA . HIS A 1 150 ? 9.126 -1.253 13.845 1.00 94.50 150 HIS A CA 1
ATOM 1203 C C . HIS A 1 150 ? 8.703 0.176 14.197 1.00 94.50 150 HIS A C 1
ATOM 1205 O O . HIS A 1 150 ? 9.253 1.123 13.639 1.00 94.50 150 HIS A O 1
ATOM 1211 N N . ASN A 1 151 ? 7.801 0.346 15.166 1.00 95.06 151 ASN A N 1
ATOM 1212 C CA . ASN A 1 151 ? 7.369 1.658 15.641 1.00 95.06 151 ASN A CA 1
ATOM 1213 C C . ASN A 1 151 ? 8.551 2.478 16.185 1.00 95.06 151 ASN A C 1
ATOM 1215 O O . ASN A 1 151 ? 8.627 3.669 15.912 1.00 95.06 151 ASN A O 1
ATOM 1219 N N . ALA A 1 152 ? 9.507 1.870 16.896 1.00 94.88 152 ALA A N 1
ATOM 1220 C CA . ALA A 1 152 ? 10.716 2.560 17.353 1.00 94.88 152 ALA A CA 1
ATOM 1221 C C . ALA A 1 152 ? 11.556 3.099 16.179 1.00 94.88 152 ALA A C 1
ATOM 1223 O O . ALA A 1 152 ? 11.927 4.272 16.178 1.00 94.88 152 ALA A O 1
ATOM 1224 N N . LYS A 1 153 ? 11.776 2.284 15.136 1.00 94.44 153 LYS A N 1
ATOM 1225 C CA . LYS A 1 153 ? 12.467 2.717 13.906 1.00 94.44 153 LYS A CA 1
ATOM 1226 C C . LYS A 1 153 ? 11.706 3.826 13.177 1.00 94.44 153 LYS A C 1
ATOM 1228 O O . LYS A 1 153 ? 12.318 4.758 12.666 1.00 94.44 153 LYS A O 1
ATOM 1233 N N . VAL A 1 154 ? 10.377 3.736 13.119 1.00 92.00 154 VAL A N 1
ATOM 1234 C CA . VAL A 1 154 ? 9.527 4.764 12.502 1.00 92.00 154 VAL A CA 1
ATOM 1235 C C . VAL A 1 154 ? 9.612 6.078 13.278 1.00 92.00 154 VAL A C 1
ATOM 1237 O O . VAL A 1 154 ? 9.803 7.119 12.657 1.00 92.00 154 VAL A O 1
ATOM 1240 N N . ARG A 1 155 ? 9.553 6.046 14.615 1.00 92.75 155 ARG A N 1
ATOM 1241 C CA . ARG A 1 155 ? 9.742 7.239 15.459 1.00 92.75 155 ARG A CA 1
ATOM 1242 C C . ARG A 1 155 ? 11.101 7.886 15.236 1.00 92.75 155 ARG A C 1
ATOM 1244 O O . ARG A 1 155 ? 11.169 9.099 15.081 1.00 92.75 155 ARG A O 1
ATOM 1251 N N . GLN A 1 156 ? 12.164 7.086 15.169 1.00 92.44 156 GLN A N 1
ATOM 1252 C CA . GLN A 1 156 ? 13.499 7.592 14.863 1.00 92.44 156 GLN A CA 1
ATOM 1253 C C . GLN A 1 156 ? 13.528 8.300 13.499 1.00 92.44 156 GLN A C 1
ATOM 1255 O O . GLN A 1 156 ? 13.953 9.447 13.417 1.00 92.44 156 GLN A O 1
ATOM 1260 N N . ARG A 1 157 ? 12.978 7.673 12.452 1.00 92.19 157 ARG A N 1
ATOM 1261 C CA . ARG A 1 157 ? 12.895 8.281 11.114 1.00 92.19 157 ARG A CA 1
ATOM 1262 C C . ARG A 1 157 ? 12.069 9.563 11.086 1.00 92.19 157 ARG A C 1
ATOM 1264 O O . ARG A 1 157 ? 12.441 10.488 10.381 1.00 92.19 157 ARG A O 1
ATOM 1271 N N . ILE A 1 158 ? 10.961 9.630 11.830 1.00 89.38 158 ILE A N 1
ATOM 1272 C CA . ILE A 1 158 ? 10.167 10.862 11.974 1.00 89.38 158 ILE A CA 1
ATOM 1273 C C . ILE A 1 158 ? 11.040 11.971 12.560 1.00 89.38 158 ILE A C 1
ATOM 1275 O O . ILE A 1 158 ? 11.058 13.073 12.017 1.00 89.38 158 ILE A O 1
ATOM 1279 N N . ARG A 1 159 ? 11.777 11.673 13.637 1.00 91.31 159 ARG A N 1
ATOM 1280 C CA . ARG A 1 159 ? 12.652 12.650 14.293 1.00 91.31 159 ARG A CA 1
ATOM 1281 C C . ARG A 1 159 ? 13.754 13.141 13.364 1.00 91.31 159 ARG A C 1
ATOM 1283 O O . ARG A 1 159 ? 13.942 14.344 13.262 1.00 91.31 159 ARG A O 1
ATOM 1290 N N . GLU A 1 160 ? 14.426 12.237 12.660 1.00 89.75 160 GLU A N 1
ATOM 1291 C CA . GLU A 1 160 ? 15.491 12.578 11.709 1.00 89.75 160 GLU A CA 1
ATOM 1292 C C . GLU A 1 160 ? 14.956 13.380 10.515 1.00 89.75 160 GLU A C 1
ATOM 1294 O O . GLU A 1 160 ? 15.482 14.444 10.197 1.00 89.75 160 GLU A O 1
ATOM 1299 N N . HIS A 1 161 ? 13.879 12.905 9.881 1.00 88.06 161 HIS A N 1
ATOM 1300 C CA . HIS A 1 161 ? 13.318 13.524 8.678 1.00 88.06 161 HIS A CA 1
ATOM 1301 C C . HIS A 1 161 ? 12.779 14.934 8.941 1.00 88.06 161 HIS A C 1
ATOM 1303 O O . HIS A 1 161 ? 12.989 15.830 8.128 1.00 88.06 161 HIS A O 1
ATOM 1309 N N . TRP A 1 162 ? 12.109 15.134 10.078 1.00 87.88 162 TRP A N 1
ATOM 1310 C CA . TRP A 1 162 ? 11.508 16.418 10.447 1.00 87.88 162 TRP A CA 1
ATOM 1311 C C . TRP A 1 162 ? 12.365 17.246 11.412 1.00 87.88 162 TRP A C 1
ATOM 1313 O O . TRP A 1 162 ? 11.933 18.316 11.833 1.00 87.88 162 TRP A O 1
ATOM 1323 N N . GLN A 1 163 ? 13.565 16.768 11.762 1.00 90.81 163 GLN A N 1
ATOM 1324 C CA . GLN A 1 163 ? 14.491 17.419 12.700 1.00 90.81 163 GLN A CA 1
ATOM 1325 C C . GLN A 1 163 ? 13.826 17.762 14.045 1.00 90.81 163 GLN A C 1
ATOM 1327 O O . GLN A 1 163 ? 14.000 18.845 14.600 1.00 90.81 163 GLN A O 1
ATOM 1332 N N . VAL A 1 164 ? 13.024 16.828 14.559 1.00 90.31 164 VAL A N 1
ATOM 1333 C CA . VAL A 1 164 ? 12.266 17.005 15.804 1.00 90.31 164 VAL A CA 1
ATOM 1334 C C . VAL A 1 164 ? 13.229 16.966 16.995 1.00 90.31 164 VAL A C 1
ATOM 1336 O O . VAL A 1 164 ? 13.940 15.965 17.144 1.00 90.31 164 VAL A O 1
ATOM 1339 N N . PRO A 1 165 ? 13.223 17.973 17.888 1.00 91.38 165 PRO A N 1
ATOM 1340 C CA . PRO A 1 165 ? 13.997 17.923 19.126 1.00 91.38 165 PRO A CA 1
ATOM 1341 C C . PRO A 1 165 ? 13.637 16.703 19.990 1.00 91.38 165 PRO A C 1
ATOM 1343 O O . PRO A 1 165 ? 12.499 16.227 19.986 1.00 91.38 165 PRO A O 1
ATOM 1346 N N . GLU A 1 166 ? 14.605 16.166 20.734 1.00 87.75 166 GLU A N 1
ATOM 1347 C CA . GLU A 1 166 ? 14.442 14.908 21.483 1.00 87.75 166 GLU A CA 1
ATOM 1348 C C . GLU A 1 166 ? 13.319 14.980 22.534 1.00 87.75 166 GLU A C 1
ATOM 1350 O O . GLU A 1 166 ? 12.545 14.033 22.698 1.00 87.75 166 GLU A O 1
ATOM 1355 N N . ASP A 1 167 ? 13.167 16.142 23.165 1.00 90.25 167 ASP A N 1
ATOM 1356 C CA . ASP A 1 167 ? 12.193 16.449 24.212 1.00 90.25 167 ASP A CA 1
ATOM 1357 C C . ASP A 1 167 ? 10.789 16.797 23.687 1.00 90.25 167 ASP A C 1
ATOM 1359 O O . ASP A 1 167 ? 9.839 16.849 24.471 1.00 90.25 167 ASP A O 1
ATOM 1363 N N . GLN A 1 168 ? 10.627 17.001 22.377 1.00 89.00 168 GLN A N 1
ATOM 1364 C CA . GLN A 1 168 ? 9.347 17.403 21.796 1.00 89.00 168 GLN A CA 1
ATOM 1365 C C . GLN A 1 168 ? 8.483 16.190 21.407 1.00 89.00 168 GLN A C 1
ATOM 1367 O O . GLN A 1 168 ? 8.949 15.285 20.700 1.00 89.00 168 GLN A O 1
ATOM 1372 N N . PRO A 1 169 ? 7.210 16.141 21.844 1.00 88.62 169 PRO A N 1
ATOM 1373 C CA . PRO A 1 169 ? 6.286 15.083 21.462 1.00 88.62 169 PRO A CA 1
ATOM 1374 C C . PRO A 1 169 ? 5.722 15.328 20.055 1.00 88.62 169 PRO A C 1
ATOM 1376 O O . PRO A 1 169 ? 5.418 16.455 19.675 1.00 88.62 169 PRO A O 1
ATOM 1379 N N . THR A 1 170 ? 5.495 14.252 19.297 1.00 88.06 170 THR A N 1
ATOM 1380 C CA . THR A 1 170 ? 4.895 14.322 17.948 1.00 88.06 170 THR A CA 1
ATOM 1381 C C . THR A 1 170 ? 3.671 13.413 17.819 1.00 88.06 170 THR A C 1
ATOM 1383 O O . THR A 1 170 ? 3.628 12.520 16.972 1.00 88.06 170 THR A O 1
ATOM 1386 N N . PRO A 1 171 ? 2.646 13.597 18.670 1.00 85.69 171 PRO A N 1
ATOM 1387 C CA . PRO A 1 171 ? 1.562 12.628 18.824 1.00 85.69 171 PRO A CA 1
ATOM 1388 C C . PRO A 1 171 ? 0.792 12.372 17.524 1.00 85.69 171 PRO A C 1
ATOM 1390 O O . PRO A 1 171 ? 0.365 11.245 17.281 1.00 85.69 171 PRO A O 1
ATOM 1393 N N . ASN A 1 172 ? 0.644 13.380 16.662 1.00 88.69 172 ASN A N 1
ATOM 1394 C CA . ASN A 1 172 ? -0.108 13.234 15.420 1.00 88.69 172 ASN A CA 1
ATOM 1395 C C . ASN A 1 172 ? 0.720 12.546 14.330 1.00 88.69 172 ASN A C 1
ATOM 1397 O O . ASN A 1 172 ? 0.189 11.702 13.606 1.00 88.69 172 ASN A O 1
ATOM 1401 N N . LEU A 1 173 ? 2.020 12.852 14.234 1.00 86.94 173 LEU A N 1
ATOM 1402 C CA . LEU A 1 173 ? 2.932 12.122 13.346 1.00 86.94 173 LEU A CA 1
ATOM 1403 C C . LEU A 1 173 ? 3.043 10.662 13.797 1.00 86.94 173 LEU A C 1
ATOM 1405 O O . LEU A 1 173 ? 2.907 9.744 12.989 1.00 86.94 173 LEU A O 1
ATOM 1409 N N . GLU A 1 174 ? 3.199 10.421 15.097 1.00 89.00 174 GLU A N 1
ATOM 1410 C CA . GLU A 1 174 ? 3.221 9.066 15.633 1.00 89.00 174 GLU A CA 1
ATOM 1411 C C . GLU A 1 174 ? 1.906 8.324 15.370 1.00 89.00 174 GLU A C 1
ATOM 1413 O O . GLU A 1 174 ? 1.949 7.205 14.875 1.00 89.00 174 GLU A O 1
ATOM 1418 N N . ALA A 1 175 ? 0.735 8.925 15.595 1.00 85.81 175 ALA A N 1
ATOM 1419 C CA . ALA A 1 175 ? -0.551 8.284 15.290 1.00 85.81 175 ALA A CA 1
ATOM 1420 C C . ALA A 1 175 ? -0.746 7.996 13.784 1.00 85.81 175 ALA A C 1
ATOM 1422 O O . ALA A 1 175 ? -1.390 7.010 13.387 1.00 85.81 175 ALA A O 1
ATOM 1423 N N . ALA A 1 176 ? -0.185 8.847 12.922 1.00 84.56 176 ALA A N 1
ATOM 1424 C CA . ALA A 1 176 ? -0.241 8.669 11.480 1.00 84.56 176 ALA A CA 1
ATOM 1425 C C . ALA A 1 176 ? 0.607 7.476 11.026 1.00 84.56 176 ALA A C 1
ATOM 1427 O O . ALA A 1 176 ? 0.097 6.592 10.331 1.00 84.56 176 ALA A O 1
ATOM 1428 N N . TYR A 1 177 ? 1.863 7.402 11.466 1.00 86.00 177 TYR A N 1
ATOM 1429 C CA . TYR A 1 177 ? 2.841 6.443 10.947 1.00 86.00 177 TYR A CA 1
ATOM 1430 C C . TYR A 1 177 ? 3.031 5.200 11.820 1.00 86.00 177 TYR A C 1
ATOM 1432 O O . TYR A 1 177 ? 3.201 4.104 11.288 1.00 86.00 177 TYR A O 1
ATOM 1440 N N . CYS A 1 178 ? 2.965 5.332 13.142 1.00 90.38 178 CYS A N 1
ATOM 1441 C CA . CYS A 1 178 ? 3.060 4.200 14.057 1.00 90.38 178 CYS A CA 1
ATOM 1442 C C . CYS A 1 178 ? 1.699 3.516 14.184 1.00 90.38 178 CYS A C 1
ATOM 1444 O O . CYS A 1 178 ? 0.643 4.150 14.204 1.00 90.38 178 CYS A O 1
ATOM 1446 N N . ALA A 1 179 ? 1.709 2.192 14.274 1.00 88.88 179 ALA A N 1
ATOM 1447 C CA . ALA A 1 179 ? 0.497 1.441 14.549 1.00 88.88 179 ALA A CA 1
ATOM 1448 C C . ALA A 1 179 ? 0.413 1.139 16.045 1.00 88.88 179 ALA A C 1
ATOM 1450 O O . ALA A 1 179 ? 1.236 0.389 16.570 1.00 88.88 179 ALA A O 1
ATOM 1451 N N . ALA A 1 180 ? -0.589 1.703 16.722 1.00 90.50 180 ALA A N 1
ATOM 1452 C CA . ALA A 1 180 ? -0.901 1.332 18.097 1.00 90.50 180 ALA A CA 1
ATOM 1453 C C . ALA A 1 180 ? -1.263 -0.168 18.142 1.00 90.50 180 ALA A C 1
ATOM 1455 O O . ALA A 1 180 ? -2.177 -0.574 17.408 1.00 90.50 180 ALA A O 1
ATOM 1456 N N . PRO A 1 181 ? -0.570 -1.009 18.930 1.00 94.25 181 PRO A N 1
ATOM 1457 C CA . PRO A 1 181 ? -0.783 -2.458 18.918 1.00 94.25 181 PRO A CA 1
ATOM 1458 C C . PRO A 1 181 ? -2.233 -2.892 19.193 1.00 94.25 181 PRO A C 1
ATOM 1460 O O . PRO A 1 181 ? -2.700 -3.889 18.646 1.00 94.25 181 PRO A O 1
ATOM 1463 N N . GLU A 1 182 ? -2.983 -2.113 19.970 1.00 92.75 182 GLU A N 1
ATOM 1464 C CA . GLU A 1 182 ? -4.399 -2.324 20.308 1.00 92.75 182 GLU A CA 1
ATOM 1465 C C . GLU A 1 182 ? -5.338 -2.098 19.116 1.00 92.75 182 GLU A C 1
ATOM 1467 O O . GLU A 1 182 ? -6.493 -2.526 19.127 1.00 92.75 182 GLU A O 1
ATOM 1472 N N . THR A 1 183 ? -4.849 -1.414 18.081 1.00 90.75 183 THR A N 1
ATOM 1473 C CA . THR A 1 183 ? -5.583 -1.152 16.837 1.00 90.75 183 THR A CA 1
ATOM 1474 C C . THR A 1 183 ? -5.276 -2.172 15.747 1.00 90.75 183 THR A C 1
ATOM 1476 O O . THR A 1 183 ? -5.917 -2.142 14.696 1.00 90.75 183 THR A O 1
ATOM 1479 N N . LEU A 1 184 ? -4.314 -3.073 15.966 1.00 95.19 184 LEU A N 1
ATOM 1480 C CA . LEU A 1 184 ? -3.885 -4.043 14.968 1.00 95.19 184 LEU A CA 1
ATOM 1481 C C . LEU A 1 184 ? -4.675 -5.346 15.072 1.00 95.19 184 LEU A C 1
ATOM 1483 O O . LEU A 1 184 ? -4.791 -5.944 16.142 1.00 95.19 184 LEU A O 1
ATOM 1487 N N . PHE A 1 185 ? -5.173 -5.812 13.931 1.00 95.69 185 PHE A N 1
ATOM 1488 C CA . PHE A 1 185 ? -5.777 -7.127 13.773 1.00 95.69 185 PHE A CA 1
ATOM 1489 C C . PHE A 1 185 ? -4.841 -8.043 12.991 1.00 95.69 185 PHE A C 1
ATOM 1491 O O . PHE A 1 185 ? -4.204 -7.627 12.021 1.00 95.69 185 PHE A O 1
ATOM 1498 N N . ARG A 1 186 ? -4.747 -9.292 13.444 1.00 97.19 186 ARG A N 1
ATOM 1499 C CA . ARG A 1 186 ? -3.877 -10.327 12.897 1.00 97.19 186 ARG A CA 1
ATOM 1500 C C . ARG A 1 186 ? -4.653 -11.215 11.936 1.00 97.19 186 ARG A C 1
ATOM 1502 O O . ARG A 1 186 ? -5.717 -11.735 12.279 1.00 97.19 186 ARG A O 1
ATOM 1509 N N . TRP A 1 187 ? -4.054 -11.463 10.782 1.00 97.44 187 TRP A N 1
ATOM 1510 C CA . TRP A 1 187 ? -4.579 -12.354 9.751 1.00 97.44 187 TRP A CA 1
ATOM 1511 C C . TRP A 1 187 ? -3.519 -13.375 9.381 1.00 97.44 187 TRP A C 1
ATOM 1513 O O . TRP A 1 187 ? -2.339 -13.022 9.309 1.00 97.44 187 TRP A O 1
ATOM 1523 N N . LYS A 1 188 ? -3.925 -14.602 9.053 1.00 97.19 188 LYS A N 1
ATOM 1524 C CA . LYS A 1 188 ? -3.163 -15.372 8.068 1.00 97.19 188 LYS A CA 1
ATOM 1525 C C . LYS A 1 188 ? -3.720 -15.057 6.695 1.00 97.19 188 LYS A C 1
ATOM 1527 O O . LYS A 1 188 ? -4.930 -14.943 6.524 1.00 97.19 188 LYS A O 1
ATOM 1532 N N . ILE A 1 189 ? -2.838 -14.962 5.720 1.00 96.44 189 ILE A N 1
ATOM 1533 C CA . ILE A 1 189 ? -3.194 -14.759 4.323 1.00 96.44 189 ILE A CA 1
ATOM 1534 C C . ILE A 1 189 ? -2.571 -15.859 3.478 1.00 96.44 189 ILE A C 1
ATOM 1536 O O . ILE A 1 189 ? -1.425 -16.255 3.699 1.00 96.44 189 ILE A O 1
ATOM 1540 N N . GLY A 1 190 ? -3.352 -16.362 2.530 1.00 95.44 190 GLY A N 1
ATOM 1541 C CA . GLY A 1 190 ? -2.890 -17.217 1.451 1.00 95.44 190 GLY A CA 1
ATOM 1542 C C . GLY A 1 190 ? -2.530 -16.343 0.261 1.00 95.44 190 GLY A C 1
ATOM 1543 O O . GLY A 1 190 ? -3.302 -15.462 -0.114 1.00 95.44 190 GLY A O 1
ATOM 1544 N N . LEU A 1 191 ? -1.360 -16.581 -0.310 1.00 93.94 191 LEU A N 1
ATOM 1545 C CA . LEU A 1 191 ? -0.840 -15.889 -1.480 1.00 93.94 191 LEU A CA 1
ATOM 1546 C C . LEU A 1 191 ? -1.120 -16.707 -2.744 1.00 93.94 191 LEU A C 1
ATOM 1548 O O . LEU A 1 191 ? -1.232 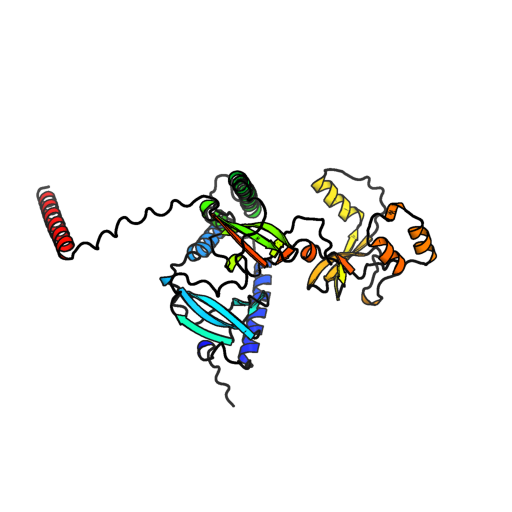-17.931 -2.676 1.00 93.94 191 LEU A O 1
ATOM 1552 N N . ASP A 1 192 ? -1.207 -16.047 -3.895 1.00 88.81 192 ASP A N 1
ATOM 1553 C CA . ASP A 1 192 ? -1.376 -16.689 -5.211 1.00 88.81 192 ASP A CA 1
ATOM 1554 C C . ASP A 1 192 ? -0.291 -17.738 -5.533 1.00 88.81 192 ASP A C 1
ATOM 1556 O O . ASP A 1 192 ? -0.567 -18.728 -6.207 1.00 88.81 192 ASP A O 1
ATOM 1560 N N . CYS A 1 193 ? 0.912 -17.604 -4.969 1.00 87.56 193 CYS A N 1
ATOM 1561 C CA . CYS A 1 193 ? 1.968 -18.618 -5.037 1.00 87.56 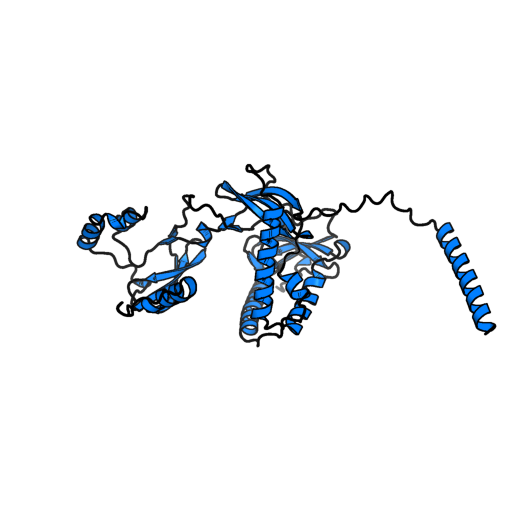193 CYS A CA 1
ATOM 1562 C C . CYS A 1 193 ? 1.772 -19.829 -4.106 1.00 87.56 193 CYS A C 1
ATOM 1564 O O . CYS A 1 193 ? 2.663 -20.672 -3.990 1.00 87.56 193 CYS A O 1
ATOM 1566 N N . GLY A 1 194 ? 0.654 -19.902 -3.382 1.00 91.25 194 GLY A N 1
ATOM 1567 C CA . GLY A 1 194 ? 0.354 -20.949 -2.404 1.00 91.25 194 GLY A CA 1
ATOM 1568 C C . GLY A 1 194 ? 1.057 -20.779 -1.054 1.00 91.25 194 GLY A C 1
ATOM 1569 O O . GLY A 1 194 ? 0.843 -21.584 -0.145 1.00 91.25 194 GLY A O 1
ATOM 1570 N N . CYS A 1 195 ? 1.888 -19.745 -0.880 1.00 92.50 195 CYS A N 1
ATOM 1571 C CA . CYS A 1 195 ? 2.457 -19.431 0.428 1.00 92.50 195 CYS A CA 1
ATOM 1572 C C . CYS A 1 195 ? 1.401 -18.933 1.408 1.00 92.50 195 CYS A C 1
ATOM 1574 O O . CYS A 1 195 ? 0.441 -18.270 1.030 1.00 92.50 195 CYS A O 1
ATOM 1576 N N . ILE A 1 196 ? 1.643 -19.195 2.690 1.00 94.81 196 ILE A N 1
ATOM 1577 C CA . ILE A 1 196 ? 0.842 -18.660 3.787 1.00 94.81 196 ILE A CA 1
ATOM 1578 C C . ILE A 1 196 ? 1.761 -17.844 4.681 1.00 94.81 196 ILE A C 1
ATOM 1580 O O . ILE A 1 196 ? 2.844 -18.303 5.050 1.00 94.81 196 ILE A O 1
ATOM 1584 N N . THR A 1 197 ? 1.333 -16.635 5.021 1.00 95.31 197 THR A N 1
ATOM 1585 C CA . THR A 1 197 ? 2.047 -15.748 5.943 1.00 95.31 197 THR A CA 1
ATOM 1586 C C . THR A 1 197 ? 1.067 -15.045 6.869 1.00 95.31 197 THR A C 1
ATOM 1588 O O . THR A 1 197 ? -0.130 -14.992 6.597 1.00 95.31 197 THR A O 1
ATOM 1591 N N . GLU A 1 198 ? 1.574 -14.497 7.969 1.00 96.00 198 GLU A N 1
ATOM 1592 C CA . GLU A 1 198 ? 0.808 -13.582 8.811 1.00 96.00 198 GLU A CA 1
ATOM 1593 C C . GLU A 1 198 ? 0.980 -12.138 8.350 1.00 96.00 198 GLU A C 1
ATOM 1595 O O . GLU A 1 198 ? 2.057 -11.741 7.896 1.00 96.00 198 GLU A O 1
ATOM 1600 N N . THR A 1 199 ? -0.083 -11.350 8.486 1.00 96.00 199 THR A N 1
ATOM 1601 C CA . THR A 1 199 ? -0.057 -9.906 8.266 1.00 96.00 199 THR A CA 1
ATOM 1602 C C . THR A 1 199 ? -0.919 -9.169 9.292 1.00 96.00 199 THR A C 1
ATOM 1604 O O . THR A 1 199 ? -1.728 -9.776 10.000 1.00 96.00 199 THR A O 1
ATOM 1607 N N . LEU A 1 200 ? -0.709 -7.857 9.392 1.00 96.25 200 LEU A N 1
ATOM 1608 C CA . LEU A 1 200 ? -1.380 -6.964 10.328 1.00 96.25 200 LEU A CA 1
ATOM 1609 C C . LEU A 1 200 ? -2.086 -5.857 9.551 1.00 96.25 200 LEU A C 1
ATOM 1611 O O . LEU A 1 200 ? -1.481 -5.219 8.692 1.00 96.25 200 LEU A O 1
ATOM 1615 N N . THR A 1 201 ? -3.335 -5.576 9.903 1.00 93.38 201 THR A N 1
ATOM 1616 C CA . THR A 1 201 ? -4.050 -4.382 9.432 1.00 93.38 201 THR A CA 1
ATOM 1617 C C . THR A 1 201 ? -4.519 -3.564 10.622 1.00 93.38 201 THR A C 1
ATOM 1619 O O . THR A 1 201 ? -4.747 -4.101 11.704 1.00 93.38 201 THR A O 1
ATOM 1622 N N . ARG A 1 202 ? -4.723 -2.255 10.437 1.00 89.75 202 ARG A N 1
ATOM 1623 C CA . ARG A 1 202 ? -5.484 -1.468 11.419 1.00 89.75 202 ARG A CA 1
ATOM 1624 C C . ARG A 1 202 ? -6.949 -1.903 11.344 1.00 89.75 202 ARG A C 1
ATOM 1626 O O . ARG A 1 202 ? -7.555 -1.741 10.289 1.00 89.75 202 ARG A O 1
ATOM 1633 N N . GLY A 1 203 ? -7.528 -2.418 12.420 1.00 88.56 203 GLY A N 1
ATOM 1634 C CA . GLY A 1 203 ? -8.904 -2.925 12.452 1.00 88.56 203 GLY A CA 1
ATOM 1635 C C . GLY A 1 203 ? -9.104 -4.292 11.790 1.00 88.56 203 GLY A C 1
ATOM 1636 O O . GLY A 1 203 ? -8.223 -4.791 11.095 1.00 88.56 203 GLY A O 1
ATOM 1637 N N . ASP A 1 204 ? -10.288 -4.865 12.002 1.00 90.12 204 ASP A N 1
ATOM 1638 C CA . ASP A 1 204 ? -10.709 -6.226 11.635 1.00 90.12 204 ASP A CA 1
ATOM 1639 C C . ASP A 1 204 ? -11.495 -6.291 10.313 1.00 90.12 204 ASP A C 1
ATOM 1641 O O . ASP A 1 204 ? -12.354 -7.150 10.121 1.00 90.12 204 ASP A O 1
ATOM 1645 N N . ASP A 1 205 ? -11.231 -5.359 9.395 1.00 85.81 205 ASP A N 1
ATOM 1646 C CA . ASP A 1 205 ? -11.919 -5.291 8.107 1.00 85.81 205 ASP A CA 1
ATOM 1647 C C . ASP A 1 205 ? -11.140 -6.047 7.012 1.00 85.81 205 ASP A C 1
ATOM 1649 O O . ASP A 1 205 ? -10.092 -5.551 6.579 1.00 85.81 205 ASP A O 1
ATOM 1653 N N . PRO A 1 206 ? -11.634 -7.205 6.527 1.00 85.31 206 PRO A N 1
ATOM 1654 C CA . PRO A 1 206 ? -10.947 -7.992 5.505 1.00 85.31 206 PRO A CA 1
ATOM 1655 C C . PRO A 1 206 ? -10.885 -7.289 4.144 1.00 85.31 206 PRO A C 1
ATOM 1657 O O . PRO A 1 206 ? -10.035 -7.642 3.330 1.00 85.31 206 PRO A O 1
ATOM 1660 N N . ALA A 1 207 ? -11.701 -6.255 3.893 1.00 80.56 207 ALA A N 1
ATOM 1661 C CA . ALA A 1 207 ? -11.593 -5.450 2.672 1.00 80.56 207 ALA A CA 1
ATOM 1662 C C . ALA A 1 207 ? -10.210 -4.781 2.531 1.00 80.56 207 ALA A C 1
ATOM 1664 O O . ALA A 1 207 ? -9.777 -4.475 1.426 1.00 80.56 207 ALA A O 1
ATOM 1665 N N . LYS A 1 208 ? -9.470 -4.612 3.638 1.00 84.81 208 LYS A N 1
ATOM 1666 C CA . LYS A 1 208 ? -8.088 -4.096 3.633 1.00 84.81 208 LYS A CA 1
ATOM 1667 C C . LYS A 1 208 ? -7.064 -5.079 3.060 1.00 84.81 208 LYS A C 1
ATOM 1669 O O . LYS A 1 208 ? -5.931 -4.676 2.815 1.00 84.81 208 LYS A O 1
ATOM 1674 N N . LEU A 1 209 ? -7.443 -6.346 2.894 1.00 87.81 209 LEU A N 1
ATOM 1675 C CA . LEU A 1 209 ? -6.625 -7.385 2.269 1.00 87.81 209 LEU A CA 1
ATOM 1676 C C . LEU A 1 209 ? -6.939 -7.546 0.775 1.00 87.81 209 LEU A C 1
ATOM 1678 O O . LEU A 1 209 ? -6.189 -8.193 0.051 1.00 87.81 209 LEU A O 1
ATOM 1682 N N . GLU A 1 210 ? -8.060 -7.009 0.294 1.00 82.00 210 GLU A N 1
ATOM 1683 C CA . GLU A 1 210 ? -8.440 -7.154 -1.108 1.00 82.00 210 GLU A CA 1
ATOM 1684 C C . GLU A 1 210 ? -7.606 -6.240 -1.999 1.00 82.00 210 GLU A C 1
ATOM 1686 O O . GLU A 1 210 ? -7.423 -5.059 -1.711 1.00 82.00 210 GLU A O 1
ATOM 1691 N N . GLY A 1 211 ? -7.054 -6.815 -3.069 1.00 77.44 211 GLY A N 1
ATOM 1692 C CA . GLY A 1 211 ? -6.111 -6.117 -3.940 1.00 77.44 211 GLY A CA 1
ATOM 1693 C C . GLY A 1 211 ? -4.766 -5.808 -3.275 1.00 77.44 211 GLY A C 1
ATOM 1694 O O . GLY A 1 211 ? -3.890 -5.256 -3.933 1.00 77.44 211 GLY A O 1
ATOM 1695 N N . SER A 1 212 ? -4.556 -6.175 -2.002 1.00 84.75 212 SER A N 1
ATOM 1696 C CA . SER A 1 212 ? -3.258 -5.988 -1.367 1.00 84.75 212 SER A CA 1
ATOM 1697 C C . SER A 1 212 ? -2.248 -6.999 -1.904 1.00 84.75 212 SER A C 1
ATOM 1699 O O . SER A 1 212 ? -2.564 -8.150 -2.235 1.00 84.75 212 SER A O 1
ATOM 1701 N N . THR A 1 213 ? -0.996 -6.561 -1.974 1.00 86.50 213 THR A N 1
ATOM 1702 C CA . THR A 1 213 ? 0.139 -7.422 -2.278 1.00 86.50 213 THR A CA 1
ATOM 1703 C C . THR A 1 213 ? 1.027 -7.542 -1.049 1.00 86.50 213 THR A C 1
ATOM 1705 O O . THR A 1 213 ? 1.185 -6.605 -0.264 1.00 86.50 213 THR A O 1
ATOM 1708 N N . HIS A 1 214 ? 1.596 -8.725 -0.842 1.00 89.69 214 HIS A N 1
ATOM 1709 C CA . HIS A 1 214 ? 2.470 -8.992 0.294 1.00 89.69 214 HIS A CA 1
ATOM 1710 C C . HIS A 1 214 ? 3.763 -9.649 -0.155 1.00 89.69 214 HIS A C 1
ATOM 1712 O O . HIS A 1 214 ? 3.787 -10.447 -1.092 1.00 89.69 214 HIS A O 1
ATOM 1718 N N . ARG A 1 215 ? 4.845 -9.327 0.561 1.00 88.62 215 ARG A N 1
ATOM 1719 C CA . ARG A 1 215 ? 6.156 -9.920 0.318 1.00 88.62 215 ARG A CA 1
ATOM 1720 C C . ARG A 1 215 ? 6.158 -11.400 0.717 1.00 88.62 215 ARG A C 1
ATOM 1722 O O . ARG A 1 215 ? 6.078 -11.725 1.901 1.00 88.62 215 ARG A O 1
ATOM 1729 N N . CYS A 1 216 ? 6.319 -12.290 -0.252 1.00 88.56 216 CYS A N 1
ATOM 1730 C CA . CYS A 1 216 ? 6.635 -13.691 -0.029 1.00 88.56 216 CYS A CA 1
ATOM 1731 C C . CYS A 1 216 ? 8.115 -13.830 0.356 1.00 88.56 216 CYS A C 1
ATOM 1733 O O . CYS A 1 216 ? 8.998 -13.353 -0.350 1.00 88.56 216 CYS A O 1
ATOM 1735 N N . ARG A 1 217 ? 8.395 -14.470 1.498 1.00 82.44 217 ARG A N 1
ATOM 1736 C CA . ARG A 1 217 ? 9.768 -14.659 2.009 1.00 82.44 217 ARG A CA 1
ATOM 1737 C C . ARG A 1 217 ? 10.428 -15.960 1.549 1.00 82.44 217 ARG A C 1
ATOM 1739 O O . ARG A 1 217 ? 11.599 -16.174 1.845 1.00 82.44 217 ARG A O 1
ATOM 1746 N N . LYS A 1 218 ? 9.698 -16.854 0.877 1.00 81.31 218 LYS A N 1
ATOM 1747 C CA . LYS A 1 218 ? 10.274 -18.108 0.385 1.00 81.31 218 LYS A CA 1
ATOM 1748 C C . LYS A 1 218 ? 10.996 -17.857 -0.933 1.00 81.31 218 LYS A C 1
ATOM 1750 O O . LYS A 1 218 ? 10.361 -17.550 -1.935 1.00 81.31 218 LYS A O 1
ATOM 1755 N N . SER A 1 219 ? 12.312 -18.046 -0.924 1.00 67.38 219 SER A N 1
ATOM 1756 C CA . SER A 1 219 ? 13.164 -17.995 -2.117 1.00 67.38 219 SER A CA 1
ATOM 1757 C C . SER A 1 219 ? 12.969 -19.194 -3.050 1.00 67.38 219 SER A C 1
ATOM 1759 O O . SER A 1 219 ? 13.340 -19.127 -4.212 1.00 67.38 219 SER A O 1
ATOM 1761 N N . SER A 1 220 ? 12.385 -20.287 -2.549 1.00 67.56 220 SER A N 1
ATOM 1762 C CA . SER A 1 220 ? 12.334 -21.592 -3.219 1.00 67.56 220 SER A CA 1
ATOM 1763 C C . SER A 1 220 ? 11.220 -21.751 -4.250 1.00 67.56 220 SER A C 1
ATOM 1765 O O . SER A 1 220 ? 10.963 -22.867 -4.695 1.00 67.56 220 SER A O 1
ATOM 1767 N N . HIS A 1 221 ? 10.467 -20.699 -4.542 1.00 66.62 221 HIS A N 1
ATOM 1768 C CA . HIS A 1 221 ? 9.423 -20.815 -5.538 1.00 66.62 221 HIS A CA 1
ATOM 1769 C C . HIS A 1 221 ? 10.008 -20.565 -6.918 1.00 66.62 221 HIS A C 1
ATOM 1771 O O . HIS A 1 221 ? 10.562 -19.496 -7.171 1.00 66.62 221 HIS A O 1
ATOM 1777 N N . ASP A 1 222 ? 9.826 -21.550 -7.792 1.00 63.00 222 ASP A N 1
ATOM 1778 C CA . ASP A 1 222 ? 10.025 -21.385 -9.221 1.00 63.00 222 ASP A CA 1
ATOM 1779 C C . ASP A 1 222 ? 8.935 -20.442 -9.730 1.00 63.00 222 ASP A C 1
ATOM 1781 O O . ASP A 1 222 ? 7.756 -20.785 -9.863 1.00 63.00 222 ASP A O 1
ATOM 1785 N N . HIS A 1 223 ? 9.307 -19.178 -9.833 1.00 64.88 223 HIS A N 1
ATOM 1786 C CA . HIS A 1 223 ? 8.427 -18.134 -10.294 1.00 64.88 223 HIS A CA 1
ATOM 1787 C C . HIS A 1 223 ? 8.953 -17.667 -11.632 1.00 64.88 223 HIS A C 1
ATOM 1789 O O . HIS A 1 223 ? 10.144 -17.362 -11.718 1.00 64.88 223 HIS A O 1
ATOM 1795 N N . PRO A 1 224 ? 8.083 -17.491 -12.642 1.00 67.31 224 PRO A N 1
ATOM 1796 C CA . PRO A 1 224 ? 8.447 -16.669 -13.772 1.00 67.31 224 PRO A CA 1
ATOM 1797 C C . PRO A 1 224 ? 8.566 -15.249 -13.211 1.00 67.31 224 PRO A C 1
ATOM 1799 O O . PRO A 1 224 ? 7.583 -14.516 -13.146 1.00 67.31 224 PRO A O 1
ATOM 1802 N N . SER A 1 225 ? 9.726 -14.893 -12.671 1.00 75.12 225 SER A N 1
ATOM 1803 C CA . SER A 1 225 ? 10.121 -13.533 -12.309 1.00 75.12 225 SER A CA 1
ATOM 1804 C C . SER A 1 225 ? 10.750 -12.854 -13.515 1.00 75.12 225 SER A C 1
ATOM 1806 O O . SER A 1 225 ? 10.670 -11.634 -13.629 1.00 75.12 225 SER A O 1
ATOM 1808 N N . ARG A 1 226 ? 11.291 -13.650 -14.445 1.00 84.25 226 ARG A N 1
ATOM 1809 C CA . ARG A 1 226 ? 11.724 -13.195 -15.758 1.00 84.25 226 ARG A CA 1
ATOM 1810 C C . ARG A 1 226 ? 10.569 -12.596 -16.524 1.00 84.25 226 ARG A C 1
ATOM 1812 O O . ARG A 1 226 ? 9.501 -13.196 -16.676 1.00 84.25 226 ARG A O 1
ATOM 1819 N N . ARG A 1 227 ? 10.803 -11.380 -16.974 1.00 88.69 227 ARG A N 1
ATOM 1820 C CA . ARG A 1 227 ? 9.890 -10.606 -17.789 1.00 88.69 227 ARG A CA 1
ATOM 1821 C C . ARG A 1 227 ? 10.680 -10.053 -18.947 1.00 88.69 227 ARG A C 1
ATOM 1823 O O . ARG A 1 227 ? 11.799 -9.575 -18.756 1.00 88.69 227 ARG A O 1
ATOM 1830 N N . ARG A 1 228 ? 10.092 -10.105 -20.134 1.00 91.38 228 ARG A N 1
ATOM 1831 C CA . ARG A 1 228 ? 10.676 -9.449 -21.299 1.00 91.38 228 ARG A CA 1
ATOM 1832 C C . ARG A 1 228 ? 10.738 -7.939 -21.068 1.00 91.38 228 ARG A C 1
ATOM 1834 O O . ARG A 1 228 ? 9.800 -7.358 -20.518 1.00 91.38 228 ARG A O 1
ATOM 1841 N N . ILE A 1 229 ? 11.821 -7.313 -21.512 1.00 93.19 229 ILE A N 1
ATOM 1842 C CA . ILE A 1 229 ? 11.946 -5.856 -21.556 1.00 93.19 229 ILE A CA 1
ATOM 1843 C C . ILE A 1 229 ? 11.105 -5.341 -22.724 1.00 93.19 229 ILE A C 1
ATOM 1845 O O . ILE A 1 229 ? 11.271 -5.791 -23.857 1.00 93.19 229 ILE A O 1
ATOM 1849 N N . VAL A 1 230 ? 10.181 -4.423 -22.448 1.00 94.06 230 VAL A N 1
ATOM 1850 C CA . VAL A 1 230 ? 9.286 -3.841 -23.464 1.00 94.06 230 VAL A CA 1
ATOM 1851 C C . VAL A 1 230 ? 9.623 -2.391 -23.791 1.00 94.06 230 VAL A C 1
ATOM 1853 O O . VAL A 1 230 ? 9.235 -1.914 -24.853 1.00 94.06 230 VAL A O 1
ATOM 1856 N N . GLU A 1 231 ? 10.348 -1.697 -22.914 1.00 92.69 231 GLU A N 1
ATOM 1857 C CA . GLU A 1 231 ? 10.709 -0.290 -23.093 1.00 92.69 231 GLU A CA 1
ATOM 1858 C C . GLU A 1 231 ? 12.056 0.006 -22.422 1.00 92.69 231 GLU A C 1
ATOM 1860 O O . GLU A 1 231 ? 12.320 -0.468 -21.314 1.00 92.69 231 GLU A O 1
ATOM 1865 N N . TRP A 1 232 ? 12.871 0.829 -23.077 1.00 92.62 232 TRP A N 1
ATOM 1866 C CA . TRP A 1 232 ? 14.091 1.420 -22.531 1.00 92.62 232 TRP A CA 1
ATOM 1867 C C . TRP A 1 232 ? 13.838 2.916 -22.363 1.00 92.62 232 TRP A C 1
ATOM 1869 O O . TRP A 1 232 ? 13.431 3.568 -23.324 1.00 92.62 232 TRP A O 1
ATOM 1879 N N . ARG A 1 233 ? 14.015 3.444 -21.149 1.00 90.69 233 ARG A N 1
ATOM 1880 C CA . ARG A 1 233 ? 13.717 4.842 -20.812 1.00 90.69 233 ARG A CA 1
ATOM 1881 C C . ARG A 1 233 ? 14.998 5.630 -20.589 1.00 90.69 233 ARG A C 1
ATOM 1883 O O . ARG A 1 233 ? 15.708 5.942 -21.539 1.00 90.69 233 ARG A O 1
ATOM 1890 N N . ASP A 1 234 ? 15.275 5.965 -19.335 1.00 90.19 234 ASP A N 1
ATOM 1891 C CA . ASP A 1 234 ? 16.354 6.860 -18.957 1.00 90.19 234 ASP A CA 1
ATOM 1892 C C . ASP A 1 234 ? 17.700 6.142 -19.042 1.00 90.19 234 ASP A C 1
ATOM 1894 O O . ASP A 1 234 ? 17.833 4.999 -18.599 1.00 90.19 234 ASP A O 1
ATOM 1898 N N . ARG A 1 235 ? 18.698 6.835 -19.594 1.00 90.25 235 ARG A N 1
ATOM 1899 C CA . ARG A 1 235 ? 20.094 6.400 -19.619 1.00 90.25 235 ARG A CA 1
ATOM 1900 C C . ARG A 1 235 ? 20.910 7.296 -18.704 1.00 90.25 235 ARG A C 1
ATOM 1902 O O . ARG A 1 235 ? 20.936 8.512 -18.888 1.00 90.25 235 ARG A O 1
ATOM 1909 N N . ALA A 1 236 ? 21.648 6.681 -17.796 1.00 87.94 236 ALA A N 1
ATOM 1910 C CA . ALA A 1 236 ? 22.733 7.311 -17.067 1.00 87.94 236 ALA A CA 1
ATOM 1911 C C . ALA A 1 236 ? 24.043 6.593 -17.391 1.00 87.94 236 ALA A C 1
ATOM 1913 O O . ALA A 1 236 ? 24.071 5.389 -17.638 1.00 87.94 236 ALA A O 1
ATOM 1914 N N . GLU A 1 237 ? 25.141 7.333 -17.403 1.00 87.06 237 GLU A N 1
ATOM 1915 C CA . GLU A 1 237 ? 26.468 6.735 -17.449 1.00 87.06 237 GLU A CA 1
ATOM 1916 C C . GLU A 1 237 ? 27.009 6.677 -16.027 1.00 87.06 237 GLU A C 1
ATOM 1918 O O . GLU A 1 237 ? 27.004 7.683 -15.317 1.00 87.06 237 GLU A O 1
ATOM 1923 N N . VAL A 1 238 ? 27.434 5.492 -15.601 1.00 83.25 238 VAL A N 1
ATOM 1924 C CA . VAL A 1 238 ? 27.895 5.244 -14.235 1.00 83.25 238 VAL A CA 1
ATOM 1925 C C . VAL A 1 238 ? 29.241 4.546 -14.266 1.00 83.25 238 VAL A C 1
ATOM 1927 O O . VAL A 1 238 ? 29.476 3.634 -15.061 1.00 83.25 238 VAL A O 1
ATOM 1930 N N . CYS A 1 239 ? 30.146 4.960 -13.388 1.00 80.56 239 CYS A N 1
ATOM 1931 C CA . CYS A 1 239 ? 31.423 4.288 -13.242 1.00 80.56 239 CYS A CA 1
ATOM 1932 C C . CYS A 1 239 ? 31.228 3.011 -12.416 1.00 80.56 239 CYS A C 1
ATOM 1934 O O . CYS A 1 239 ? 30.656 3.037 -11.324 1.00 80.56 239 CYS A O 1
ATOM 1936 N N . ARG A 1 240 ? 31.709 1.871 -12.922 1.00 72.19 240 ARG A N 1
ATOM 1937 C CA . ARG A 1 240 ? 31.553 0.569 -12.258 1.00 72.19 240 ARG A CA 1
ATOM 1938 C C . ARG A 1 240 ? 32.154 0.556 -10.853 1.00 72.19 240 ARG A C 1
ATOM 1940 O O . ARG A 1 240 ? 31.620 -0.126 -9.986 1.00 72.19 240 ARG A O 1
ATOM 1947 N N . THR A 1 241 ? 33.257 1.268 -10.622 1.00 69.62 241 THR A N 1
ATOM 1948 C CA . THR A 1 241 ? 33.873 1.368 -9.288 1.00 69.62 241 THR A CA 1
ATOM 1949 C C . THR A 1 241 ? 32.965 2.070 -8.291 1.00 69.62 241 THR A C 1
ATOM 1951 O O . THR A 1 241 ? 32.882 1.623 -7.152 1.00 69.62 241 THR A O 1
ATOM 1954 N N . ASP A 1 242 ? 32.227 3.087 -8.729 1.00 67.31 242 ASP A N 1
ATOM 1955 C CA . ASP A 1 242 ? 31.425 3.937 -7.848 1.00 67.31 242 ASP A CA 1
ATOM 1956 C C . ASP A 1 242 ? 30.203 3.166 -7.322 1.00 67.31 242 ASP A C 1
ATOM 1958 O O . ASP A 1 242 ? 29.924 3.194 -6.126 1.00 67.31 242 ASP A O 1
ATOM 1962 N N . LEU A 1 243 ? 29.567 2.353 -8.180 1.00 63.41 243 LEU A N 1
ATOM 1963 C CA . LEU A 1 243 ? 28.436 1.490 -7.803 1.00 63.41 243 LEU A CA 1
ATOM 1964 C C . LEU A 1 243 ? 28.777 0.480 -6.697 1.00 63.41 243 LEU A C 1
ATOM 1966 O O . LEU A 1 243 ? 27.938 0.163 -5.856 1.00 63.41 243 LEU A O 1
ATOM 1970 N N . TYR A 1 244 ? 29.992 -0.077 -6.719 1.00 62.25 244 TYR A N 1
ATOM 1971 C CA . TYR A 1 244 ? 30.405 -1.077 -5.735 1.00 62.25 244 TYR A CA 1
ATOM 1972 C C . TYR A 1 244 ? 31.043 -0.440 -4.499 1.00 62.25 244 TYR A C 1
ATOM 1974 O O . TYR A 1 244 ? 30.844 -0.949 -3.398 1.00 62.25 244 TYR A O 1
ATOM 1982 N N . GLU A 1 245 ? 31.798 0.649 -4.640 1.00 59.31 245 GLU A N 1
ATOM 1983 C CA . GLU A 1 245 ? 32.415 1.288 -3.479 1.00 59.31 245 GLU A CA 1
ATOM 1984 C C . GLU A 1 245 ? 31.386 1.888 -2.524 1.00 59.31 245 GLU A C 1
ATOM 1986 O O . GLU A 1 245 ? 31.573 1.756 -1.319 1.00 59.31 245 GLU A O 1
ATOM 1991 N N . GLU A 1 246 ? 30.310 2.502 -3.018 1.00 57.34 246 GLU A N 1
ATOM 1992 C CA . GLU A 1 246 ? 29.285 3.107 -2.158 1.00 57.34 246 GLU A CA 1
ATOM 1993 C C . GLU A 1 246 ? 28.529 2.033 -1.359 1.00 57.34 246 GLU A C 1
ATOM 1995 O O . GLU A 1 246 ? 28.541 2.049 -0.128 1.00 57.34 246 GLU A O 1
ATOM 2000 N N . TYR A 1 247 ? 28.016 1.005 -2.041 1.00 55.22 247 TYR A N 1
ATOM 2001 C CA . TYR A 1 247 ? 27.271 -0.094 -1.418 1.00 55.22 247 TYR A CA 1
ATOM 2002 C C . TYR A 1 247 ? 28.094 -0.882 -0.378 1.00 55.22 247 TYR A C 1
ATOM 2004 O O . TYR A 1 247 ? 27.639 -1.127 0.740 1.00 55.22 247 TYR A O 1
ATOM 2012 N N . TRP A 1 248 ? 29.335 -1.268 -0.704 1.00 54.84 248 TRP A N 1
ATOM 2013 C CA . TRP A 1 248 ? 30.169 -2.061 0.212 1.00 54.84 248 TRP A CA 1
ATOM 2014 C C . TRP A 1 248 ? 30.774 -1.233 1.353 1.00 54.84 248 TRP A C 1
ATOM 2016 O O . TRP A 1 248 ? 30.998 -1.768 2.445 1.00 54.84 248 TRP A O 1
ATOM 2026 N N . ARG A 1 249 ? 31.022 0.064 1.137 1.00 56.38 249 ARG A N 1
ATOM 2027 C CA . ARG A 1 249 ? 31.484 0.975 2.191 1.00 56.38 249 ARG A CA 1
ATOM 2028 C C . ARG A 1 249 ? 30.376 1.247 3.201 1.00 56.38 249 ARG A C 1
ATOM 2030 O O . ARG A 1 249 ? 30.655 1.189 4.395 1.00 56.38 249 ARG A O 1
ATOM 2037 N N . GLU A 1 250 ? 29.151 1.494 2.739 1.00 55.50 250 GLU A N 1
ATOM 2038 C CA . GLU A 1 250 ? 27.997 1.738 3.609 1.00 55.50 250 GLU A CA 1
ATOM 2039 C C . GLU A 1 250 ? 27.573 0.491 4.390 1.00 55.50 250 GLU A C 1
ATOM 2041 O O . GLU A 1 250 ? 27.315 0.582 5.590 1.00 55.50 250 GLU A O 1
ATOM 2046 N N . GLU A 1 251 ? 27.526 -0.679 3.746 1.00 50.97 251 GLU A N 1
ATOM 2047 C CA . GLU A 1 251 ? 26.969 -1.879 4.382 1.00 50.97 251 GLU A CA 1
ATOM 2048 C C . GLU A 1 251 ? 28.016 -2.703 5.157 1.00 50.97 251 GLU A C 1
ATOM 2050 O O . GLU A 1 251 ? 27.681 -3.334 6.161 1.00 50.97 251 GLU A O 1
ATOM 2055 N N . TYR A 1 252 ? 29.295 -2.669 4.755 1.00 56.88 252 TYR A N 1
ATOM 2056 C CA . TYR A 1 252 ? 30.331 -3.547 5.323 1.00 56.88 252 TYR A CA 1
ATOM 2057 C C . TYR A 1 252 ? 31.614 -2.831 5.773 1.00 56.88 252 TYR A C 1
ATOM 2059 O O . TYR A 1 252 ? 32.489 -3.474 6.353 1.00 56.88 252 TYR A O 1
ATOM 2067 N N . GLY A 1 253 ? 31.761 -1.521 5.536 1.00 55.50 253 GLY A N 1
ATOM 2068 C CA . GLY A 1 253 ? 32.960 -0.763 5.922 1.00 55.50 253 GLY A CA 1
ATOM 2069 C C . GLY A 1 253 ? 34.242 -1.206 5.204 1.00 55.50 253 GLY A C 1
ATOM 2070 O O . GLY A 1 253 ? 35.346 -0.929 5.677 1.00 55.50 253 GLY A O 1
ATOM 2071 N N . ILE A 1 254 ? 34.118 -1.914 4.076 1.00 54.84 254 ILE A N 1
ATOM 2072 C CA . ILE A 1 254 ? 35.252 -2.446 3.315 1.00 54.84 254 ILE A CA 1
ATOM 2073 C C . ILE A 1 254 ? 35.595 -1.459 2.198 1.00 54.84 254 ILE A C 1
ATOM 2075 O O . ILE A 1 254 ? 34.830 -1.284 1.255 1.00 54.84 254 ILE A O 1
ATOM 2079 N N . SER A 1 255 ? 36.773 -0.839 2.281 1.00 50.75 255 SER A N 1
ATOM 2080 C CA . SER A 1 255 ? 37.366 -0.120 1.150 1.00 50.75 255 SER A CA 1
ATOM 2081 C C . SER A 1 255 ? 38.042 -1.131 0.222 1.00 50.75 255 SER A C 1
ATOM 2083 O O . SER A 1 255 ? 38.975 -1.827 0.632 1.00 50.75 255 SER A O 1
ATOM 2085 N N . THR A 1 256 ? 37.556 -1.268 -1.013 1.00 54.72 256 THR A N 1
ATOM 2086 C CA . THR A 1 256 ? 38.228 -2.104 -2.015 1.00 54.72 256 THR A CA 1
ATOM 2087 C C . THR A 1 256 ? 39.420 -1.364 -2.632 1.00 54.72 256 THR A C 1
ATOM 2089 O O . THR A 1 256 ? 39.336 -0.158 -2.842 1.00 54.72 256 THR A O 1
ATOM 2092 N N . PRO A 1 257 ? 40.534 -2.045 -2.965 1.00 48.72 257 PRO A N 1
ATOM 2093 C CA . PRO A 1 257 ? 41.689 -1.393 -3.580 1.00 48.72 257 PRO A CA 1
ATOM 2094 C C . PRO A 1 257 ? 41.340 -0.738 -4.927 1.00 48.72 257 PRO A C 1
ATOM 2096 O O . PRO A 1 257 ? 40.769 -1.389 -5.804 1.00 48.72 257 PRO A O 1
ATOM 2099 N N . ALA A 1 258 ? 41.780 0.511 -5.106 1.00 47.66 258 ALA A N 1
ATOM 2100 C CA . ALA A 1 258 ? 41.584 1.400 -6.261 1.00 47.66 258 ALA A CA 1
ATOM 2101 C C . ALA A 1 258 ? 42.214 0.931 -7.601 1.00 47.66 258 ALA A C 1
ATOM 2103 O O . ALA A 1 258 ? 42.519 1.741 -8.471 1.00 47.66 258 ALA A O 1
ATOM 2104 N N . SER A 1 259 ? 42.469 -0.369 -7.785 1.00 45.62 259 SER A N 1
ATOM 2105 C CA . SER A 1 259 ? 43.157 -0.919 -8.965 1.00 45.62 259 SER A CA 1
ATOM 2106 C C . SER A 1 259 ? 42.227 -1.507 -10.030 1.00 45.62 259 SER A C 1
ATOM 2108 O O . SER A 1 259 ? 42.700 -2.048 -11.034 1.00 45.62 259 SER A O 1
ATOM 2110 N N . ARG A 1 260 ? 40.903 -1.408 -9.863 1.00 54.69 260 ARG A N 1
ATOM 2111 C CA . ARG A 1 260 ? 39.959 -1.788 -10.921 1.00 54.69 260 ARG A CA 1
ATOM 2112 C C . ARG A 1 260 ? 39.851 -0.629 -11.908 1.00 54.69 260 ARG A C 1
ATOM 2114 O O . ARG A 1 260 ? 39.574 0.493 -11.507 1.00 54.69 260 ARG A O 1
ATOM 2121 N N . ARG A 1 261 ? 40.118 -0.898 -13.192 1.00 57.25 261 ARG A N 1
ATOM 2122 C CA . ARG A 1 261 ? 39.966 0.080 -14.283 1.00 57.25 261 ARG A CA 1
ATOM 2123 C C . ARG A 1 261 ? 38.604 0.773 -14.152 1.00 57.25 261 ARG A C 1
ATOM 2125 O O . ARG A 1 261 ? 37.610 0.077 -13.945 1.00 57.25 261 ARG A O 1
ATOM 2132 N N . HIS A 1 262 ? 38.578 2.100 -14.287 1.00 62.62 262 HIS A N 1
ATOM 2133 C CA . HIS A 1 262 ? 37.350 2.890 -14.393 1.00 62.62 262 HIS A CA 1
ATOM 2134 C C . HIS A 1 262 ? 36.619 2.491 -15.679 1.00 62.62 262 HIS A C 1
ATOM 2136 O O . HIS A 1 262 ? 36.850 3.038 -16.754 1.00 62.62 262 HIS A O 1
ATOM 2142 N N . GLU A 1 263 ? 35.824 1.434 -15.585 1.00 74.50 263 GLU A N 1
ATOM 2143 C CA . GLU A 1 263 ? 34.959 0.969 -16.655 1.00 74.50 263 GLU A CA 1
ATOM 2144 C C . GLU A 1 263 ? 33.629 1.700 -16.508 1.00 74.50 263 GLU A C 1
ATOM 2146 O O . GLU A 1 263 ? 32.942 1.568 -15.493 1.00 74.50 263 GLU A O 1
ATOM 2151 N N . HIS A 1 264 ? 33.305 2.517 -17.502 1.00 80.19 264 HIS A N 1
ATOM 2152 C CA . HIS A 1 264 ? 32.025 3.199 -17.580 1.00 80.19 264 HIS A CA 1
ATOM 2153 C C . HIS A 1 264 ? 30.984 2.213 -18.105 1.00 80.19 264 HIS A C 1
ATOM 2155 O O . HIS A 1 264 ? 31.235 1.483 -19.064 1.00 80.19 264 HIS A O 1
ATOM 2161 N N . LEU A 1 265 ? 29.826 2.173 -17.457 1.00 84.44 265 LEU A N 1
ATOM 2162 C CA . LEU A 1 265 ? 28.687 1.349 -17.833 1.00 84.44 265 LEU A CA 1
ATOM 2163 C C . LEU A 1 265 ? 27.507 2.262 -18.151 1.00 84.44 265 LEU A C 1
ATOM 2165 O O . LEU A 1 265 ? 27.351 3.326 -17.548 1.00 84.44 265 LEU A O 1
ATOM 2169 N N . ALA A 1 266 ? 26.642 1.825 -19.061 1.00 86.19 266 ALA A N 1
ATOM 2170 C CA . ALA A 1 266 ? 25.340 2.453 -19.222 1.00 86.19 266 ALA A CA 1
ATOM 2171 C C . ALA A 1 266 ? 24.359 1.822 -18.227 1.00 86.19 266 ALA A C 1
ATOM 2173 O O . ALA A 1 266 ? 24.118 0.613 -18.264 1.00 86.19 266 ALA A O 1
ATOM 2174 N N . LEU A 1 267 ? 23.804 2.639 -17.338 1.00 89.31 267 LEU A N 1
ATOM 2175 C CA . LEU A 1 267 ? 22.674 2.299 -16.487 1.00 89.31 267 LEU A CA 1
ATOM 2176 C C . LEU A 1 267 ? 21.393 2.714 -17.201 1.00 89.31 267 LEU A C 1
ATOM 2178 O O . LEU A 1 267 ? 21.219 3.884 -17.539 1.00 89.31 267 LEU A O 1
ATOM 2182 N N . TRP A 1 268 ? 20.506 1.755 -17.417 1.00 91.44 268 TRP A N 1
ATOM 2183 C CA . TRP A 1 268 ? 19.224 1.987 -18.059 1.00 91.44 268 TRP A CA 1
ATOM 2184 C C . TRP A 1 268 ? 18.074 1.743 -17.095 1.00 91.44 268 TRP A C 1
ATOM 2186 O O . TRP A 1 268 ? 18.012 0.704 -16.437 1.00 91.44 268 TRP A O 1
ATOM 2196 N N . THR A 1 269 ? 17.117 2.661 -17.092 1.00 92.19 269 THR A N 1
ATOM 2197 C CA . THR A 1 269 ? 15.783 2.438 -16.539 1.00 92.19 269 THR A CA 1
ATOM 2198 C C . THR A 1 269 ? 14.955 1.698 -17.586 1.00 92.19 269 THR A C 1
ATOM 2200 O O . THR A 1 269 ? 14.652 2.245 -18.647 1.00 92.19 269 THR A O 1
ATOM 2203 N N . ILE A 1 270 ? 14.582 0.450 -17.311 1.00 93.56 270 ILE A N 1
ATOM 2204 C CA . ILE A 1 270 ? 13.833 -0.407 -18.240 1.00 93.56 270 ILE A CA 1
ATOM 2205 C C . ILE A 1 270 ? 12.434 -0.716 -17.713 1.00 93.56 270 ILE A C 1
ATOM 2207 O O . ILE A 1 270 ? 12.222 -0.844 -16.508 1.00 93.56 270 ILE A O 1
ATOM 2211 N N . VAL A 1 271 ? 11.475 -0.883 -18.623 1.00 91.62 271 VAL A N 1
ATOM 2212 C CA . VAL A 1 271 ? 10.113 -1.331 -18.307 1.00 91.62 271 VAL A CA 1
ATOM 2213 C C . VAL A 1 271 ? 9.948 -2.767 -18.756 1.00 91.62 271 VAL A C 1
ATOM 2215 O O . VAL A 1 271 ? 10.230 -3.130 -19.900 1.00 91.62 271 VAL A O 1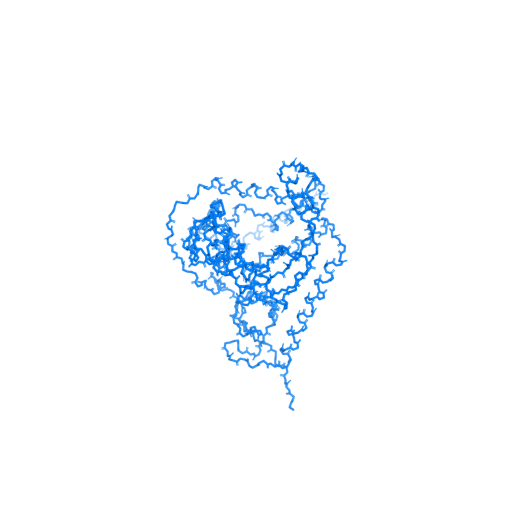
ATOM 2218 N N . LEU A 1 272 ? 9.463 -3.589 -17.841 1.00 92.94 272 LEU A N 1
ATOM 2219 C CA . LEU A 1 272 ? 9.199 -4.998 -18.066 1.00 92.94 272 LEU A CA 1
ATOM 2220 C C . LEU A 1 272 ? 7.763 -5.202 -18.554 1.00 92.94 272 LEU A C 1
ATOM 2222 O O . LEU A 1 272 ? 6.888 -4.383 -18.290 1.00 92.94 272 LEU A O 1
ATOM 2226 N N . GLU A 1 273 ? 7.477 -6.321 -19.217 1.00 91.75 273 GLU A N 1
ATOM 2227 C CA . GLU A 1 273 ? 6.131 -6.625 -19.739 1.00 91.75 273 GLU A CA 1
ATOM 2228 C C . GLU A 1 273 ? 5.037 -6.680 -18.656 1.00 91.75 273 GLU A C 1
ATOM 2230 O O . GLU A 1 273 ? 3.856 -6.535 -18.953 1.00 91.75 273 GLU A O 1
ATOM 2235 N N . CYS A 1 274 ? 5.422 -6.859 -17.389 1.00 83.12 274 CYS A N 1
ATOM 2236 C CA . CYS A 1 274 ? 4.516 -6.757 -16.245 1.00 83.12 274 CYS A CA 1
ATOM 2237 C C . CYS A 1 274 ? 4.225 -5.313 -15.802 1.00 83.12 274 CYS A C 1
ATOM 2239 O O . CYS A 1 274 ? 3.535 -5.126 -14.806 1.00 83.12 274 CYS A O 1
ATOM 2241 N N . GLY A 1 275 ? 4.786 -4.306 -16.474 1.00 87.38 275 GLY A N 1
ATOM 2242 C CA . GLY A 1 275 ? 4.639 -2.880 -16.171 1.00 87.38 275 GLY A CA 1
ATOM 2243 C C . GLY A 1 275 ? 5.597 -2.332 -15.106 1.00 87.38 275 GLY A C 1
ATOM 2244 O O . GLY A 1 275 ? 5.678 -1.118 -14.933 1.00 87.38 275 GLY A O 1
ATOM 2245 N N . HIS A 1 276 ? 6.347 -3.189 -14.406 1.00 89.19 276 HIS A N 1
ATOM 2246 C CA . HIS A 1 276 ? 7.329 -2.748 -13.412 1.00 89.19 276 HIS A CA 1
ATOM 2247 C C . HIS A 1 276 ? 8.569 -2.157 -14.081 1.00 89.19 276 HIS A C 1
ATOM 2249 O O . HIS A 1 276 ? 8.993 -2.608 -15.146 1.00 89.19 276 HIS A O 1
ATOM 2255 N N . THR A 1 277 ? 9.151 -1.157 -13.426 1.00 90.81 277 THR A N 1
ATOM 2256 C CA . THR A 1 277 ? 10.383 -0.500 -13.861 1.00 90.81 277 THR A CA 1
ATOM 2257 C C . THR A 1 277 ? 11.544 -0.993 -13.006 1.00 90.81 277 THR A C 1
ATOM 2259 O O . THR A 1 277 ? 11.402 -1.092 -11.789 1.00 90.81 277 THR A O 1
ATOM 2262 N N . VAL A 1 278 ? 12.673 -1.322 -13.627 1.00 90.19 278 VAL A N 1
ATOM 2263 C CA . VAL A 1 278 ? 13.891 -1.756 -12.929 1.00 90.19 278 VAL A CA 1
ATOM 2264 C C . VAL A 1 278 ? 15.114 -1.097 -13.559 1.00 90.19 278 VAL A C 1
ATOM 2266 O O . VAL A 1 278 ? 15.076 -0.701 -14.722 1.00 90.19 278 VAL A O 1
ATOM 2269 N N . GLU A 1 279 ? 16.197 -0.992 -12.799 1.00 89.75 279 GLU A N 1
ATOM 2270 C CA . GLU A 1 279 ? 17.484 -0.537 -13.317 1.00 89.75 279 GLU A CA 1
ATOM 2271 C C . GLU A 1 279 ? 18.304 -1.733 -13.815 1.00 89.75 279 GLU A C 1
ATOM 2273 O O . GLU A 1 279 ? 18.436 -2.751 -13.129 1.00 89.75 279 GLU A O 1
ATOM 2278 N N . GLN A 1 280 ? 18.841 -1.619 -15.029 1.00 85.25 280 GLN A N 1
ATOM 2279 C CA . GLN A 1 280 ? 19.685 -2.627 -15.658 1.00 85.25 280 GLN A CA 1
ATOM 2280 C C . GLN A 1 280 ? 21.007 -2.004 -16.102 1.00 85.25 280 GLN A C 1
ATOM 2282 O O . GLN A 1 280 ? 21.041 -1.003 -16.816 1.00 85.25 280 GLN A O 1
ATOM 2287 N N . HIS A 1 281 ? 22.112 -2.642 -15.727 1.00 81.25 281 HIS A N 1
ATOM 2288 C CA . HIS A 1 281 ? 23.442 -2.273 -16.202 1.00 81.25 281 HIS A CA 1
ATOM 2289 C C . HIS A 1 281 ? 23.731 -2.974 -17.536 1.00 81.25 281 HIS A C 1
ATOM 2291 O O . HIS A 1 281 ? 23.637 -4.202 -17.626 1.00 81.25 281 HIS A O 1
ATOM 2297 N N . SER A 1 282 ? 24.124 -2.212 -18.555 1.00 77.00 282 SER A N 1
ATOM 2298 C CA . SER A 1 282 ? 24.709 -2.742 -19.789 1.00 77.00 282 SER A CA 1
ATOM 2299 C C . SER A 1 282 ? 26.233 -2.763 -19.681 1.00 77.00 282 SER A C 1
ATOM 2301 O O . SER A 1 282 ? 26.839 -1.828 -19.157 1.00 77.00 282 S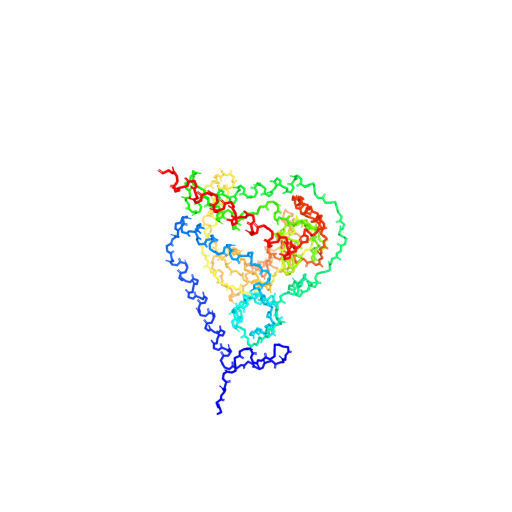ER A O 1
ATOM 2303 N N . THR A 1 283 ? 26.865 -3.816 -20.206 1.00 66.12 283 THR A N 1
ATOM 2304 C CA . THR A 1 283 ? 28.334 -3.914 -20.274 1.00 66.12 283 THR A CA 1
ATOM 2305 C C . THR A 1 283 ? 28.946 -2.973 -21.309 1.00 66.12 283 THR A C 1
ATOM 2307 O O . THR A 1 283 ? 30.144 -2.728 -21.262 1.00 66.12 283 THR A O 1
ATOM 2310 N N . ALA A 1 284 ? 28.149 -2.473 -22.254 1.00 74.12 284 ALA A N 1
ATOM 2311 C CA . ALA A 1 284 ? 28.582 -1.533 -23.279 1.00 74.12 284 ALA A CA 1
ATOM 2312 C C . ALA A 1 284 ? 28.027 -0.143 -22.943 1.00 74.12 284 ALA A C 1
ATOM 2314 O O . ALA A 1 284 ? 26.808 0.059 -22.939 1.00 74.12 284 ALA A O 1
ATOM 2315 N N . ALA A 1 285 ? 28.914 0.804 -22.619 1.00 78.88 285 ALA A N 1
ATOM 2316 C CA . ALA A 1 285 ? 28.537 2.186 -22.312 1.00 78.88 285 ALA A CA 1
ATOM 2317 C C . ALA A 1 285 ? 27.815 2.865 -23.489 1.00 78.88 285 ALA A C 1
ATOM 2319 O O . ALA A 1 285 ? 26.959 3.721 -23.287 1.00 78.88 285 ALA A O 1
ATOM 2320 N N . ASP A 1 286 ? 28.136 2.459 -24.710 1.00 83.06 286 ASP A N 1
ATOM 2321 C CA . ASP A 1 286 ? 27.610 2.946 -25.981 1.00 83.06 286 ASP A CA 1
ATOM 2322 C C . ASP A 1 286 ? 26.389 2.165 -26.493 1.00 83.06 286 ASP A C 1
ATOM 2324 O O . ASP A 1 286 ? 25.939 2.418 -27.603 1.00 83.06 286 ASP A O 1
ATOM 2328 N N . PHE A 1 287 ? 25.825 1.243 -25.702 1.00 86.62 287 PHE A N 1
ATOM 2329 C CA . PHE A 1 287 ? 24.645 0.480 -26.114 1.00 86.62 287 PHE A CA 1
ATOM 2330 C C . PHE A 1 287 ? 23.456 1.384 -26.487 1.00 86.62 287 PHE A C 1
ATOM 2332 O O . PHE A 1 287 ? 22.995 2.171 -25.654 1.00 86.62 287 PHE A O 1
ATOM 2339 N N . ASP A 1 288 ? 22.922 1.187 -27.697 1.00 87.50 288 ASP A N 1
ATOM 2340 C CA . ASP A 1 288 ? 21.681 1.786 -28.194 1.00 87.50 288 ASP A CA 1
ATOM 2341 C C . ASP A 1 288 ? 20.567 0.716 -28.285 1.00 87.50 288 ASP A C 1
ATOM 2343 O O . ASP A 1 288 ? 20.687 -0.247 -29.051 1.00 87.50 288 ASP A O 1
ATOM 2347 N N . PRO A 1 289 ? 19.447 0.873 -27.550 1.00 89.00 289 PRO A N 1
ATOM 2348 C CA . PRO A 1 289 ? 18.303 -0.034 -27.621 1.00 89.00 289 PRO A CA 1
ATOM 2349 C C . PRO A 1 289 ? 17.729 -0.263 -29.024 1.00 89.00 289 PRO A C 1
ATOM 2351 O O . PRO A 1 289 ? 17.104 -1.299 -29.258 1.00 89.00 289 PRO A O 1
ATOM 2354 N N . THR A 1 290 ? 17.905 0.686 -29.948 1.00 88.62 290 THR A N 1
ATOM 2355 C CA . THR A 1 290 ? 17.384 0.604 -31.320 1.00 88.62 290 THR A CA 1
ATOM 2356 C C . THR A 1 290 ? 18.198 -0.327 -32.218 1.00 88.62 290 THR A C 1
ATOM 2358 O O . THR A 1 290 ? 17.640 -0.907 -33.151 1.00 88.62 290 THR A O 1
ATOM 2361 N N . GLU A 1 291 ? 19.480 -0.531 -31.910 1.00 88.38 291 GLU A N 1
ATOM 2362 C CA . GLU A 1 291 ? 20.359 -1.461 -32.628 1.00 88.38 291 GLU A CA 1
ATOM 2363 C C . GLU A 1 291 ? 20.176 -2.914 -32.154 1.00 88.38 291 GLU A C 1
ATOM 2365 O O . GLU A 1 291 ? 20.531 -3.861 -32.859 1.00 88.38 291 GLU A O 1
ATOM 2370 N N . GLY A 1 292 ? 19.547 -3.101 -30.989 1.00 86.44 292 GLY A N 1
ATOM 2371 C CA . GLY A 1 292 ? 19.346 -4.405 -30.363 1.00 86.44 292 GLY A CA 1
ATOM 2372 C C . GLY A 1 292 ? 20.601 -4.918 -29.645 1.00 86.44 292 GLY A C 1
ATOM 2373 O O . GLY A 1 292 ? 21.655 -4.285 -29.681 1.00 86.44 292 GLY A O 1
ATOM 2374 N N . PRO A 1 293 ? 20.512 -6.051 -28.924 1.00 88.25 293 PRO A N 1
ATOM 2375 C CA . PRO A 1 293 ? 21.637 -6.535 -28.138 1.00 88.25 293 PRO A CA 1
ATOM 2376 C C . PRO A 1 293 ? 22.779 -7.019 -29.029 1.00 88.25 293 PRO A C 1
ATOM 2378 O O . PRO A 1 293 ? 22.581 -7.622 -30.084 1.00 88.25 293 PRO A O 1
ATOM 2381 N N . SER A 1 294 ? 23.992 -6.835 -28.527 1.00 86.69 294 SER A N 1
ATOM 2382 C CA . SER A 1 294 ? 25.175 -7.497 -29.063 1.00 86.69 294 SER A CA 1
ATOM 2383 C C . SER A 1 294 ? 25.190 -8.974 -28.657 1.00 86.69 294 SER A C 1
ATOM 2385 O O . SER A 1 294 ? 24.687 -9.340 -27.595 1.00 86.69 294 SER A O 1
ATOM 2387 N N . TYR A 1 295 ? 25.785 -9.828 -29.488 1.00 89.56 295 TYR A N 1
ATOM 2388 C CA . TYR A 1 295 ? 25.911 -11.262 -29.223 1.00 89.56 295 TYR A CA 1
ATOM 2389 C C . TYR A 1 295 ? 27.380 -11.659 -29.118 1.00 89.56 295 TYR A C 1
ATOM 2391 O O . TYR A 1 295 ? 28.241 -11.148 -29.841 1.00 89.56 295 TYR A O 1
ATOM 2399 N N . ALA A 1 296 ? 27.675 -12.608 -28.234 1.00 88.19 296 ALA A N 1
ATOM 2400 C CA . ALA A 1 296 ? 29.009 -13.169 -28.119 1.00 88.19 296 ALA A CA 1
ATOM 2401 C C . ALA A 1 296 ? 29.371 -13.988 -29.368 1.00 88.19 296 ALA A C 1
ATOM 2403 O O . ALA A 1 296 ? 28.540 -14.666 -29.973 1.00 88.19 296 ALA A O 1
ATOM 2404 N N . THR A 1 297 ? 30.653 -13.977 -29.737 1.00 90.56 297 THR A N 1
ATOM 2405 C CA . THR A 1 297 ? 31.133 -14.807 -30.850 1.00 90.56 297 THR A CA 1
ATOM 2406 C C . THR A 1 297 ? 30.977 -16.302 -30.527 1.00 90.56 297 THR A C 1
ATOM 2408 O O . THR A 1 297 ? 31.104 -16.690 -29.361 1.00 90.56 297 THR A O 1
ATOM 2411 N N . PRO A 1 298 ? 30.798 -17.186 -31.530 1.00 91.44 298 PRO A N 1
ATOM 2412 C CA . PRO A 1 298 ? 30.683 -18.629 -31.293 1.00 91.44 298 PRO A CA 1
ATOM 2413 C C . PRO A 1 298 ? 31.866 -19.215 -30.514 1.00 91.44 298 PRO A C 1
ATOM 2415 O O . PRO A 1 298 ? 31.686 -20.088 -29.667 1.00 91.44 298 PRO A O 1
ATOM 2418 N N . LYS A 1 299 ? 33.077 -18.689 -30.753 1.00 92.31 299 LYS A N 1
ATOM 2419 C CA . LYS A 1 299 ? 34.280 -19.051 -29.994 1.00 92.31 299 LYS A CA 1
ATOM 2420 C C . LYS A 1 299 ? 34.126 -18.698 -28.513 1.00 92.31 299 LYS A C 1
ATOM 2422 O O . LYS A 1 299 ? 34.384 -19.546 -27.666 1.00 92.31 299 LYS A O 1
ATOM 2427 N N . ARG A 1 300 ? 33.659 -17.485 -28.200 1.00 88.12 300 ARG A N 1
ATOM 2428 C CA . ARG A 1 300 ? 33.445 -17.046 -26.816 1.00 88.12 300 ARG A CA 1
ATOM 2429 C C . ARG A 1 300 ? 32.361 -17.865 -26.113 1.00 88.12 300 ARG A C 1
ATOM 2431 O O . ARG A 1 300 ? 32.545 -18.235 -24.959 1.00 88.12 300 ARG A O 1
ATOM 2438 N N . VAL A 1 301 ? 31.267 -18.189 -26.805 1.00 88.69 301 VAL A N 1
ATOM 2439 C CA . VAL A 1 301 ? 30.213 -19.078 -26.280 1.00 88.69 301 VAL A CA 1
ATOM 2440 C C . VAL A 1 301 ? 30.776 -20.473 -25.978 1.00 88.69 301 VAL A C 1
ATOM 2442 O O . VAL A 1 301 ? 30.470 -21.042 -24.934 1.00 88.69 301 VAL A O 1
ATOM 2445 N N . ALA A 1 302 ? 31.632 -21.020 -26.849 1.00 87.56 302 ALA A N 1
ATOM 2446 C CA . ALA A 1 302 ? 32.269 -22.319 -26.630 1.00 87.56 302 ALA A CA 1
ATOM 2447 C C . ALA A 1 302 ? 33.243 -22.312 -25.439 1.00 87.56 302 ALA A C 1
ATOM 2449 O O . ALA A 1 302 ? 33.215 -23.240 -24.633 1.00 87.56 302 ALA A O 1
ATOM 2450 N N . GLU A 1 303 ? 34.057 -21.260 -25.298 1.00 87.81 303 GLU A N 1
ATOM 2451 C CA . GLU A 1 303 ? 34.932 -21.059 -24.132 1.00 87.81 303 GLU A CA 1
ATOM 2452 C C . GLU A 1 303 ? 34.123 -21.021 -22.830 1.00 87.81 303 GLU A C 1
ATOM 2454 O O . GLU A 1 303 ? 34.441 -21.727 -21.878 1.00 87.81 303 GLU A O 1
ATOM 2459 N N . LEU A 1 304 ? 33.034 -20.250 -22.809 1.00 84.44 304 LEU A N 1
ATOM 2460 C CA . LEU A 1 304 ? 32.165 -20.095 -21.643 1.00 84.44 304 LEU A CA 1
ATOM 2461 C C . LEU A 1 304 ? 31.361 -21.358 -21.307 1.00 84.44 304 LEU A C 1
ATOM 2463 O O . LEU A 1 304 ? 31.060 -21.599 -20.144 1.00 84.44 304 LEU A O 1
ATOM 2467 N N . ARG A 1 305 ? 31.039 -22.191 -22.302 1.00 84.50 305 ARG A N 1
ATOM 2468 C CA . ARG A 1 305 ? 30.418 -23.505 -22.078 1.00 84.50 305 ARG A CA 1
ATOM 2469 C C . ARG A 1 305 ? 31.393 -24.505 -21.446 1.00 84.50 305 ARG A C 1
ATOM 2471 O O . ARG A 1 305 ? 30.957 -25.396 -20.722 1.00 84.50 305 ARG A O 1
ATOM 2478 N N . ALA A 1 306 ? 32.688 -24.383 -21.741 1.00 83.31 306 ALA A N 1
ATOM 2479 C CA . ALA A 1 306 ? 33.732 -25.209 -21.138 1.00 83.31 306 ALA A CA 1
ATOM 2480 C C . ALA A 1 306 ? 34.076 -24.769 -19.703 1.00 83.31 306 ALA A C 1
ATOM 2482 O O . ALA A 1 306 ? 34.574 -25.579 -18.919 1.00 83.31 306 ALA A O 1
ATOM 2483 N N . ASP A 1 307 ? 33.790 -23.511 -19.358 1.00 79.75 307 ASP A N 1
ATOM 2484 C CA . ASP A 1 307 ? 33.961 -22.976 -18.013 1.00 79.75 307 ASP A CA 1
ATOM 2485 C C . ASP A 1 307 ? 32.834 -23.454 -17.081 1.00 79.75 307 ASP A C 1
ATOM 2487 O O . ASP A 1 307 ? 31.673 -23.047 -17.167 1.00 79.75 307 ASP A O 1
ATOM 2491 N N . ARG A 1 308 ? 33.186 -24.386 -16.194 1.00 60.94 308 ARG A N 1
ATOM 2492 C CA . ARG A 1 308 ? 32.240 -25.093 -15.325 1.00 60.94 308 ARG A CA 1
ATOM 2493 C C . ARG A 1 308 ? 31.875 -24.293 -14.071 1.00 60.94 308 ARG A C 1
ATOM 2495 O O . ARG A 1 308 ? 30.878 -24.625 -13.434 1.00 60.94 308 ARG A O 1
ATOM 2502 N N . GLU A 1 309 ? 32.640 -23.255 -13.721 1.00 63.28 309 GLU A N 1
ATOM 2503 C CA . GLU A 1 309 ? 32.389 -22.429 -12.528 1.00 63.28 309 GLU A CA 1
ATOM 2504 C C . GLU A 1 309 ? 31.172 -21.505 -12.704 1.00 63.28 309 GLU A C 1
ATOM 2506 O O . GLU A 1 309 ? 30.469 -21.214 -11.738 1.00 63.28 309 GLU A O 1
ATOM 2511 N N . LEU A 1 310 ? 30.848 -21.124 -13.944 1.00 57.81 310 LEU A N 1
ATOM 2512 C CA . LEU A 1 310 ? 29.676 -20.304 -14.285 1.00 57.81 310 LEU A CA 1
ATOM 2513 C C . LEU A 1 310 ? 28.355 -21.094 -14.356 1.00 57.81 310 LEU A C 1
ATOM 2515 O O . LEU A 1 310 ? 27.285 -20.500 -14.465 1.00 57.81 310 LEU A O 1
ATOM 2519 N N . ALA A 1 311 ? 28.399 -22.426 -14.242 1.00 56.53 311 ALA A N 1
ATOM 2520 C CA . ALA A 1 311 ? 27.237 -23.311 -14.374 1.00 56.53 311 ALA A CA 1
ATOM 2521 C C . ALA A 1 311 ? 26.267 -23.303 -13.169 1.00 56.53 311 ALA A C 1
ATOM 2523 O O . ALA A 1 311 ? 25.346 -24.117 -13.124 1.00 56.53 311 ALA A O 1
ATOM 2524 N N . GLY A 1 312 ? 26.482 -22.428 -12.180 1.00 59.56 312 GLY A N 1
ATOM 2525 C CA . GLY A 1 312 ? 25.634 -22.315 -10.988 1.00 59.56 312 GLY A CA 1
ATOM 2526 C C . GLY A 1 312 ? 24.320 -21.553 -11.198 1.00 59.56 312 GLY A C 1
ATOM 2527 O O . GLY A 1 312 ? 23.412 -21.697 -10.383 1.00 59.56 312 GLY A O 1
ATOM 2528 N N . ASP A 1 313 ? 24.202 -20.760 -12.267 1.00 65.62 313 ASP A N 1
ATOM 2529 C CA . ASP A 1 313 ? 22.947 -20.096 -12.640 1.00 65.62 313 ASP A CA 1
ATOM 2530 C C . ASP A 1 313 ? 22.103 -21.067 -13.496 1.00 65.62 313 ASP A C 1
ATOM 2532 O O . ASP A 1 313 ? 22.565 -21.470 -14.570 1.00 65.62 313 ASP A O 1
ATOM 2536 N N . PRO A 1 314 ? 20.893 -21.476 -13.052 1.00 67.00 314 PRO A N 1
ATOM 2537 C CA . PRO A 1 314 ? 20.038 -22.421 -13.779 1.00 67.00 314 PRO A CA 1
ATOM 2538 C C . PRO A 1 314 ? 19.757 -22.002 -15.225 1.00 67.00 314 PRO A C 1
ATOM 2540 O O . PRO A 1 314 ? 19.548 -22.848 -16.092 1.00 67.00 314 PRO A O 1
ATOM 2543 N N . ASP A 1 315 ? 19.800 -20.699 -15.491 1.00 73.06 315 ASP A N 1
ATOM 2544 C CA . ASP A 1 315 ? 19.471 -20.123 -16.784 1.00 73.06 315 ASP A CA 1
ATOM 2545 C C . ASP A 1 315 ? 20.705 -19.852 -17.661 1.00 73.06 315 ASP A C 1
ATOM 2547 O O . ASP A 1 315 ? 20.576 -19.402 -18.804 1.00 73.06 315 ASP A O 1
ATOM 2551 N N . TRP A 1 316 ? 21.909 -20.140 -17.156 1.00 79.56 316 TRP A N 1
ATOM 2552 C CA . TRP A 1 316 ? 23.168 -19.957 -17.881 1.00 79.56 316 TRP A CA 1
ATOM 2553 C C . TRP A 1 316 ? 23.191 -20.712 -19.212 1.00 79.56 316 TRP A C 1
ATOM 2555 O O . TRP A 1 316 ? 23.652 -20.184 -20.225 1.00 79.56 316 TRP A O 1
ATOM 2565 N N . GLN A 1 317 ? 22.656 -21.937 -19.230 1.00 80.94 317 GLN A N 1
ATOM 2566 C CA . GLN A 1 317 ? 22.583 -22.754 -20.445 1.00 80.94 317 GLN A CA 1
ATOM 2567 C C . GLN A 1 317 ? 21.693 -22.099 -21.502 1.00 80.94 317 GLN A C 1
ATOM 2569 O O . GLN A 1 317 ? 22.120 -21.932 -22.644 1.00 80.94 317 GLN A O 1
ATOM 2574 N N . THR A 1 318 ? 20.509 -21.635 -21.098 1.00 83.06 318 THR A N 1
ATOM 2575 C CA . THR A 1 318 ? 19.577 -20.907 -21.965 1.00 83.06 318 THR A CA 1
ATOM 2576 C C . THR A 1 318 ? 20.241 -19.675 -22.581 1.00 83.06 318 THR A C 1
ATOM 2578 O O . THR A 1 318 ? 20.085 -19.406 -23.771 1.00 83.06 318 THR A O 1
ATOM 2581 N N . TRP A 1 319 ? 21.043 -18.934 -21.812 1.00 83.81 319 TRP A N 1
ATOM 2582 C CA . TRP A 1 319 ? 21.757 -17.772 -22.344 1.00 83.81 319 TRP A CA 1
ATOM 2583 C C . TRP A 1 319 ? 22.883 -18.135 -23.311 1.00 83.81 319 TRP A C 1
ATOM 2585 O O . TRP A 1 319 ? 23.065 -17.442 -24.313 1.00 83.81 319 TRP A O 1
ATOM 2595 N N . LEU A 1 320 ? 23.630 -19.211 -23.050 1.00 86.12 320 LEU A N 1
ATOM 2596 C CA . LEU A 1 320 ? 24.644 -19.704 -23.986 1.00 86.12 320 LEU A CA 1
ATOM 2597 C C . LEU A 1 320 ? 24.019 -20.140 -25.314 1.00 86.12 320 LEU A C 1
ATOM 2599 O O . LEU A 1 320 ? 24.594 -19.887 -26.371 1.00 86.12 320 LEU A O 1
ATOM 2603 N N . GLU A 1 321 ? 22.849 -20.775 -25.271 1.00 86.38 321 GLU A N 1
ATOM 2604 C CA . GLU A 1 321 ? 22.088 -21.163 -26.464 1.00 86.38 321 GLU A CA 1
ATOM 2605 C C . GLU A 1 321 ? 21.601 -19.949 -27.264 1.00 86.38 321 GLU A C 1
ATOM 2607 O O . GLU A 1 321 ? 21.607 -19.982 -28.493 1.00 86.38 321 GLU A O 1
ATOM 2612 N N . GLN A 1 322 ? 21.266 -18.850 -26.585 1.00 86.56 322 GLN A N 1
ATOM 2613 C CA . GLN A 1 322 ? 20.878 -17.578 -27.205 1.00 86.56 322 GLN A CA 1
ATOM 2614 C C . GLN A 1 322 ? 22.068 -16.722 -27.675 1.00 86.56 322 GLN A C 1
ATOM 2616 O O . GLN A 1 322 ? 21.865 -15.626 -28.192 1.00 86.56 322 GLN A O 1
ATOM 2621 N N . GLY A 1 323 ? 23.311 -17.183 -27.494 1.00 88.50 323 GLY A N 1
ATOM 2622 C CA . GLY A 1 323 ? 24.505 -16.436 -27.894 1.00 88.50 323 GLY A CA 1
ATOM 2623 C C . GLY A 1 323 ? 24.875 -15.280 -26.959 1.00 88.50 323 GLY A C 1
ATOM 2624 O O . GLY A 1 323 ? 25.582 -14.372 -27.388 1.00 88.50 323 GLY A O 1
ATOM 2625 N N . LEU A 1 324 ? 24.430 -15.319 -25.695 1.00 84.94 324 LEU A N 1
ATOM 2626 C CA . LEU A 1 324 ? 24.716 -14.326 -24.648 1.00 84.94 324 LEU A CA 1
ATOM 2627 C C . LEU A 1 324 ? 24.380 -12.885 -25.076 1.00 84.94 324 LEU A C 1
ATOM 2629 O O . LEU A 1 324 ? 25.297 -12.072 -25.224 1.00 84.94 324 LEU A O 1
ATOM 2633 N N . PRO A 1 325 ? 23.090 -12.553 -25.274 1.00 85.25 325 PRO A N 1
ATOM 2634 C CA . PRO A 1 325 ? 22.696 -11.189 -25.607 1.00 85.25 325 PRO A CA 1
ATOM 2635 C C . PRO A 1 325 ? 23.142 -10.212 -24.507 1.00 85.25 325 PRO A C 1
ATOM 2637 O O . PRO A 1 325 ? 22.853 -10.429 -23.325 1.00 85.25 325 PRO A O 1
ATOM 2640 N N . SER A 1 326 ? 23.837 -9.140 -24.898 1.00 83.19 326 SER A N 1
ATOM 2641 C CA . SER A 1 326 ? 24.211 -8.034 -24.016 1.00 83.19 326 SER A CA 1
ATOM 2642 C C . SER A 1 326 ? 23.728 -6.687 -24.573 1.00 83.19 326 SER A C 1
ATOM 2644 O O . SER A 1 326 ? 24.132 -6.320 -25.685 1.00 83.19 326 SER A O 1
ATOM 2646 N N . PRO A 1 327 ? 22.905 -5.939 -23.813 1.00 85.38 327 PRO A N 1
ATOM 2647 C CA . PRO A 1 327 ? 22.304 -6.321 -22.533 1.00 85.38 327 PRO A CA 1
ATOM 2648 C C . PRO A 1 327 ? 21.251 -7.433 -22.697 1.00 85.38 327 PRO A C 1
ATOM 2650 O O . PRO A 1 327 ? 20.818 -7.758 -23.804 1.00 85.38 327 PRO A O 1
ATOM 2653 N N . ARG A 1 328 ? 20.839 -8.045 -21.580 1.00 84.94 328 ARG A N 1
ATOM 2654 C CA . ARG A 1 328 ? 19.809 -9.098 -21.592 1.00 84.94 328 ARG A CA 1
ATOM 2655 C C . ARG A 1 328 ? 18.476 -8.525 -22.066 1.00 84.94 328 ARG A C 1
ATOM 2657 O O . ARG A 1 328 ? 18.140 -7.409 -21.690 1.00 84.94 328 ARG A O 1
ATOM 2664 N N . GLN A 1 329 ? 17.709 -9.309 -22.825 1.00 87.19 329 GLN A N 1
ATOM 2665 C CA . GLN A 1 329 ? 16.369 -8.931 -23.306 1.00 87.19 329 GLN A CA 1
ATOM 2666 C C . GLN A 1 329 ? 15.239 -9.265 -22.317 1.00 87.19 329 GLN A C 1
ATOM 2668 O O . GLN A 1 329 ? 14.087 -8.871 -22.516 1.00 87.19 329 GLN A O 1
ATOM 2673 N N . ASP A 1 330 ? 15.558 -9.999 -21.257 1.00 88.69 330 ASP A N 1
ATOM 2674 C CA . ASP A 1 330 ? 14.688 -10.300 -20.133 1.00 88.69 330 ASP A CA 1
ATOM 2675 C C . ASP A 1 330 ? 15.370 -9.918 -18.814 1.00 88.69 330 ASP A C 1
ATOM 2677 O O . ASP A 1 330 ? 16.597 -9.835 -18.704 1.00 88.69 330 ASP A O 1
ATOM 2681 N N . TRP A 1 331 ? 14.560 -9.652 -17.792 1.00 87.31 331 TRP A N 1
ATOM 2682 C CA . TRP A 1 331 ? 15.064 -9.359 -16.458 1.00 87.31 331 TRP A CA 1
ATOM 2683 C C . TRP A 1 331 ? 14.180 -9.956 -15.376 1.00 87.31 331 TRP A C 1
ATOM 2685 O O . TRP A 1 331 ? 12.962 -10.076 -15.537 1.00 87.31 331 TRP A O 1
ATOM 2695 N N . ASN A 1 332 ? 14.797 -10.299 -14.247 1.00 86.12 332 ASN A N 1
ATOM 2696 C CA . ASN A 1 332 ? 14.070 -10.716 -13.059 1.00 86.12 332 ASN A CA 1
ATOM 2697 C C . ASN A 1 332 ? 13.383 -9.497 -12.449 1.00 86.12 332 ASN A C 1
ATOM 2699 O O . ASN A 1 332 ? 14.020 -8.629 -11.858 1.00 86.12 332 ASN A O 1
ATOM 2703 N N . CYS A 1 333 ? 12.064 -9.439 -12.574 1.00 88.00 333 CYS A N 1
ATOM 2704 C CA . CYS A 1 333 ? 11.265 -8.446 -11.888 1.00 88.00 333 CYS A CA 1
ATOM 2705 C C . CYS A 1 333 ? 11.235 -8.771 -10.390 1.00 88.00 333 CYS A C 1
ATOM 2707 O O . CYS A 1 333 ? 10.505 -9.669 -9.960 1.00 88.00 333 CYS A O 1
ATOM 2709 N N . THR A 1 334 ? 12.013 -8.039 -9.590 1.00 83.62 334 THR A N 1
ATOM 2710 C CA . THR A 1 334 ? 12.072 -8.230 -8.134 1.00 83.62 334 THR A CA 1
ATOM 2711 C C . THR A 1 334 ? 10.700 -8.031 -7.490 1.00 83.62 334 THR A C 1
ATOM 2713 O O . THR A 1 334 ? 10.347 -8.767 -6.572 1.00 83.62 334 THR A O 1
ATOM 2716 N N . ASP A 1 335 ? 9.874 -7.123 -8.017 1.00 83.06 335 ASP A N 1
ATOM 2717 C CA . ASP A 1 335 ? 8.506 -6.926 -7.535 1.00 83.06 335 ASP A CA 1
ATOM 2718 C C . ASP A 1 335 ? 7.609 -8.123 -7.822 1.00 83.06 335 ASP A C 1
ATOM 2720 O O . ASP A 1 335 ? 6.981 -8.634 -6.901 1.00 83.06 335 ASP A O 1
ATOM 2724 N N . CYS A 1 336 ? 7.596 -8.648 -9.050 1.00 82.38 336 CYS A N 1
ATOM 2725 C CA . CYS A 1 336 ? 6.849 -9.869 -9.358 1.00 82.38 336 CYS A CA 1
ATOM 2726 C C . CYS A 1 336 ? 7.422 -11.100 -8.664 1.00 82.38 336 CYS A C 1
ATOM 2728 O O . CYS A 1 336 ? 6.716 -12.097 -8.539 1.00 82.38 336 CYS A O 1
ATOM 2730 N N . TRP A 1 337 ? 8.697 -11.087 -8.280 1.00 83.69 337 TRP A N 1
ATOM 2731 C CA . TRP A 1 337 ? 9.312 -12.172 -7.530 1.00 83.69 337 TRP A CA 1
ATOM 2732 C C . TRP A 1 337 ? 8.869 -12.145 -6.066 1.00 83.69 337 TRP A C 1
ATOM 2734 O O . TRP A 1 337 ? 8.449 -13.174 -5.530 1.00 83.69 337 TRP A O 1
ATOM 2744 N N . MET A 1 338 ? 8.914 -10.962 -5.453 1.00 84.50 338 MET A N 1
ATOM 2745 C CA . MET A 1 338 ? 8.698 -10.765 -4.027 1.00 84.50 338 MET A CA 1
ATOM 2746 C C . MET A 1 338 ? 7.235 -10.535 -3.661 1.00 84.50 338 MET A C 1
ATOM 2748 O O . MET A 1 338 ? 6.811 -11.033 -2.627 1.00 84.50 338 MET A O 1
ATOM 2752 N N . HIS A 1 339 ? 6.456 -9.799 -4.448 1.00 86.94 339 HIS A N 1
ATOM 2753 C CA . HIS A 1 339 ? 5.098 -9.388 -4.096 1.00 86.94 339 HIS A CA 1
ATOM 2754 C C . HIS A 1 339 ? 4.049 -10.300 -4.731 1.00 86.94 339 HIS A C 1
ATOM 2756 O O . HIS A 1 339 ? 4.103 -10.633 -5.913 1.00 86.94 339 HIS A O 1
ATOM 2762 N N . ARG A 1 340 ? 3.098 -10.730 -3.904 1.00 87.94 340 ARG A N 1
ATOM 2763 C CA . ARG A 1 340 ? 2.071 -11.713 -4.250 1.00 87.94 340 ARG A CA 1
ATOM 2764 C C . ARG A 1 340 ? 0.706 -11.214 -3.831 1.00 87.94 340 ARG A C 1
ATOM 2766 O O . ARG A 1 340 ? 0.577 -10.650 -2.741 1.00 87.94 340 ARG A O 1
ATOM 2773 N N . SER A 1 341 ? -0.292 -11.436 -4.674 1.00 88.88 341 SER A N 1
ATOM 2774 C CA . SER A 1 341 ? -1.669 -11.073 -4.357 1.00 88.88 341 SER A CA 1
ATOM 2775 C C . SER A 1 341 ? -2.227 -11.996 -3.277 1.00 88.88 341 SER A C 1
ATOM 2777 O O . SER A 1 341 ? -1.963 -13.202 -3.270 1.00 88.88 341 SER A O 1
ATOM 2779 N N . VAL A 1 342 ? -3.015 -11.434 -2.362 1.00 93.25 342 VAL A N 1
ATOM 2780 C CA . VAL A 1 342 ? -3.804 -12.231 -1.416 1.00 93.25 342 VAL A CA 1
ATOM 2781 C C . VAL A 1 342 ? -4.912 -12.953 -2.182 1.00 93.25 342 VAL A C 1
ATOM 2783 O O . VAL A 1 342 ? -5.598 -12.342 -2.993 1.00 93.25 342 VAL A O 1
ATOM 2786 N N . VAL A 1 343 ? -5.097 -14.250 -1.927 1.00 93.31 343 VAL A N 1
ATOM 2787 C CA . VAL A 1 343 ? -6.147 -15.084 -2.551 1.00 93.31 343 VAL A CA 1
ATOM 2788 C C . VAL A 1 343 ? -7.079 -15.753 -1.539 1.00 93.31 343 VAL A C 1
ATOM 2790 O O . VAL A 1 343 ? -8.096 -16.325 -1.924 1.00 93.31 343 VAL A O 1
ATOM 2793 N N . ALA A 1 344 ? -6.737 -15.717 -0.251 1.00 95.00 344 ALA A N 1
ATOM 2794 C CA . ALA A 1 344 ? -7.567 -16.191 0.854 1.00 95.00 344 ALA A CA 1
ATOM 2795 C C . ALA A 1 344 ? -7.078 -15.581 2.173 1.00 95.00 344 ALA A C 1
ATOM 2797 O O . ALA A 1 344 ? -5.916 -15.182 2.274 1.00 95.00 344 ALA A O 1
ATOM 2798 N N . TYR A 1 345 ? -7.926 -15.567 3.197 1.00 96.50 345 TYR A N 1
ATOM 2799 C CA . TYR A 1 345 ? -7.538 -15.127 4.538 1.00 96.50 345 TYR A CA 1
ATOM 2800 C C . TYR A 1 345 ? -8.161 -15.993 5.640 1.00 96.50 345 TYR A C 1
ATOM 2802 O O . TYR A 1 345 ? -9.174 -16.652 5.423 1.00 96.50 345 TYR A O 1
ATOM 2810 N N . ASP A 1 346 ? -7.540 -15.969 6.818 1.00 96.75 346 ASP A N 1
ATOM 2811 C CA . ASP A 1 346 ? -7.964 -16.643 8.050 1.00 96.75 346 ASP A CA 1
ATOM 2812 C C . ASP A 1 346 ? -7.812 -15.650 9.223 1.00 96.75 346 ASP A C 1
ATOM 2814 O O . ASP A 1 346 ? -6.678 -15.249 9.537 1.00 96.75 346 ASP A O 1
ATOM 2818 N N . PRO A 1 347 ? -8.907 -15.165 9.839 1.00 96.38 347 PRO A N 1
ATOM 2819 C CA . PRO A 1 347 ? -8.823 -14.202 10.932 1.00 96.38 347 PRO A CA 1
ATOM 2820 C C . PRO A 1 347 ? -8.238 -14.848 12.197 1.00 96.38 347 PRO A C 1
ATOM 2822 O O . PRO A 1 347 ? -8.765 -15.826 12.719 1.00 96.38 347 PRO A O 1
ATOM 2825 N N . ILE A 1 348 ? -7.169 -14.263 12.747 1.00 96.19 348 ILE A N 1
ATOM 2826 C CA . ILE A 1 348 ? -6.564 -14.731 14.007 1.00 96.19 348 ILE A CA 1
ATOM 2827 C C . ILE A 1 348 ? -7.176 -13.986 15.200 1.00 96.19 348 ILE A C 1
ATOM 2829 O O . ILE A 1 348 ? -7.510 -14.599 16.213 1.00 96.19 348 ILE A O 1
ATOM 2833 N N . GLY A 1 349 ? -7.299 -12.659 15.100 1.00 95.19 349 GLY A N 1
ATOM 2834 C CA . GLY A 1 349 ? -7.801 -11.801 16.176 1.00 95.19 349 GLY A CA 1
ATOM 2835 C C . GLY A 1 349 ? -6.962 -10.544 16.404 1.00 95.19 349 GLY A C 1
ATOM 2836 O O . GLY A 1 349 ? -5.947 -10.315 15.749 1.00 95.19 349 GLY A O 1
ATOM 2837 N N . TRP A 1 350 ? -7.379 -9.719 17.361 1.00 96.25 350 TRP A N 1
ATOM 2838 C CA . TRP A 1 350 ? -6.653 -8.506 17.747 1.00 96.25 350 TRP A CA 1
ATOM 2839 C C . TRP A 1 350 ? -5.276 -8.838 18.334 1.00 96.25 350 TRP A C 1
ATOM 2841 O O . TRP A 1 350 ? -5.145 -9.778 19.119 1.00 96.25 350 TRP A O 1
ATOM 2851 N N . LEU A 1 351 ? -4.251 -8.063 17.961 1.00 96.19 351 LEU A N 1
ATOM 2852 C CA . LEU A 1 351 ? -2.883 -8.257 18.447 1.00 96.19 351 LEU A CA 1
ATOM 2853 C C . LEU A 1 351 ? -2.796 -8.072 19.960 1.00 96.19 351 LEU A C 1
ATOM 2855 O O . LEU A 1 351 ? -2.145 -8.871 20.624 1.00 96.19 351 LEU A O 1
ATOM 2859 N N . ILE A 1 352 ? -3.472 -7.061 20.501 1.00 94.56 352 ILE A N 1
ATOM 2860 C CA . ILE A 1 352 ? -3.769 -6.963 21.928 1.00 94.56 352 ILE A CA 1
ATOM 2861 C C . ILE A 1 352 ? -5.270 -7.206 22.082 1.00 94.56 352 ILE A C 1
ATOM 2863 O O . ILE A 1 352 ? -6.058 -6.475 21.474 1.00 94.56 352 ILE A O 1
ATOM 2867 N N . PRO A 1 353 ? -5.694 -8.232 22.846 1.00 86.62 353 PRO A N 1
ATOM 2868 C CA . PRO A 1 353 ? -7.102 -8.479 23.095 1.00 86.62 353 PRO A CA 1
ATOM 2869 C C . PRO A 1 353 ? -7.767 -7.211 23.615 1.00 86.62 353 PRO A C 1
ATOM 2871 O O . PRO A 1 353 ? -7.415 -6.701 24.677 1.00 86.62 353 PRO A O 1
ATOM 2874 N N . ARG A 1 354 ? -8.743 -6.701 22.865 1.00 78.69 354 ARG A N 1
ATOM 2875 C CA . ARG A 1 354 ? -9.585 -5.623 23.368 1.00 78.69 354 ARG A CA 1
ATOM 2876 C C . ARG A 1 354 ? -10.339 -6.166 24.568 1.00 78.69 354 ARG A C 1
ATOM 2878 O O . ARG A 1 354 ? -10.937 -7.245 24.480 1.00 78.69 354 ARG A O 1
ATOM 2885 N N . GLU A 1 355 ? -10.343 -5.418 25.667 1.00 69.88 355 GLU A N 1
ATOM 2886 C CA . GLU A 1 355 ? -11.338 -5.652 26.701 1.00 69.88 355 GLU A CA 1
ATOM 2887 C C . GLU A 1 355 ? -12.689 -5.639 25.994 1.00 69.88 355 GLU A C 1
ATOM 2889 O O . GLU A 1 355 ? -13.072 -4.639 25.380 1.00 69.88 355 GLU A O 1
ATOM 2894 N N . ARG A 1 356 ? -13.381 -6.788 25.984 1.00 57.47 356 ARG A N 1
ATOM 2895 C CA . ARG A 1 356 ? -14.752 -6.819 25.479 1.00 57.47 356 ARG A CA 1
ATOM 2896 C C . ARG A 1 356 ? -15.459 -5.709 26.243 1.00 57.47 356 ARG A C 1
ATOM 2898 O O . ARG A 1 356 ? -15.409 -5.776 27.477 1.00 57.47 356 ARG A O 1
ATOM 2905 N N . PRO A 1 357 ? -16.080 -4.716 25.575 1.00 52.53 357 PRO A N 1
ATOM 2906 C CA . PRO A 1 357 ? -16.884 -3.745 26.292 1.00 52.53 357 PRO A CA 1
ATOM 2907 C C . PRO A 1 357 ? -17.803 -4.582 27.161 1.00 52.53 357 PRO A C 1
ATOM 2909 O O . PRO A 1 357 ? -18.508 -5.449 26.624 1.00 52.53 357 PRO A O 1
ATOM 2912 N N . ARG A 1 358 ? -17.669 -4.450 28.495 1.00 43.62 358 ARG A N 1
ATOM 2913 C CA . ARG A 1 358 ? -18.493 -5.203 29.445 1.00 43.62 358 ARG A CA 1
ATOM 2914 C C . ARG A 1 358 ? -19.886 -5.120 28.868 1.00 43.62 358 ARG A C 1
ATOM 2916 O O . ARG A 1 358 ? -20.335 -3.993 28.643 1.00 43.62 358 ARG A O 1
ATOM 2923 N N . LYS A 1 359 ? -20.485 -6.277 28.514 1.00 41.00 359 LYS A N 1
ATOM 2924 C CA . LYS A 1 359 ? -21.864 -6.338 28.006 1.00 41.00 359 LYS A CA 1
ATOM 2925 C C . LYS A 1 359 ? -22.595 -5.311 28.833 1.00 41.00 359 LYS A C 1
ATOM 2927 O O . LYS A 1 359 ? -22.586 -5.482 30.052 1.00 41.00 359 LYS A O 1
ATOM 2932 N N . ARG A 1 360 ? -23.072 -4.226 28.207 1.00 42.09 360 ARG A N 1
ATOM 2933 C CA . ARG A 1 360 ? -23.872 -3.214 28.893 1.00 42.09 360 ARG A CA 1
ATOM 2934 C C . ARG A 1 360 ? -24.895 -4.041 29.646 1.00 42.09 360 ARG A C 1
ATOM 2936 O O . ARG A 1 360 ? -25.738 -4.669 29.007 1.00 42.09 360 ARG A O 1
ATOM 2943 N N . THR A 1 361 ? -24.709 -4.183 30.955 1.00 40.41 361 THR A N 1
ATOM 2944 C CA . THR A 1 361 ? -25.647 -4.870 31.823 1.00 40.41 361 THR A CA 1
ATOM 2945 C C . THR A 1 361 ? -26.915 -4.105 31.566 1.00 40.41 361 THR A C 1
ATOM 2947 O O . THR A 1 361 ? -26.920 -2.909 31.835 1.00 40.41 361 THR A O 1
ATOM 2950 N N . THR A 1 362 ? -27.849 -4.749 30.854 1.00 46.75 362 THR A N 1
ATOM 2951 C CA . THR A 1 362 ? -29.192 -4.269 30.510 1.00 46.75 362 THR A CA 1
ATOM 2952 C C . THR A 1 362 ? -29.292 -2.758 30.532 1.00 46.75 362 THR A C 1
ATOM 2954 O O . THR A 1 362 ? -29.442 -2.205 31.619 1.00 46.75 362 THR A O 1
ATOM 2957 N N . ALA A 1 363 ? -29.160 -2.131 29.354 1.00 46.44 363 ALA A N 1
ATOM 2958 C CA . ALA A 1 363 ? -29.448 -0.722 29.101 1.00 46.44 363 ALA A CA 1
ATOM 2959 C C . ALA A 1 363 ? -30.142 -0.080 30.303 1.00 46.44 363 ALA A C 1
ATOM 2961 O O . ALA A 1 363 ? -31.307 -0.397 30.538 1.00 46.44 363 ALA A O 1
ATOM 2962 N N . GLN A 1 364 ? -29.413 0.728 31.090 1.00 52.97 364 GLN A N 1
ATOM 2963 C CA . GLN A 1 364 ? -30.052 1.601 32.068 1.00 52.97 364 GLN A CA 1
ATOM 2964 C C . GLN A 1 364 ? -31.178 2.274 31.297 1.00 52.97 364 GLN A C 1
ATOM 2966 O O . GLN A 1 364 ? -30.921 3.044 30.365 1.00 52.97 364 GLN A O 1
ATOM 2971 N N . SER A 1 365 ? -32.406 1.837 31.572 1.00 58.94 365 SER A N 1
ATOM 2972 C CA . SER A 1 365 ? -33.596 2.319 30.902 1.00 58.94 365 SER A CA 1
ATOM 2973 C C . SER A 1 365 ? -33.512 3.828 30.970 1.00 58.94 365 SER A C 1
ATOM 2975 O O . SER A 1 365 ? -33.222 4.352 32.050 1.00 58.94 365 SER A O 1
ATOM 2977 N N . LYS A 1 366 ? -33.687 4.516 29.832 1.00 64.75 366 LYS A N 1
ATOM 2978 C CA . LYS A 1 366 ? -33.753 5.981 29.831 1.00 64.75 366 LYS A CA 1
ATOM 2979 C C . LYS A 1 366 ? -34.628 6.382 31.025 1.00 64.75 366 LYS A C 1
ATOM 2981 O O . LYS A 1 366 ? -35.737 5.843 31.113 1.00 64.75 366 LYS A O 1
ATOM 2986 N N . PRO A 1 367 ? -34.120 7.209 31.960 1.00 68.69 367 PRO A N 1
ATOM 2987 C CA . PRO A 1 367 ? -34.854 7.535 33.171 1.00 68.69 367 PRO A CA 1
ATOM 2988 C C . PRO A 1 367 ? -36.235 8.008 32.755 1.00 68.69 367 PRO A C 1
ATOM 2990 O O . PRO A 1 367 ? -36.373 8.793 31.809 1.00 68.69 367 PRO A O 1
ATOM 2993 N N . SER A 1 368 ? -37.258 7.449 33.397 1.00 83.12 368 SER A N 1
ATOM 2994 C CA . SER A 1 368 ? -38.631 7.784 33.040 1.00 83.12 368 SER A CA 1
ATOM 2995 C C . SER A 1 368 ? -38.817 9.299 33.148 1.00 83.12 368 SER A C 1
ATOM 2997 O O . SER A 1 368 ? -38.157 9.965 33.950 1.00 83.12 368 SER A O 1
ATOM 2999 N N . ARG A 1 369 ? -39.728 9.873 32.360 1.00 84.62 369 ARG A N 1
ATOM 3000 C CA . ARG A 1 369 ? -40.044 11.308 32.443 1.00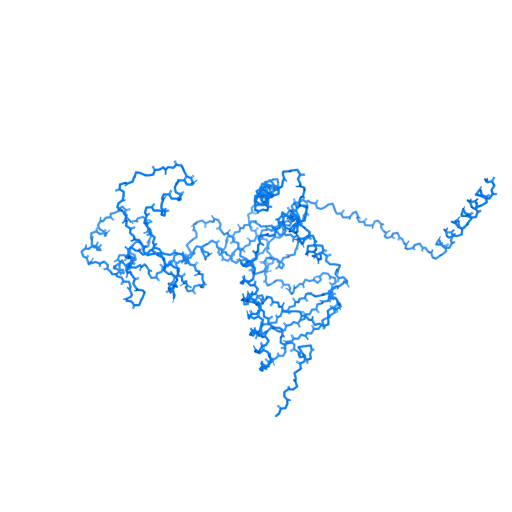 84.62 369 ARG A CA 1
ATOM 3001 C C . ARG A 1 369 ? -40.315 11.750 33.890 1.00 84.62 369 ARG A C 1
ATOM 3003 O O . ARG A 1 369 ? -39.809 12.779 34.320 1.00 84.62 369 ARG A O 1
ATOM 3010 N N . ALA A 1 370 ? -41.008 10.913 34.663 1.00 86.62 370 ALA A N 1
ATOM 3011 C CA . ALA A 1 370 ? -41.294 11.147 36.077 1.00 86.62 370 ALA A CA 1
ATOM 3012 C C . ALA A 1 370 ? -40.036 11.191 36.967 1.00 86.62 370 ALA A C 1
ATOM 3014 O O . ALA A 1 370 ? -40.015 11.859 38.000 1.00 86.62 370 ALA A O 1
ATOM 3015 N N . GLU A 1 371 ? -38.982 10.469 36.599 1.00 84.81 371 GLU A N 1
ATOM 3016 C CA . GLU A 1 371 ? -37.704 10.443 37.309 1.00 84.81 371 GLU A CA 1
ATOM 3017 C C . GLU A 1 371 ? -36.845 11.664 36.970 1.00 84.81 371 GLU A C 1
ATOM 3019 O O . GLU A 1 371 ? -36.256 12.269 37.866 1.00 84.81 371 GLU A O 1
ATOM 3024 N N . LEU A 1 372 ? -36.861 12.097 35.706 1.00 88.62 372 LEU A N 1
ATOM 3025 C CA . LEU A 1 372 ? -36.256 13.363 35.285 1.00 88.62 372 LEU A CA 1
ATOM 3026 C C . LEU A 1 372 ? -36.940 14.567 35.948 1.00 88.62 372 LEU A C 1
ATOM 3028 O O . LEU A 1 372 ? -36.257 15.431 36.488 1.00 88.62 372 LEU A O 1
ATOM 3032 N N . GLU A 1 373 ? -38.273 14.587 35.997 1.00 91.12 373 GLU A N 1
ATOM 3033 C CA . GLU A 1 373 ? -39.042 15.637 36.678 1.00 91.12 373 GLU A CA 1
ATOM 3034 C C . GLU A 1 373 ? -38.754 15.683 38.189 1.00 91.12 373 GLU A C 1
ATOM 3036 O O . GLU A 1 373 ? -38.709 16.757 38.787 1.00 91.12 373 GLU A O 1
ATOM 3041 N N . ARG A 1 374 ? -38.513 14.528 38.825 1.00 92.81 374 ARG A N 1
ATOM 3042 C CA . ARG A 1 374 ? -38.125 14.467 40.244 1.00 92.81 374 ARG A CA 1
ATOM 3043 C C . ARG A 1 374 ? -36.737 15.051 40.483 1.00 92.81 374 ARG A C 1
ATOM 3045 O O . ARG A 1 374 ? -36.552 15.801 41.438 1.00 92.81 374 ARG A O 1
ATOM 3052 N N . ARG A 1 375 ? -35.779 14.707 39.617 1.00 92.94 375 ARG A N 1
ATOM 3053 C CA . ARG A 1 375 ? -34.410 15.233 39.682 1.00 92.94 375 ARG A CA 1
ATOM 3054 C C . ARG A 1 375 ? -34.395 16.739 39.453 1.00 92.94 375 ARG A C 1
ATOM 3056 O O . ARG A 1 375 ? -33.732 17.432 40.211 1.00 92.94 375 ARG A O 1
ATOM 3063 N N . LEU A 1 376 ? -35.183 17.234 38.497 1.00 93.81 376 LEU A N 1
ATOM 3064 C CA . LEU A 1 376 ? -35.322 18.666 38.241 1.00 93.81 376 LEU A CA 1
ATOM 3065 C C . LEU A 1 376 ? -35.818 19.410 39.487 1.00 93.81 376 LEU A C 1
ATOM 3067 O O . LEU A 1 376 ? -35.138 20.318 39.952 1.00 93.81 376 LEU A O 1
ATOM 3071 N N . ARG A 1 377 ? -36.921 18.952 40.098 1.00 94.06 377 ARG A N 1
ATOM 3072 C CA . ARG A 1 377 ? -37.452 19.560 41.331 1.00 94.06 377 ARG A CA 1
ATOM 3073 C C . ARG A 1 377 ? -36.438 19.563 42.473 1.00 94.06 377 ARG A C 1
ATOM 3075 O O . ARG A 1 377 ? -36.327 20.546 43.194 1.00 94.06 377 ARG A O 1
ATOM 3082 N N . HIS A 1 378 ? -35.690 18.474 42.645 1.00 91.69 378 HIS A N 1
ATOM 3083 C CA . HIS A 1 378 ? -34.649 18.405 43.669 1.00 91.69 378 HIS A CA 1
ATOM 3084 C C . HIS A 1 378 ? -33.549 19.447 43.424 1.00 91.69 378 HIS A C 1
ATOM 3086 O O . HIS A 1 378 ? -33.151 20.162 44.339 1.00 91.69 378 HIS A O 1
ATOM 3092 N N . THR A 1 379 ? -33.071 19.562 42.184 1.00 92.19 379 THR A N 1
ATOM 3093 C CA . THR A 1 379 ? -32.044 20.544 41.822 1.00 92.19 379 THR A CA 1
ATOM 3094 C C . THR A 1 379 ? -32.552 21.980 41.960 1.00 92.19 379 THR A C 1
ATOM 3096 O O . THR A 1 379 ? -31.806 22.839 42.417 1.00 92.19 379 THR A O 1
ATOM 3099 N N . GLU A 1 380 ? -33.816 22.247 41.634 1.00 95.06 380 GLU A N 1
ATOM 3100 C CA . GLU A 1 380 ? -34.441 23.562 41.827 1.00 95.06 380 GLU A CA 1
ATOM 3101 C C . GLU A 1 380 ? -34.531 23.948 43.311 1.00 95.06 380 GLU A C 1
ATOM 3103 O O . GLU A 1 380 ? -34.242 25.091 43.668 1.00 95.06 380 GLU A O 1
ATOM 3108 N N . VAL A 1 381 ? -34.866 22.996 44.189 1.00 94.31 381 VAL A N 1
ATOM 3109 C CA . VAL A 1 381 ? -34.888 23.210 45.645 1.00 94.31 381 VAL A CA 1
ATOM 3110 C C . VAL A 1 381 ? -33.489 23.503 46.184 1.00 94.31 381 VAL A C 1
ATOM 3112 O O . VAL A 1 381 ? -33.317 24.460 46.941 1.00 94.31 381 VAL A O 1
ATOM 3115 N N . GLU A 1 382 ? -32.483 22.733 45.770 1.00 92.06 382 GLU A N 1
ATOM 3116 C CA . GLU A 1 382 ? -31.093 22.964 46.177 1.00 92.06 382 GLU A CA 1
ATOM 3117 C C . GLU A 1 382 ? -30.560 24.302 45.646 1.00 92.06 382 GLU A C 1
ATOM 3119 O O . GLU A 1 382 ? -29.942 25.061 46.389 1.00 92.06 382 GLU A O 1
ATOM 3124 N N . ALA A 1 383 ? -30.889 24.676 44.407 1.00 93.69 383 ALA A N 1
ATOM 3125 C CA . ALA A 1 383 ? -30.545 25.988 43.863 1.00 93.69 383 ALA A CA 1
ATOM 3126 C C . ALA A 1 383 ? -31.200 27.132 44.660 1.00 93.69 383 ALA A C 1
ATOM 3128 O O . ALA A 1 383 ? -30.552 28.137 44.948 1.00 93.69 383 ALA A O 1
ATOM 3129 N N . ALA A 1 384 ? -32.467 26.988 45.060 1.00 92.38 384 ALA A N 1
ATOM 3130 C CA . ALA A 1 384 ? -33.153 27.972 45.899 1.00 92.38 384 ALA A CA 1
ATOM 3131 C C . ALA A 1 384 ? -32.576 28.046 47.323 1.00 92.38 384 ALA A C 1
ATOM 3133 O O . ALA A 1 384 ? -32.575 29.107 47.948 1.00 92.38 384 ALA A O 1
ATOM 3134 N N . ARG A 1 385 ? -32.088 26.926 47.864 1.00 95.31 385 ARG A N 1
ATOM 3135 C CA . ARG A 1 385 ? -31.367 26.898 49.141 1.00 95.31 385 ARG A CA 1
ATOM 3136 C C . ARG A 1 385 ? -30.042 27.654 49.043 1.00 95.31 385 ARG A C 1
ATOM 3138 O O . ARG A 1 385 ? -29.798 28.513 49.883 1.00 95.31 385 ARG A O 1
ATOM 3145 N N . LEU A 1 386 ? -29.242 27.380 48.013 1.00 92.69 386 LEU A N 1
ATOM 3146 C CA . LEU A 1 386 ? -27.954 28.044 47.794 1.00 92.69 386 LEU A CA 1
ATOM 3147 C C . LEU A 1 386 ? -28.117 29.555 47.570 1.00 92.69 386 LEU A C 1
ATOM 3149 O O . LEU A 1 386 ? -27.366 30.334 48.141 1.00 92.69 386 LEU A O 1
ATOM 3153 N N . ARG A 1 387 ? -29.141 29.991 46.822 1.00 93.31 387 ARG A N 1
ATOM 3154 C CA . ARG A 1 387 ? -29.447 31.427 46.655 1.00 93.31 387 ARG A CA 1
ATOM 3155 C C . ARG A 1 387 ? -29.756 32.125 47.978 1.00 93.31 387 ARG A C 1
ATOM 3157 O O . ARG A 1 387 ? -29.226 33.194 48.226 1.00 93.31 387 ARG A O 1
ATOM 3164 N N . ARG A 1 388 ? -30.544 31.494 48.853 1.00 93.25 388 ARG A N 1
ATOM 3165 C CA . ARG A 1 388 ? -30.824 32.040 50.192 1.00 93.25 388 ARG A CA 1
ATOM 3166 C C . ARG A 1 388 ? -29.588 32.102 51.081 1.00 93.25 388 ARG A C 1
ATOM 3168 O O . ARG A 1 388 ? -29.505 32.988 51.915 1.00 93.25 388 ARG A O 1
ATOM 3175 N N . GLN A 1 389 ? -28.647 31.170 50.929 1.00 85.94 389 GLN A N 1
ATOM 3176 C CA . GLN A 1 389 ? -27.371 31.246 51.645 1.00 85.94 389 GLN A CA 1
ATOM 3177 C C . GLN A 1 389 ? -26.529 32.428 51.160 1.00 85.94 389 GLN A C 1
ATOM 3179 O O . GLN A 1 389 ? -25.966 33.123 51.992 1.00 85.94 389 GLN A O 1
ATOM 3184 N N . LEU A 1 390 ? -26.523 32.698 49.852 1.00 83.75 390 LEU A N 1
ATOM 3185 C CA . LEU A 1 390 ? -25.829 33.852 49.270 1.00 83.75 390 LEU A CA 1
ATOM 3186 C C . LEU A 1 390 ? -26.465 35.207 49.622 1.00 83.75 390 LEU A C 1
ATOM 3188 O O . LEU A 1 390 ? -25.792 36.219 49.527 1.00 83.75 390 LEU A O 1
ATOM 3192 N N . GLU A 1 391 ? -27.749 35.248 49.985 1.00 83.06 391 GLU A N 1
ATOM 3193 C CA . GLU A 1 391 ? -28.437 36.472 50.441 1.00 83.06 391 GLU A CA 1
ATOM 3194 C C . GLU A 1 391 ? -28.248 36.749 51.945 1.00 83.06 391 GLU A C 1
ATOM 3196 O O . GLU A 1 391 ? -28.622 37.819 52.426 1.00 83.06 391 GLU A O 1
ATOM 3201 N N . LEU A 1 392 ? -27.737 35.769 52.698 1.00 76.06 392 LEU A N 1
ATOM 3202 C CA . LEU A 1 392 ? -27.468 35.864 54.138 1.00 76.06 392 LEU A CA 1
ATOM 3203 C C . LEU A 1 392 ? -25.983 36.121 54.454 1.00 76.06 392 LEU A C 1
ATOM 3205 O O . LEU A 1 392 ? -25.652 36.335 55.622 1.00 76.06 392 LEU A O 1
ATOM 3209 N N . GLU A 1 393 ? -25.123 36.087 53.435 1.00 55.22 393 GLU A N 1
ATOM 3210 C CA . GLU A 1 393 ? -23.762 36.646 53.431 1.00 55.22 393 GLU A CA 1
ATOM 3211 C C . GLU A 1 393 ? -23.800 38.092 52.926 1.00 55.22 393 GLU A C 1
ATOM 3213 O O . GLU A 1 393 ? -23.033 38.917 53.478 1.00 55.22 393 GLU A O 1
#

Organism: NCBI:txid1137989

Secondary structure (DSSP, 8-state):
-------GGGS-TTS-PPPPHHHHHHHHHHHHHHHHHHHHHHHSPPPPHHHHHHHHHHHHHTSS--GGGEEEEEEEETTS-EEEEEEETT-SSPPPEE-TTT-SEE-EEEEEEEESPPTT--SS--SSPB----SPPPPHHHHHHHHHHHHHHHHHHHHHHHT--TT---HHHHHHHS--GGGEEEEEEEETTS-EEEEEEESS-GGGGTT-EEE---TT-----EEEEEEEEEEEEEEHHHHHHHHHHHHH-----TTS---EEEEEEEEETTS-EEEEEES-TT--TTT--B---HHHHHHHHH-SGGGGSTTHHHHHHTT--BS-SEEE-HHHHHEEEEEEEEEEEESS--------SS------HHHHHHHHHHHHHHHHHHHHHHT--

Foldseek 3Di:
DDPDPDDQANDDLVDDDDQDPVQVVVFVVVVVVVVVVVVCVVVDDDDALVVVLVVLCVVVVPVPDDLQQKWKKWFQFPVRDIWIDIDGPPDPDDDWDQDLVVRDTTDTNHMHTPTGQDDPRDTPAAPAAADDADDDDDPLVVVVVVLVVVLVVQVVCSCVVNVPDPPDDRVSSSVVRRDDLQQWFKKWFQFPLRDIDIDIDRDDRCVVQHVDKAFDPDPPDPDCLKFFWDDWDDKDKDFPQVVVQVVCCVPPVDHDDPPDPRQIWIWIFTATPVRDTDIDTFSDNPDDVVVFFDFADLVVLVVVVVPPVVVPPPCNVVCSVVRNTTPDRIDRNPCSSTITRTRHMYTPTRSDDDPPPPPPPPPPPPQPPVRVVVVVVVVVVVVVVVVVVVVVD

pLDDT: mean 82.83, std 13.58, range [35.56, 97.44]